Protein 8UR2 (pdb70)

Radius of gyration: 29.19 Å; Cα contacts (8 Å, |Δi|>4): 1420; chains: 6; bounding box: 79×71×63 Å

InterPro domains:
  IPR001398 Macrophage migration inhibitory factor [PF01187] (2-115)
  IPR001398 Macrophage migration inhibitory factor [PTHR11954] (1-114)
  IPR014347 Tautomerase/MIF superfamily [G3DSA:3.30.429.10] (1-115)
  IPR014347 Tautomerase/MIF superfamily [SSF55331] (1-115)

Sequence (625 aa):
GSMPALVIKTNAKFTEEEKSKATEELGNIVSKVLGKPISYVMVTLEDGVAVRFGGSDEKAAFMSLMSIGNRAVNKRASAALTKWFTDHGFQGDRIYIVFNPKSAEDWGFNGDTFASMPALVIKTNAKFTEEEKSKATEELGNIVSKVLGKPISYVMVTLEDGVAVRFGGSDEKAAFMSLMSILNRAVNKRASAALTKWFTDHGFQGDRIYIVFNSMPALVIKTNAKFTEEEKSKATEELGNIVSKVLGKPISYVMVTLEDGVAVRFGGSDEKAAFMSLMSIGNRAVNKRASAALTKWFTDHGFQGDRIYIVFNPMPALVIKTNAKFTEEEKSKATEELGNIVSKVLGKPISYVMVTLEDGVVAVRFGGSDEKAAFMSLMSIGNRAVNKRASAALTKWFTDHGFQGDRIYIVFNPKSAEDWGFNGDTFASMPALVIKTNAKFTEEEKSKATEELGNIVSKVLGKPISYVMVTLEDGVAVRFGGSDEKAAFMSLMSSIGGLNRAVNKRASAALTKWFTDHGFQGDRIYIVFNPMPALVIKTNAKFTEEEKSKATEELGNIVSKVLGKPISYVMVTLEDGVAVRFGGSDEKAAFMSLMSNRAVNKRASAALTKWFTDHGFQGDRIYIVFN

B-factor: mean 54.05, std 19.23, range [27.08, 143.96]

Secondary structure (DSSP, 8-state):
-EEEEEEEEESS---HHHHHHHHHHHHHHHHHHHT--GGG-EEEEE-S-EEEETTB-SS-EEEEEEEE--HHHHHHHHHHHHHHHHHTT--GGGEEEEEEEE-GGGEEETTEE--/---EEEEEESS---HHHHHHHHHHHHHHHHHHHT--TT--EEEEE-S-EEEETTB-SS-EEEEEE----HHHHHHHHHHHHHHHHHTT--GGGEEEEE-/---EEEEEESS---HHHHHHHHHHHHHHHHHHHT--GGG-EEEEE-S-EEEETTB-SS-EEEEEE----HHHHHHHHHHHHHHHHHTT--GGGEEEEEE-/--EEEEEESS---HHHHHHHHHHHHHHHHHHHT--GGG-EEEEE-S-EEEETTB-SS-EEEEEEEE--HHHHHHHHHHHHHHHHHTT--GGGEEEEEEEE-GGGEEETTEE--/---EEEEEESS---HHHHHHHHHHHHHHHHHHHT--TT--EEEEE-S-EEEETTB-SS-EEEEEE-SS--SHHHHHHHHHHHHHHHHHTT--GGGEEEEEE-/--EEEEEESS---HHHHHHHHHHHHHHHHHHHT--GGG-EEEEE-S-EEEETTB-SS-EEEEEE--HHHHHHHHHHHHHHHHHTT--GGGEEEEE-

Organism: Trichomonas vaginalis (strain ATCC PRA-98 / G3) (NCBI:txid412133)

Nearest PDB structures (foldseek):
  8ur2-assembly1_B  TM=1.010E+00  e=9.879E-22  Trichomonas vaginalis G3
  8ur2-assembly1_C  TM=9.874E-01  e=2.976E-20  Trichomonas vaginalis G3
  8ur2-assembly1_A  TM=9.832E-01  e=5.077E-20  Trichomonas vaginalis G3
  3fwu-assembly1_A  TM=9.073E-01  e=3.006E-10  Leishmania major
  8dq6-assembly1_C  TM=8.860E-01  e=7.923E-09  Arabidopsis thaliana

Foldseek 3Di:
DFLKEKEKEKLADDDPVRVVVVQVVLLVLVCVLVVHDSVRYHYHYHYNDQDADPNDRPIAMEMEMEHADDDVSVVSSLVSNLVVVVVVPDDSVRYHYHYHYDHQCPDDDPRHTPD/DAKEKEKEKLADDDPVRVVVLQQVLQQLCCVLVVHDRPRYHYHYHYNDQDDDPNDRPIAMEMEMEDCDDPVSVVSSLVSNLVVVVVVPDDSVRYHYHYD/DQKEKEKEKLADDDPVRVVVVQVVLLVLCCVLVVHPSVRYHYHYYYNDQDADPNDRPIAMEMEMEDDDDPVSVVSSLVSNLVVVVVVPDDSVRYHYHYDD/DKAKEKEKQDDDDPVRVVVLQVVLLVQCCVLVVHDSVPYHYHYHYNDQDADPNDRPIAMEMEMEDAADDVSVVSSLVSNLVVVVVVPDDSVRYHYHYDYDHQCPDDDPRHTRD/DQKEKEKEKLDDDDPVRVVVVQQVLQQLVCVLQVHDRPRYHYHYHYNDQDADPNHRPIAMEMEMEDDPRDDPVSVVSSLVSNLVVVVVVPDDSVRYHYHYHD/DKEKEKEKLADDDPVRVVVLQVQLLVLCCVLVVHDSVPYHYYYHYNDQDADPNDRPIAMEMEMEDDPVSVVSNLCSNLCVVVVVPDDSVRYHYHYD

Solvent-accessible surface area: 25306 Å² total; per-residue (Å²): 55,52,11,0,0,0,10,0,6,0,26,8,159,40,79,127,128,92,18,34,39,0,2,86,74,0,3,73,37,0,22,79,18,37,68,14,93,58,63,89,3,0,1,0,1,14,34,31,10,15,3,27,12,31,24,31,79,114,99,0,0,4,0,11,8,16,13,27,63,124,94,63,39,55,63,125,0,35,65,28,0,32,123,21,0,55,92,90,55,6,116,29,122,27,18,15,33,39,63,47,83,31,59,30,60,33,0,0,28,91,17,71,8,90,70,94,40,1,0,0,10,0,7,0,36,12,148,26,82,131,129,79,25,48,38,0,3,63,75,1,2,33,36,2,0,150,20,29,70,61,84,98,36,77,5,0,0,0,2,17,25,40,12,17,6,28,4,29,33,29,86,110,92,0,0,5,0,14,0,17,18,181,72,79,124,62,26,0,57,132,2,0,50,30,1,10,119,20,1,55,89,90,52,7,106,18,75,24,0,0,1,0,1,55,96,91,2,0,0,7,0,6,0,38,12,96,15,59,112,124,41,18,33,100,1,2,63,48,1,1,68,32,0,23,152,3,34,64,68,81,61,68,97,1,0,2,0,2,15,25,44,10,20,4,27,16,46,20,27,87,107,48,0,0,4,0,6,2,50,25,90,51,96,89,65,39,45,64,113,0,35,67,29,0,34,127,22,2,58,57,57,22,7,95,36,120,21,20,25,32,13,45,50,127,45,0,0,0,8,0,6,0,32,12,161,34,86,128,107,85,29,38,115,1,2,66,66,0,2,47,34,4,22,164,20,35,68,51,86,61,62,79,2,0,2,0,3,15,38,32,10,19,4,27,23,31,29,34,81,110,88,0,0,7,0,8,4,20,26,43,77,128,90,71,35,56,66,120,4,33,65,31,1,32,132,21,1,56,91,90,50,5,115,34,119,22,19,28,34,30,59,38,91,26,62,39,66,14,0,0,41,82,15,82,18,74,103,83,29,0,0,0,12,0,7,0,30,5,95,36,9,85,66,52,27,40,113,1,2,62,65,1,3,35,28,0,0,148,37,20,69,44,92,98,41,86,5,0,0,0,2,16,31,36,11,19,4,27,4,29,28,30,86,111,68,0,0,6,0,20,0,33,4,72,53,33,22,76,42,77,37,0,32,52,0,0,49,32,0,8,116,19,0,54,90,88,56,6,115,12,72,25,0,0,1,2,0,50,91,65,0,0,0,10,0,6,0,30,14,171,35,83,121,152,91,32,42,44,0,4,87,66,0,1,72,36,0,20,173,32,42,67,72,75,60,68,106,2,0,1,0,2,13,37,36,11,18,4,26,19,44,23,35,82,116,96,0,0,5,0,15,5,22,105,145,85,80,48,52,67,50,0,32,65,26,0,32,123,20,0,55,88,100,44,8,112,35,118,24,20,25,30,30,77,108

Structure (mmCIF, N/CA/C/O backbone):
data_8UR2
#
_entry.id   8UR2
#
_cell.length_a   118.390
_cell.length_b   118.390
_cell.length_c   106.656
_cell.angle_alpha   90.00
_cell.angle_beta   90.00
_cell.angle_gamma   90.00
#
_symmetry.space_group_name_H-M   'I 41'
#
loop_
_entity.id
_entity.type
_entity.pdbx_description
1 polymer 'MACROPHAGE MIGRATION INHIBITORY FACTOR'
2 non-polymer 'IODIDE ION'
3 non-polymer 'PYRUVIC ACID'
4 water water
#
loop_
_atom_site.group_PDB
_atom_site.id
_atom_site.type_symbol
_atom_site.label_atom_id
_atom_site.label_alt_id
_atom_site.label_comp_id
_atom_site.label_asym_id
_atom_site.label_entity_id
_atom_site.label_seq_id
_atom_site.pdbx_PDB_ins_code
_atom_site.Cartn_x
_atom_site.Cartn_y
_atom_site.Cartn_z
_atom_site.occupancy
_atom_site.B_iso_or_equiv
_atom_site.auth_seq_id
_atom_site.auth_comp_id
_atom_site.auth_asym_id
_atom_site.auth_atom_id
_atom_site.pdbx_PDB_model_num
ATOM 1 N N . GLY A 1 20 ? 43.389 11.523 44.592 1.00 87.34 12 GLY A N 1
ATOM 2 C CA . GLY A 1 20 ? 42.502 11.207 43.485 1.00 85.37 12 GLY A CA 1
ATOM 3 C C . GLY A 1 20 ? 42.847 11.939 42.197 1.00 92.25 12 GLY A C 1
ATOM 4 O O . GLY A 1 20 ? 42.090 12.794 41.741 1.00 86.10 12 GLY A O 1
ATOM 5 N N . SER A 1 21 ? 43.994 11.611 41.609 1.00 77.87 13 SER A N 1
ATOM 6 C CA . SER A 1 21 ? 44.407 12.188 40.340 1.00 75.74 13 SER A CA 1
ATOM 7 C C . SER A 1 21 ? 43.794 11.419 39.171 1.00 72.80 13 SER A C 1
ATOM 8 O O . SER A 1 21 ? 43.313 10.293 39.325 1.00 72.86 13 SER A O 1
ATOM 11 N N . MET A 1 22 ? 43.788 12.060 38.000 1.00 80.08 14 MET A N 1
ATOM 12 C CA . MET A 1 22 ? 43.336 11.445 36.752 1.00 67.88 14 MET A CA 1
ATOM 13 C C . MET A 1 22 ? 41.943 10.829 36.858 1.00 59.89 14 MET A C 1
ATOM 14 O O . MET A 1 22 ? 41.709 9.707 36.403 1.00 58.93 14 MET A O 1
ATOM 19 N N . PRO A 1 23 ? 40.976 11.540 37.412 1.00 55.51 15 PRO A N 1
ATOM 20 C CA . PRO A 1 23 ? 39.699 10.887 37.676 1.00 52.77 15 PRO A CA 1
ATOM 21 C C . PRO A 1 23 ? 38.891 10.669 36.401 1.00 48.12 15 PRO A C 1
ATOM 22 O O . PRO A 1 23 ? 38.898 11.497 35.488 1.00 46.91 15 PRO A O 1
ATOM 26 N N . ALA A 1 24 ? 38.166 9.548 36.378 1.00 45.43 16 ALA A N 1
ATOM 27 C CA . ALA A 1 24 ? 37.254 9.213 35.295 1.00 42.29 16 ALA A CA 1
ATOM 28 C C . ALA A 1 24 ? 35.927 8.824 35.920 1.00 41.50 16 ALA A C 1
ATOM 29 O O . ALA A 1 24 ? 35.891 7.968 36.804 1.00 45.62 16 ALA A O 1
ATOM 31 N N . LEU A 1 25 ? 34.849 9.462 35.461 1.00 37.66 17 LEU A N 1
ATOM 32 C CA . LEU A 1 25 ? 33.493 9.203 35.917 1.00 34.40 17 LEU A CA 1
ATOM 33 C C . LEU A 1 25 ? 32.716 8.597 34.754 1.00 37.41 17 LEU A C 1
ATOM 34 O O . LEU A 1 25 ? 32.571 9.233 33.701 1.00 35.68 17 LEU A O 1
ATOM 39 N N . VAL A 1 26 ? 32.267 7.364 34.921 1.00 31.94 18 VAL A N 1
ATOM 40 C CA . VAL A 1 26 ? 31.532 6.631 33.883 1.00 32.38 18 VAL A CA 1
ATOM 41 C C . VAL A 1 26 ? 30.095 6.497 34.351 1.00 35.50 18 VAL A C 1
ATOM 42 O O . VAL A 1 26 ? 29.848 5.920 35.423 1.00 36.17 18 VAL A O 1
ATOM 46 N N . ILE A 1 27 ? 29.144 6.997 33.541 1.00 30.94 19 ILE A N 1
ATOM 47 C CA . ILE A 1 27 ? 27.746 7.141 33.926 1.00 32.79 19 ILE A CA 1
ATOM 48 C C . ILE A 1 27 ? 26.850 6.396 32.940 1.00 33.03 19 ILE A C 1
ATOM 49 O O . ILE A 1 27 ? 27.022 6.492 31.707 1.00 30.00 19 ILE A O 1
ATOM 54 N N . LYS A 1 28 ? 25.884 5.668 33.487 1.00 31.72 20 LYS A N 1
ATOM 55 C CA . LYS A 1 28 ? 24.867 4.986 32.683 1.00 29.84 20 LYS A CA 1
ATOM 56 C C . LYS A 1 28 ? 23.513 5.336 33.286 1.00 31.70 20 LYS A C 1
ATOM 57 O O . LYS A 1 28 ? 23.379 5.371 34.510 1.00 32.36 20 LYS A O 1
ATOM 63 N N . THR A 1 29 ? 22.530 5.671 32.439 1.00 31.76 21 THR A N 1
ATOM 64 C CA . THR A 1 29 ? 21.186 5.978 32.929 1.00 30.95 21 THR A CA 1
ATOM 65 C C . THR A 1 29 ? 20.169 5.480 31.907 1.00 32.82 21 THR A C 1
ATOM 66 O O . THR A 1 29 ? 20.464 5.352 30.711 1.00 32.18 21 THR A O 1
ATOM 70 N N . ASN A 1 30 ? 18.973 5.146 32.384 1.00 31.64 22 ASN A N 1
ATOM 71 C CA . ASN A 1 30 ? 17.880 4.821 31.487 1.00 30.30 22 ASN A CA 1
ATOM 72 C C . ASN A 1 30 ? 17.093 6.070 31.077 1.00 31.35 22 ASN A C 1
ATOM 73 O O . ASN A 1 30 ? 16.186 5.985 30.253 1.00 34.74 22 ASN A O 1
ATOM 78 N N . ALA A 1 31 ? 17.410 7.230 31.633 1.00 34.85 23 ALA A N 1
ATOM 79 C CA . ALA A 1 31 ? 16.785 8.456 31.109 1.00 38.07 23 ALA A CA 1
ATOM 80 C C . ALA A 1 31 ? 17.286 8.658 29.684 1.00 39.17 23 ALA A C 1
ATOM 81 O O . ALA A 1 31 ? 18.368 8.176 29.310 1.00 36.13 23 ALA A O 1
ATOM 83 N N . LYS A 1 32 ? 16.518 9.384 28.879 1.00 38.15 24 LYS A N 1
ATOM 84 C CA . LYS A 1 32 ? 16.934 9.712 27.522 1.00 41.30 24 LYS A CA 1
ATOM 85 C C . LYS A 1 32 ? 17.177 11.217 27.480 1.00 45.75 24 LYS A C 1
ATOM 86 O O . LYS A 1 32 ? 16.276 12.020 27.802 1.00 42.54 24 LYS A O 1
ATOM 92 N N . PHE A 1 33 ? 18.383 11.590 27.100 1.00 36.80 25 PHE A N 1
ATOM 93 C CA . PHE A 1 33 ? 18.832 12.970 27.029 1.00 39.92 25 PHE A CA 1
ATOM 94 C C . PHE A 1 33 ? 18.983 13.360 25.561 1.00 42.73 25 PHE A C 1
ATOM 95 O O . PHE A 1 33 ? 19.259 12.507 24.710 1.00 41.97 25 PHE A O 1
ATOM 103 N N . THR A 1 34 ? 18.773 14.641 25.263 1.00 38.60 26 THR A N 1
ATOM 104 C CA . THR A 1 34 ? 19.185 15.157 23.970 1.00 41.78 26 THR A CA 1
ATOM 105 C C . THR A 1 34 ? 20.713 15.233 23.932 1.00 42.61 26 THR A C 1
ATOM 106 O O . THR A 1 34 ? 21.390 15.128 24.964 1.00 38.54 26 THR A O 1
ATOM 110 N N . GLU A 1 35 ? 21.254 15.428 22.734 1.00 48.45 27 GLU A N 1
ATOM 111 C CA . GLU A 1 35 ? 22.709 15.608 22.597 1.00 50.10 27 GLU A CA 1
ATOM 112 C C . GLU A 1 35 ? 23.181 16.825 23.365 1.00 47.49 27 GLU A C 1
ATOM 113 O O . GLU A 1 35 ? 24.237 16.798 24.012 1.00 44.39 27 GLU A O 1
ATOM 119 N N . GLU A 1 36 ? 22.402 17.907 23.332 1.00 48.14 28 GLU A N 1
ATOM 120 C CA . GLU A 1 36 ? 22.794 19.103 24.053 1.00 47.30 28 GLU A CA 1
ATOM 121 C C . GLU A 1 36 ? 22.708 18.911 25.563 1.00 42.97 28 GLU A C 1
ATOM 122 O O . GLU A 1 36 ? 23.558 19.409 26.307 1.00 43.95 28 GLU A O 1
ATOM 128 N N . GLU A 1 37 ? 21.708 18.174 26.034 1.00 41.69 29 GLU A N 1
ATOM 129 C CA . GLU A 1 37 ? 21.616 17.872 27.458 1.00 40.29 29 GLU A CA 1
ATOM 130 C C . GLU A 1 37 ? 22.823 17.047 27.917 1.00 39.02 29 GLU A C 1
ATOM 131 O O . GLU A 1 37 ? 23.339 17.246 29.021 1.00 37.63 29 GLU A O 1
ATOM 137 N N . LYS A 1 38 ? 23.268 16.099 27.098 1.00 37.62 30 LYS A N 1
ATOM 138 C CA . LYS A 1 38 ? 24.458 15.320 27.474 1.00 38.21 30 LYS A CA 1
ATOM 139 C C . LYS A 1 38 ? 25.713 16.187 27.485 1.00 37.35 30 LYS A C 1
ATOM 140 O O . LYS A 1 38 ? 26.562 16.043 28.367 1.00 38.81 30 LYS A O 1
ATOM 146 N N . SER A 1 39 ? 25.866 17.073 26.499 1.00 35.67 31 SER A N 1
ATOM 147 C CA . SER A 1 39 ? 27.041 17.935 26.467 1.00 39.68 31 SER A CA 1
ATOM 148 C C . SER A 1 39 ? 27.112 18.774 27.739 1.00 42.09 31 SER A C 1
ATOM 149 O O . SER A 1 39 ? 28.199 18.961 28.315 1.00 40.57 31 SER A O 1
ATOM 152 N N . LYS A 1 40 ? 25.962 19.324 28.175 1.00 41.73 32 LYS A N 1
ATOM 153 C CA . LYS A 1 40 ? 25.951 20.138 29.392 1.00 42.16 32 LYS A CA 1
ATOM 154 C C . LYS A 1 40 ? 26.216 19.268 30.613 1.00 39.34 32 LYS A C 1
ATOM 155 O O . LYS A 1 40 ? 26.953 19.658 31.519 1.00 41.02 32 LYS A O 1
ATOM 157 N N . ALA A 1 41 ? 25.672 18.044 30.611 1.00 40.75 33 ALA A N 1
ATOM 158 C CA . ALA A 1 41 ? 25.816 17.159 31.756 1.00 37.56 33 ALA A CA 1
ATOM 159 C C . ALA A 1 41 ? 27.276 16.769 31.961 1.00 35.94 33 ALA A C 1
ATOM 160 O O . ALA A 1 41 ? 27.755 16.759 33.105 1.00 37.85 33 ALA A O 1
ATOM 162 N N . THR A 1 42 ? 27.990 16.444 30.887 1.00 35.52 34 THR A N 1
ATOM 163 C CA . THR A 1 42 ? 29.382 16.043 31.056 1.00 34.65 34 THR A CA 1
ATOM 164 C C . THR A 1 42 ? 30.226 17.213 31.537 1.00 38.58 34 THR A C 1
ATOM 165 O O . THR A 1 42 ? 31.190 17.013 32.277 1.00 37.17 34 THR A O 1
ATOM 169 N N . GLU A 1 43 ? 29.901 18.430 31.089 1.00 38.85 35 GLU A N 1
ATOM 170 C CA . GLU A 1 43 ? 30.621 19.588 31.602 1.00 40.07 35 GLU A CA 1
ATOM 171 C C . GLU A 1 43 ? 30.345 19.751 33.088 1.00 40.04 35 GLU A C 1
ATOM 172 O O . GLU A 1 43 ? 31.273 19.888 33.888 1.00 41.24 35 GLU A O 1
ATOM 178 N N . GLU A 1 44 ? 29.060 19.726 33.481 1.00 40.51 36 GLU A N 1
ATOM 179 C CA . GLU A 1 44 ? 28.704 20.055 34.861 1.00 41.62 36 GLU A CA 1
ATOM 180 C C . GLU A 1 44 ? 29.151 18.959 35.806 1.00 42.33 36 GLU A C 1
ATOM 181 O O . GLU A 1 44 ? 29.616 19.233 36.920 1.00 39.13 36 GLU A O 1
ATOM 187 N N . LEU A 1 45 ? 29.007 17.700 35.391 1.00 39.02 37 LEU A N 1
ATOM 188 C CA . LEU A 1 45 ? 29.448 16.613 36.259 1.00 41.48 37 LEU A CA 1
ATOM 189 C C . LEU A 1 45 ? 30.973 16.593 36.363 1.00 39.62 37 LEU A C 1
ATOM 190 O O . LEU A 1 45 ? 31.526 16.330 37.430 1.00 41.16 37 LEU A O 1
ATOM 195 N N . GLY A 1 46 ? 31.661 16.853 35.261 1.00 39.35 38 GLY A N 1
ATOM 196 C CA . GLY A 1 46 ? 33.111 16.962 35.309 1.00 43.14 38 GLY A CA 1
ATOM 197 C C . GLY A 1 46 ? 33.582 18.084 36.221 1.00 43.75 38 GLY A C 1
ATOM 198 O O . GLY A 1 46 ? 34.520 17.913 36.990 1.00 46.25 38 GLY A O 1
ATOM 199 N N . ASN A 1 47 ? 32.908 19.230 36.174 1.00 45.99 39 ASN A N 1
ATOM 200 C CA . ASN A 1 47 ? 33.271 20.336 37.060 1.00 44.92 39 ASN A CA 1
ATOM 201 C C . ASN A 1 47 ? 33.045 19.955 38.511 1.00 47.00 39 ASN A C 1
ATOM 202 O O . ASN A 1 47 ? 33.833 20.327 39.386 1.00 49.44 39 ASN A O 1
ATOM 207 N N . ILE A 1 48 ? 31.978 19.197 38.789 1.00 46.05 40 ILE A N 1
ATOM 208 C CA . ILE A 1 48 ? 31.738 18.726 40.147 1.00 45.35 40 ILE A CA 1
ATOM 209 C C . ILE A 1 48 ? 32.884 17.834 40.601 1.00 49.75 40 ILE A C 1
ATOM 210 O O . ILE A 1 48 ? 33.409 17.975 41.716 1.00 51.93 40 ILE A O 1
ATOM 215 N N . VAL A 1 49 ? 33.291 16.901 39.744 1.00 44.89 41 VAL A N 1
ATOM 216 C CA . VAL A 1 49 ? 34.397 16.016 40.098 1.00 48.35 41 VAL A CA 1
ATOM 217 C C . VAL A 1 49 ? 35.651 16.839 40.392 1.00 50.56 41 VAL A C 1
ATOM 218 O O . VAL A 1 49 ? 36.351 16.607 41.384 1.00 52.12 41 VAL A O 1
ATOM 222 N N . SER A 1 50 ? 35.951 17.806 39.522 1.00 49.41 42 SER A N 1
ATOM 223 C CA . SER A 1 50 ? 37.126 18.656 39.700 1.00 53.61 42 SER A CA 1
ATOM 224 C C . SER A 1 50 ? 37.093 19.347 41.055 1.00 55.76 42 SER A C 1
ATOM 225 O O . SER A 1 50 ? 38.113 19.421 41.757 1.00 57.51 42 SER A O 1
ATOM 228 N N . LYS A 1 51 ? 35.929 19.874 41.424 1.00 51.22 43 LYS A N 1
ATOM 229 C CA . LYS A 1 51 ? 35.788 20.641 42.659 1.00 55.54 43 LYS A CA 1
ATOM 230 C C . LYS A 1 51 ? 35.933 19.755 43.889 1.00 58.77 43 LYS A C 1
ATOM 231 O O . LYS A 1 51 ? 36.667 20.101 44.822 1.00 62.96 43 LYS A O 1
ATOM 233 N N . VAL A 1 52 ? 35.239 18.619 43.919 1.00 55.73 44 VAL A N 1
ATOM 234 C CA . VAL A 1 52 ? 35.222 17.817 45.139 1.00 60.44 44 VAL A CA 1
ATOM 235 C C . VAL A 1 52 ? 36.523 17.062 45.331 1.00 63.79 44 VAL A C 1
ATOM 236 O O . VAL A 1 52 ? 36.953 16.861 46.468 1.00 65.18 44 VAL A O 1
ATOM 240 N N . LEU A 1 53 ? 37.173 16.624 44.245 1.00 61.93 45 LEU A N 1
ATOM 241 C CA . LEU A 1 53 ? 38.448 15.935 44.370 1.00 60.52 45 LEU A CA 1
ATOM 242 C C . LEU A 1 53 ? 39.628 16.904 44.433 1.00 66.78 45 LEU A C 1
ATOM 243 O O . LEU A 1 53 ? 40.756 16.478 44.722 1.00 67.72 45 LEU A O 1
ATOM 248 N N . GLY A 1 54 ? 39.395 18.194 44.211 1.00 66.02 46 GLY A N 1
ATOM 249 C CA . GLY A 1 54 ? 40.471 19.172 44.218 1.00 69.92 46 GLY A CA 1
ATOM 250 C C . GLY A 1 54 ? 41.492 18.981 43.120 1.00 69.70 46 GLY A C 1
ATOM 251 O O . GLY A 1 54 ? 42.643 19.373 43.289 1.00 73.39 46 GLY A O 1
ATOM 252 N N . LYS A 1 55 ? 41.075 18.442 41.959 1.00 67.02 47 LYS A N 1
ATOM 253 C CA . LYS A 1 55 ? 41.942 18.192 40.818 1.00 72.32 47 LYS A CA 1
ATOM 254 C C . LYS A 1 55 ? 41.581 19.108 39.653 1.00 71.25 47 LYS A C 1
ATOM 255 O O . LYS A 1 55 ? 40.401 19.409 39.439 1.00 69.83 47 LYS A O 1
ATOM 257 N N . PRO A 1 56 ? 42.562 19.536 38.853 1.00 69.94 48 PRO A N 1
ATOM 258 C CA . PRO A 1 56 ? 42.246 20.409 37.708 1.00 67.60 48 PRO A CA 1
ATOM 259 C C . PRO A 1 56 ? 41.384 19.695 36.678 1.00 64.30 48 PRO A C 1
ATOM 260 O O . PRO A 1 56 ? 41.495 18.485 36.484 1.00 62.12 48 PRO A O 1
ATOM 264 N N . ILE A 1 57 ? 40.527 20.467 36.005 1.00 60.73 49 ILE A N 1
ATOM 265 C CA . ILE A 1 57 ? 39.631 19.898 35.002 1.00 61.09 49 ILE A CA 1
ATOM 266 C C . ILE A 1 57 ? 40.394 19.271 33.837 1.00 57.34 49 ILE A C 1
ATOM 267 O O . ILE A 1 57 ? 39.868 18.398 33.160 1.00 52.69 49 ILE A O 1
ATOM 272 N N . SER A 1 58 ? 41.648 19.662 33.608 1.00 58.67 50 SER A N 1
ATOM 273 C CA . SER A 1 58 ? 42.348 19.151 32.419 1.00 58.93 50 SER A CA 1
ATOM 274 C C . SER A 1 58 ? 42.560 17.629 32.477 1.00 59.68 50 SER A C 1
ATOM 275 O O . SER A 1 58 ? 42.698 17.023 31.417 1.00 57.32 50 SER A O 1
ATOM 278 N N . TYR A 1 59 ? 42.514 16.993 33.649 1.00 57.57 51 TYR A N 1
ATOM 279 C CA . TYR A 1 59 ? 42.670 15.548 33.773 1.00 61.30 51 TYR A CA 1
ATOM 280 C C . TYR A 1 59 ? 41.385 14.783 33.990 1.00 54.79 51 TYR A C 1
ATOM 281 O O . TYR A 1 59 ? 41.459 13.554 34.169 1.00 53.84 51 TYR A O 1
ATOM 290 N N . VAL A 1 60 ? 40.241 15.473 34.030 1.00 50.23 52 VAL A N 1
ATOM 291 C CA . VAL A 1 60 ? 38.972 14.844 34.343 1.00 47.25 52 VAL A CA 1
ATOM 292 C C . VAL A 1 60 ? 38.332 14.302 33.077 1.00 44.70 52 VAL A C 1
ATOM 293 O O . VAL A 1 60 ? 38.185 15.031 32.096 1.00 47.10 52 VAL A O 1
ATOM 297 N N . MET A 1 61 ? 37.945 13.038 33.125 1.00 42.84 53 MET A N 1
ATOM 298 C CA . MET A 1 61 ? 37.276 12.297 32.066 1.00 42.83 53 MET A CA 1
ATOM 299 C C . MET A 1 61 ? 35.861 11.980 32.517 1.00 39.87 53 MET A C 1
ATOM 300 O O . MET A 1 61 ? 35.672 11.477 33.632 1.00 38.86 53 MET A O 1
ATOM 305 N N . VAL A 1 62 ? 34.870 12.234 31.648 1.00 37.76 54 VAL A N 1
ATOM 306 C CA . VAL A 1 62 ? 33.463 11.911 31.930 1.00 35.69 54 VAL A CA 1
ATOM 307 C C . VAL A 1 62 ? 32.879 11.183 30.725 1.00 34.97 54 VAL A C 1
ATOM 308 O O . VAL A 1 62 ? 33.041 11.629 29.590 1.00 34.64 54 VAL A O 1
ATOM 312 N N . THR A 1 63 ? 32.221 10.051 30.957 1.00 31.58 55 THR A N 1
ATOM 313 C CA . THR A 1 63 ? 31.482 9.376 29.882 1.00 31.22 55 THR A CA 1
ATOM 314 C C . THR A 1 63 ? 30.052 9.215 30.345 1.00 33.38 55 THR A C 1
ATOM 315 O O . THR A 1 63 ? 29.812 8.893 31.516 1.00 33.54 55 THR A O 1
ATOM 319 N N . LEU A 1 64 ? 29.101 9.446 29.438 1.00 30.30 56 LEU A N 1
ATOM 320 C CA . LEU A 1 64 ? 27.687 9.419 29.794 1.00 29.36 56 LEU A CA 1
ATOM 321 C C . LEU A 1 64 ? 26.932 8.650 28.727 1.00 32.07 56 LEU A C 1
ATOM 322 O O . LEU A 1 64 ? 26.879 9.076 27.570 1.00 33.75 56 LEU A O 1
ATOM 327 N N . GLU A 1 65 ? 26.333 7.534 29.129 1.00 29.65 57 GLU A N 1
ATOM 328 C CA . GLU A 1 65 ? 25.534 6.704 28.242 1.00 32.62 57 GLU A CA 1
ATOM 329 C C . GLU A 1 65 ? 24.102 6.749 28.737 1.00 33.00 57 GLU A C 1
ATOM 330 O O . GLU A 1 65 ? 23.834 6.375 29.883 1.00 31.22 57 GLU A O 1
ATOM 336 N N . ASP A 1 66 ? 23.195 7.209 27.882 1.00 32.97 58 ASP A N 1
ATOM 337 C CA . ASP A 1 66 ? 21.778 7.323 28.222 1.00 33.40 58 ASP A CA 1
ATOM 338 C C . ASP A 1 66 ? 21.003 6.273 27.447 1.00 33.52 58 ASP A C 1
ATOM 339 O O . ASP A 1 66 ? 21.538 5.596 26.586 1.00 33.57 58 ASP A O 1
ATOM 344 N N . GLY A 1 67 ? 19.718 6.162 27.731 1.00 33.77 59 GLY A N 1
ATOM 345 C CA . GLY A 1 67 ? 18.912 5.160 27.057 1.00 35.68 59 GLY A CA 1
ATOM 346 C C . GLY A 1 67 ? 19.289 3.735 27.386 1.00 37.72 59 GLY A C 1
ATOM 347 O O . GLY A 1 67 ? 18.901 2.814 26.652 1.00 34.20 59 GLY A O 1
ATOM 348 N N . VAL A 1 68 ? 20.030 3.520 28.468 1.00 32.91 60 VAL A N 1
ATOM 349 C CA . VAL A 1 68 ? 20.463 2.176 28.849 1.00 31.84 60 VAL A CA 1
ATOM 350 C C . VAL A 1 68 ? 19.298 1.502 29.547 1.00 33.42 60 VAL A C 1
ATOM 351 O O . VAL A 1 68 ? 18.504 2.162 30.200 1.00 32.92 60 VAL A O 1
ATOM 355 N N . ALA A 1 69 ? 19.150 0.197 29.399 1.00 31.33 61 ALA A N 1
ATOM 356 C CA . ALA A 1 69 ? 18.097 -0.481 30.186 1.00 30.16 61 ALA A CA 1
ATOM 357 C C . ALA A 1 69 ? 18.632 -0.675 31.599 1.00 32.15 61 ALA A C 1
ATOM 358 O O . ALA A 1 69 ? 19.711 -1.250 31.785 1.00 32.55 61 ALA A O 1
ATOM 360 N N . VAL A 1 70 ? 17.937 -0.138 32.582 1.00 32.52 62 VAL A N 1
ATOM 361 C CA . VAL A 1 70 ? 18.384 -0.195 33.963 1.00 32.06 62 VAL A CA 1
ATOM 362 C C . VAL A 1 70 ? 17.245 -0.742 34.816 1.00 36.13 62 VAL A C 1
ATOM 363 O O . VAL A 1 70 ? 16.075 -0.372 34.647 1.00 34.38 62 VAL A O 1
ATOM 367 N N . ARG A 1 71 ? 17.592 -1.630 35.744 1.00 30.90 63 ARG A N 1
ATOM 368 C CA . ARG A 1 71 ? 16.660 -2.019 36.788 1.00 33.22 63 ARG A CA 1
ATOM 369 C C . ARG A 1 71 ? 17.416 -1.949 38.101 1.00 33.57 63 ARG A C 1
ATOM 370 O O . ARG A 1 71 ? 18.500 -2.519 38.219 1.00 33.09 63 ARG A O 1
ATOM 378 N N . PHE A 1 72 ? 16.836 -1.278 39.076 1.00 34.72 64 PHE A N 1
ATOM 379 C CA . PHE A 1 72 ? 17.480 -1.025 40.361 1.00 35.82 64 PHE A CA 1
ATOM 380 C C . PHE A 1 72 ? 16.424 -1.239 41.429 1.00 35.13 64 PHE A C 1
ATOM 381 O O . PHE A 1 72 ? 15.349 -0.627 41.403 1.00 35.36 64 PHE A O 1
ATOM 389 N N . GLY A 1 73 ? 16.723 -2.126 42.373 1.00 35.14 65 GLY A N 1
ATOM 390 C CA . GLY A 1 73 ? 15.728 -2.480 43.360 1.00 38.77 65 GLY A CA 1
ATOM 391 C C . GLY A 1 73 ? 14.494 -3.108 42.756 1.00 40.01 65 GLY A C 1
ATOM 392 O O . GLY A 1 73 ? 13.422 -3.034 43.357 1.00 37.85 65 GLY A O 1
ATOM 393 N N . GLY A 1 74 ? 14.633 -3.749 41.583 1.00 36.91 66 GLY A N 1
ATOM 394 C CA . GLY A 1 74 ? 13.504 -4.347 40.893 1.00 41.90 66 GLY A CA 1
ATOM 395 C C . GLY A 1 74 ? 12.681 -3.402 40.041 1.00 42.67 66 GLY A C 1
ATOM 396 O O . GLY A 1 74 ? 11.777 -3.862 39.329 1.00 37.44 66 GLY A O 1
ATOM 397 N N . SER A 1 75 ? 12.961 -2.096 40.081 1.00 39.20 67 SER A N 1
ATOM 398 C CA . SER A 1 75 ? 12.169 -1.109 39.373 1.00 35.55 67 SER A CA 1
ATOM 399 C C . SER A 1 75 ? 12.972 -0.572 38.199 1.00 37.70 67 SER A C 1
ATOM 400 O O . SER A 1 75 ? 14.180 -0.351 38.318 1.00 36.16 67 SER A O 1
ATOM 403 N N . ASP A 1 76 ? 12.304 -0.343 37.074 1.00 37.84 68 ASP A N 1
ATOM 404 C CA . ASP A 1 76 ? 12.959 0.324 35.949 1.00 37.06 68 ASP A CA 1
ATOM 405 C C . ASP A 1 76 ? 12.581 1.806 35.839 1.00 36.73 68 ASP A C 1
ATOM 406 O O . ASP A 1 76 ? 12.697 2.396 34.756 1.00 39.33 68 ASP A O 1
ATOM 411 N N . GLU A 1 77 ? 12.136 2.412 36.934 1.00 38.78 69 GLU A N 1
ATOM 412 C CA . GLU A 1 77 ? 12.007 3.863 36.994 1.00 40.40 69 GLU A CA 1
ATOM 413 C C . GLU A 1 77 ? 13.372 4.501 36.794 1.00 37.44 69 GLU A C 1
ATOM 414 O O . GLU A 1 77 ? 14.425 3.843 36.905 1.00 33.93 69 GLU A O 1
ATOM 420 N N . LYS A 1 78 ? 13.354 5.800 36.491 1.00 34.28 70 LYS A N 1
ATOM 421 C CA . LYS A 1 78 ? 14.601 6.549 36.313 1.00 39.63 70 LYS A CA 1
ATOM 422 C C . LYS A 1 78 ? 15.649 6.211 37.374 1.00 33.00 70 LYS A C 1
ATOM 423 O O . LYS A 1 78 ? 15.391 6.326 38.582 1.00 34.76 70 LYS A O 1
ATOM 429 N N . ALA A 1 79 ? 16.869 5.907 36.920 1.00 34.22 71 ALA A N 1
ATOM 430 C CA . ALA A 1 79 ? 17.960 5.561 37.795 1.00 34.88 71 ALA A CA 1
ATOM 431 C C . ALA A 1 79 ? 19.267 5.869 37.090 1.00 30.76 71 ALA A C 1
ATOM 432 O O . ALA A 1 79 ? 19.295 6.012 35.875 1.00 32.99 71 ALA A O 1
ATOM 434 N N . ALA A 1 80 ? 20.338 5.917 37.857 1.00 33.09 72 ALA A N 1
ATOM 435 C CA . ALA A 1 80 ? 21.652 6.125 37.259 1.00 33.08 72 ALA A CA 1
ATOM 436 C C . ALA A 1 80 ? 22.681 5.278 37.990 1.00 33.01 72 ALA A C 1
ATOM 437 O O . ALA A 1 80 ? 22.644 5.149 39.223 1.00 33.29 72 ALA A O 1
ATOM 439 N N . PHE A 1 81 ? 23.599 4.733 37.213 1.00 33.44 73 PHE A N 1
ATOM 440 C CA . PHE A 1 81 ? 24.756 3.982 37.697 1.00 35.71 73 PHE A CA 1
ATOM 441 C C . PHE A 1 81 ? 25.996 4.779 37.318 1.00 38.53 73 PHE A C 1
ATOM 442 O O . PHE A 1 81 ? 26.111 5.206 36.158 1.00 35.47 73 PHE A O 1
ATOM 450 N N . MET A 1 82 ? 26.897 4.982 38.289 1.00 38.11 74 MET A N 1
ATOM 451 C CA . MET A 1 82 ? 28.146 5.707 38.116 1.00 37.77 74 MET A CA 1
ATOM 452 C C . MET A 1 82 ? 29.320 4.999 38.772 1.00 34.86 74 MET A C 1
ATOM 453 O O . MET A 1 82 ? 29.234 4.594 39.928 1.00 36.91 74 MET A O 1
ATOM 458 N N . SER A 1 83 ? 30.443 4.948 38.084 1.00 37.38 75 SER A N 1
ATOM 459 C CA . SER A 1 83 ? 31.699 4.527 38.693 1.00 37.97 75 SER A CA 1
ATOM 460 C C . SER A 1 83 ? 32.698 5.682 38.624 1.00 42.97 75 SER A C 1
ATOM 461 O O . SER A 1 83 ? 32.954 6.233 37.535 1.00 38.24 75 SER A O 1
ATOM 464 N N . LEU A 1 84 ? 33.264 6.054 39.777 1.00 39.21 76 LEU A N 1
ATOM 465 C CA . LEU A 1 84 ? 34.276 7.095 39.839 1.00 44.23 76 LEU A CA 1
ATOM 466 C C . LEU A 1 84 ? 35.622 6.442 40.091 1.00 48.65 76 LEU A C 1
ATOM 467 O O . LEU A 1 84 ? 35.853 5.895 41.177 1.00 46.21 76 LEU A O 1
ATOM 472 N N . MET A 1 85 ? 36.511 6.517 39.098 1.00 49.14 77 MET A N 1
ATOM 473 C CA . MET A 1 85 ? 37.851 5.930 39.160 1.00 50.51 77 MET A CA 1
ATOM 474 C C . MET A 1 85 ? 38.880 7.043 39.290 1.00 52.84 77 MET A C 1
ATOM 475 O O . MET A 1 85 ? 38.678 8.154 38.804 1.00 49.27 77 MET A O 1
ATOM 480 N N . SER A 1 86 ? 39.992 6.747 39.946 1.00 61.44 78 SER A N 1
ATOM 481 C CA . SER A 1 86 ? 41.042 7.746 40.125 1.00 64.67 78 SER A CA 1
ATOM 482 C C . SER A 1 86 ? 42.311 7.053 40.574 1.00 70.07 78 SER A C 1
ATOM 483 O O . SER A 1 86 ? 42.273 5.915 41.039 1.00 74.14 78 SER A O 1
ATOM 486 N N . ILE A 1 87 ? 43.436 7.750 40.417 1.00 71.79 79 ILE A N 1
ATOM 487 C CA . ILE A 1 87 ? 44.701 7.296 40.980 1.00 77.56 79 ILE A CA 1
ATOM 488 C C . ILE A 1 87 ? 44.660 7.560 42.478 1.00 83.12 79 ILE A C 1
ATOM 489 O O . ILE A 1 87 ? 44.566 8.719 42.908 1.00 84.58 79 ILE A O 1
ATOM 494 N N . GLY A 1 88 ? 44.710 6.491 43.274 1.00 82.47 80 GLY A N 1
ATOM 495 C CA . GLY A 1 88 ? 44.634 6.612 44.724 1.00 77.51 80 GLY A CA 1
ATOM 496 C C . GLY A 1 88 ? 43.272 7.096 45.214 1.00 79.70 80 GLY A C 1
ATOM 497 O O . GLY A 1 88 ? 42.439 7.577 44.434 1.00 80.47 80 GLY A O 1
ATOM 498 N N . ASN A 1 91 ? 39.174 7.682 50.237 1.00 108.30 83 ASN A N 1
ATOM 499 C CA . ASN A 1 91 ? 39.155 8.510 51.440 1.00 115.45 83 ASN A CA 1
ATOM 500 C C . ASN A 1 91 ? 37.722 8.674 51.942 1.00 111.14 83 ASN A C 1
ATOM 501 O O . ASN A 1 91 ? 36.862 9.179 51.220 1.00 110.86 83 ASN A O 1
ATOM 506 N N . ARG A 1 92 ? 37.474 8.240 53.182 1.00 104.13 84 ARG A N 1
ATOM 507 C CA . ARG A 1 92 ? 36.117 8.262 53.725 1.00 95.84 84 ARG A CA 1
ATOM 508 C C . ARG A 1 92 ? 35.462 9.622 53.525 1.00 90.66 84 ARG A C 1
ATOM 509 O O . ARG A 1 92 ? 34.337 9.717 53.020 1.00 89.77 84 ARG A O 1
ATOM 511 N N . ALA A 1 93 ? 36.170 10.693 53.886 1.00 87.96 85 ALA A N 1
ATOM 512 C CA . ALA 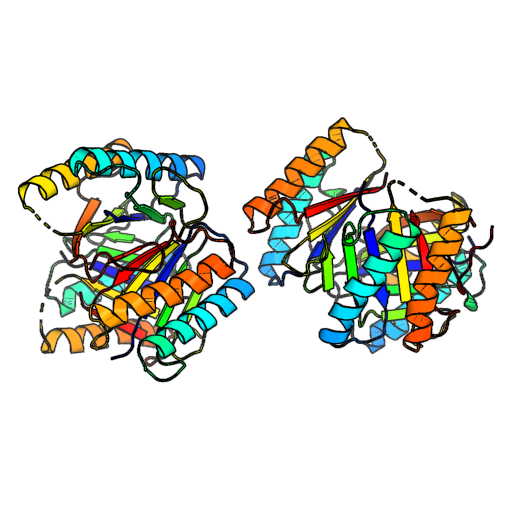A 1 93 ? 35.584 12.028 53.821 1.00 83.33 85 ALA A CA 1
ATOM 513 C C . ALA A 1 93 ? 35.319 12.452 52.382 1.00 81.11 85 ALA A C 1
ATOM 514 O O . ALA A 1 93 ? 34.215 12.898 52.044 1.00 79.65 85 ALA A O 1
ATOM 516 N N . VAL A 1 94 ? 36.329 12.334 51.516 1.00 81.93 86 VAL A N 1
ATOM 517 C CA . VAL A 1 94 ? 36.169 12.789 50.138 1.00 76.28 86 VAL A CA 1
ATOM 518 C C . VAL A 1 94 ? 35.085 11.990 49.435 1.00 73.76 86 VAL A C 1
ATOM 519 O O . VAL A 1 94 ? 34.318 12.536 48.625 1.00 68.20 86 VAL A O 1
ATOM 523 N N . ASN A 1 95 ? 34.994 10.687 49.722 1.00 77.47 87 ASN A N 1
ATOM 524 C CA . ASN A 1 95 ? 33.957 9.877 49.081 1.00 77.42 87 ASN A CA 1
ATOM 525 C C . ASN A 1 95 ? 32.559 10.387 49.426 1.00 69.91 87 ASN A C 1
ATOM 526 O O . ASN A 1 95 ? 31.677 10.438 48.556 1.00 64.79 87 ASN A O 1
ATOM 531 N N . LYS A 1 96 ? 32.345 10.784 50.685 1.00 75.51 88 LYS A N 1
ATOM 532 C CA . LYS A 1 96 ? 31.041 11.293 51.102 1.00 70.65 88 LYS A CA 1
ATOM 533 C C . LYS A 1 96 ? 30.692 12.590 50.375 1.00 65.74 88 LYS A C 1
ATOM 534 O O . LYS A 1 96 ? 29.573 12.750 49.871 1.00 63.97 88 LYS A O 1
ATOM 536 N N . ARG A 1 97 ? 31.644 13.521 50.291 1.00 65.72 89 ARG A N 1
ATOM 537 C CA . ARG A 1 97 ? 31.373 14.777 49.599 1.00 66.31 89 ARG A CA 1
ATOM 538 C C . ARG A 1 97 ? 31.143 14.552 48.109 1.00 59.46 89 ARG A C 1
ATOM 539 O O . ARG A 1 97 ? 30.287 15.206 47.503 1.00 57.53 89 ARG A O 1
ATOM 547 N N . ALA A 1 98 ? 31.906 13.634 47.498 1.00 58.84 90 ALA A N 1
ATOM 548 C CA . ALA A 1 98 ? 31.732 13.317 46.088 1.00 56.74 90 ALA A CA 1
ATOM 549 C C . ALA A 1 98 ? 30.369 12.667 45.824 1.00 55.12 90 ALA A C 1
ATOM 550 O O . ALA A 1 98 ? 29.676 13.018 44.863 1.00 49.66 90 ALA A O 1
ATOM 552 N N . SER A 1 99 ? 29.977 11.707 46.669 1.00 56.94 91 SER A N 1
ATOM 553 C CA . SER A 1 99 ? 28.666 11.074 46.534 1.00 56.65 91 SER A CA 1
ATOM 554 C C . SER A 1 99 ? 27.549 12.109 46.585 1.00 48.98 91 SER A C 1
ATOM 555 O O . SER A 1 99 ? 26.653 12.117 45.739 1.00 48.69 91 SER A O 1
ATOM 558 N N . ALA A 1 100 ? 27.622 13.010 47.547 1.00 50.67 92 ALA A N 1
ATOM 559 C CA . ALA A 1 100 ? 26.566 13.988 47.751 1.00 51.63 92 ALA A CA 1
ATOM 560 C C . ALA A 1 100 ? 26.463 14.931 46.567 1.00 47.94 92 ALA A C 1
ATOM 561 O O . ALA A 1 100 ? 25.365 15.243 46.099 1.00 48.40 92 ALA A O 1
ATOM 563 N N . ALA A 1 101 ? 27.598 15.439 46.104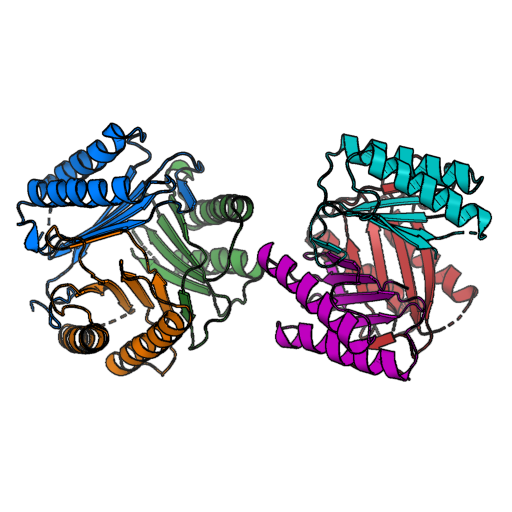 1.00 48.21 93 ALA A N 1
ATOM 564 C CA . ALA A 1 101 ? 27.593 16.414 45.023 1.00 48.97 93 ALA A CA 1
ATOM 565 C C . ALA A 1 101 ? 27.147 15.791 43.710 1.00 45.46 93 ALA A C 1
ATOM 566 O O . ALA A 1 101 ? 26.356 16.398 42.960 1.00 43.40 93 ALA A O 1
ATOM 568 N N . LEU A 1 102 ? 27.644 14.589 43.399 1.00 43.64 94 LEU A N 1
ATOM 569 C CA . LEU A 1 102 ? 27.207 13.935 42.182 1.00 42.16 94 LEU A CA 1
ATOM 570 C C . LEU A 1 102 ? 25.724 13.568 42.258 1.00 40.60 94 LEU A C 1
ATOM 571 O O . LEU A 1 102 ? 24.996 13.757 41.286 1.00 40.67 94 LEU A O 1
ATOM 576 N N . THR A 1 103 ? 25.274 13.062 43.406 1.00 42.54 95 THR A N 1
ATOM 577 C CA . THR A 1 103 ? 23.867 12.727 43.582 1.00 41.46 95 THR A CA 1
ATOM 578 C C . THR A 1 103 ? 23.010 13.967 43.437 1.00 42.92 95 THR A C 1
ATOM 579 O O . THR A 1 103 ? 21.915 13.900 42.867 1.00 40.03 95 THR A O 1
ATOM 583 N N . LYS A 1 104 ? 23.499 15.119 43.930 1.00 42.63 96 LYS A N 1
ATOM 584 C CA . LYS A 1 104 ? 22.706 16.345 43.820 1.00 39.71 96 LYS A CA 1
ATOM 585 C C . LYS A 1 104 ? 22.510 16.770 42.365 1.00 39.86 96 LYS A C 1
ATOM 586 O O . LYS A 1 104 ? 21.471 17.305 42.004 1.00 39.64 96 LYS A O 1
ATOM 592 N N . TRP A 1 105 ? 23.485 16.540 41.498 1.00 39.51 97 TRP A N 1
ATOM 593 C CA . TRP A 1 105 ? 23.252 16.879 40.095 1.00 39.26 97 TRP A CA 1
ATOM 594 C C . TRP A 1 105 ? 22.023 16.120 39.565 1.00 37.77 97 TRP A C 1
ATOM 595 O O . TRP A 1 105 ? 21.187 16.683 38.858 1.00 39.67 97 TRP A O 1
ATOM 606 N N . PHE A 1 106 ? 21.914 14.839 39.891 1.00 37.07 98 PHE A N 1
ATOM 607 C CA . PHE A 1 106 ? 20.790 14.042 39.416 1.00 36.97 98 PHE A CA 1
ATOM 608 C C . PHE A 1 106 ? 19.488 14.418 40.110 1.00 38.50 98 PHE A C 1
ATOM 609 O O . PHE A 1 106 ? 18.451 14.480 39.460 1.00 39.06 98 PHE A O 1
ATOM 617 N N . THR A 1 107 ? 19.508 14.660 41.422 1.00 39.27 99 THR A N 1
ATOM 618 C CA . THR A 1 107 ? 18.254 15.054 42.065 1.00 38.57 99 THR A CA 1
ATOM 619 C C . THR A 1 107 ? 17.808 16.420 41.591 1.00 39.77 99 THR A C 1
ATOM 620 O O . THR A 1 107 ? 16.610 16.692 41.509 1.00 41.76 99 THR A O 1
ATOM 624 N N . ASP A 1 108 ? 18.757 17.293 41.239 1.00 40.68 100 ASP A N 1
ATOM 625 C CA . ASP A 1 108 ? 18.367 18.584 40.679 1.00 41.78 100 ASP A CA 1
ATOM 626 C C . ASP A 1 108 ? 17.687 18.414 39.325 1.00 43.19 100 ASP A C 1
ATOM 627 O O . ASP A 1 108 ? 16.940 19.306 38.907 1.00 45.97 100 ASP A O 1
ATOM 632 N N . HIS A 1 109 ? 17.916 17.280 38.650 1.00 40.55 101 HIS A N 1
ATOM 633 C CA . HIS A 1 109 ? 17.295 16.974 37.359 1.00 46.14 101 HIS A CA 1
ATOM 634 C C . HIS A 1 109 ? 16.198 15.913 37.473 1.00 47.69 101 HIS A C 1
ATOM 635 O O . HIS A 1 109 ? 15.855 15.263 36.488 1.00 52.63 101 HIS A O 1
ATOM 642 N N . GLY A 1 110 ? 15.608 15.763 38.643 1.00 43.89 102 GLY A N 1
ATOM 643 C CA . GLY A 1 110 ? 14.375 15.017 38.785 1.00 49.57 102 GLY A CA 1
ATOM 644 C C . GLY A 1 110 ? 14.525 13.569 39.168 1.00 49.25 102 GLY A C 1
ATOM 645 O O . GLY A 1 110 ? 13.504 12.900 39.350 1.00 46.25 102 GLY A O 1
ATOM 646 N N . PHE A 1 111 ? 15.750 13.080 39.375 1.00 37.85 103 PHE A N 1
ATOM 647 C CA . PHE A 1 111 ? 15.925 11.700 39.806 1.00 38.38 103 PHE A CA 1
ATOM 648 C C . PHE A 1 111 ? 15.697 11.614 41.314 1.00 40.90 103 PHE A C 1
ATOM 649 O O . PHE A 1 111 ? 15.977 12.574 42.068 1.00 41.01 103 PHE A O 1
ATOM 657 N N . GLN A 1 112 ? 15.174 10.478 41.758 1.00 37.86 104 GLN A N 1
ATOM 658 C CA . GLN A 1 112 ? 15.159 10.193 43.190 1.00 39.69 104 GLN A CA 1
ATOM 659 C C . GLN A 1 112 ? 16.573 9.841 43.642 1.00 41.79 104 GLN A C 1
ATOM 660 O O . GLN A 1 112 ? 17.236 9.038 43.002 1.00 38.11 104 GLN A O 1
ATOM 666 N N . GLY A 1 113 ? 17.007 10.418 44.757 1.00 43.24 105 GLY A N 1
ATOM 667 C CA . GLY A 1 113 ? 18.370 10.219 45.217 1.00 40.81 105 GLY A CA 1
ATOM 668 C C . GLY A 1 113 ? 18.707 8.779 45.518 1.00 42.26 105 GLY A C 1
ATOM 669 O O . GLY A 1 113 ? 19.822 8.348 45.251 1.00 41.05 105 GLY A O 1
ATOM 670 N N . ASP A 1 114 ? 17.734 8.000 46.023 1.00 39.79 106 ASP A N 1
ATOM 671 C CA . ASP A 1 114 ? 18.020 6.610 46.317 1.00 44.91 106 ASP A CA 1
ATOM 672 C C . ASP A 1 114 ? 18.008 5.729 45.061 1.00 41.00 106 ASP A C 1
ATOM 673 O O . ASP A 1 114 ? 18.179 4.501 45.166 1.00 44.03 106 ASP A O 1
ATOM 678 N N . ARG A 1 115 ? 17.893 6.318 43.880 1.00 39.18 107 ARG A N 1
ATOM 679 C CA . ARG A 1 115 ? 18.054 5.548 42.636 1.00 39.26 107 ARG A CA 1
ATOM 680 C C . ARG A 1 115 ? 19.319 5.974 41.905 1.00 40.22 107 ARG A C 1
ATOM 681 O O . ARG A 1 115 ? 19.463 5.723 40.703 1.00 36.34 107 ARG A O 1
ATOM 689 N N . ILE A 1 116 ? 20.263 6.568 42.642 1.00 38.81 108 ILE A N 1
ATOM 690 C CA . ILE A 1 116 ? 21.563 6.976 42.133 1.00 37.00 108 ILE A CA 1
ATOM 691 C C . ILE A 1 116 ? 22.575 6.068 42.829 1.00 38.55 108 ILE A C 1
ATOM 692 O O . ILE A 1 116 ? 22.755 6.150 44.054 1.00 43.47 108 ILE A O 1
ATOM 697 N N . TYR A 1 117 ? 23.213 5.195 42.062 1.00 39.10 109 TYR A N 1
ATOM 698 C CA . TYR A 1 117 ? 24.150 4.175 42.555 1.00 39.73 109 TYR A CA 1
ATOM 699 C C . TYR A 1 117 ? 25.537 4.661 42.155 1.00 42.67 109 TYR A C 1
ATOM 700 O O . TYR A 1 117 ? 25.816 4.802 40.978 1.00 39.10 109 TYR A O 1
ATOM 709 N N . ILE A 1 118 ? 26.408 4.895 43.133 1.00 47.24 110 ILE A N 1
ATOM 710 C CA . ILE A 1 118 ? 27.758 5.395 42.881 1.00 47.08 110 ILE A CA 1
ATOM 711 C C . ILE A 1 118 ? 28.756 4.420 43.494 1.00 49.70 110 ILE A C 1
ATOM 712 O O . ILE A 1 118 ? 28.683 4.124 44.692 1.00 44.38 110 ILE A O 1
ATOM 717 N N . VAL A 1 119 ? 29.666 3.911 42.673 1.00 47.56 111 VAL A N 1
ATOM 718 C CA . VAL A 1 119 ? 30.764 3.052 43.122 1.00 47.96 111 VAL A CA 1
ATOM 719 C C . VAL A 1 119 ? 32.096 3.741 42.891 1.00 47.88 111 VAL A C 1
ATOM 720 O O . VAL A 1 119 ? 32.249 4.496 41.930 1.00 48.84 111 VAL A O 1
ATOM 724 N N . PHE A 1 120 ? 33.038 3.544 43.820 1.00 49.78 112 PHE A N 1
ATOM 725 C CA . PHE A 1 120 ? 34.364 4.140 43.736 1.00 52.23 112 PHE A CA 1
ATOM 726 C C . PHE A 1 120 ? 35.404 3.053 43.479 1.00 57.97 112 PHE A C 1
ATOM 727 O O . PHE A 1 120 ? 35.446 2.043 44.198 1.00 56.89 112 PHE A O 1
ATOM 735 N N . ASN A 1 121 ? 36.259 3.284 42.480 1.00 58.26 113 ASN A N 1
ATOM 736 C CA . ASN A 1 121 ? 37.302 2.343 42.069 1.00 61.30 113 ASN A CA 1
ATOM 737 C C . ASN A 1 121 ? 38.641 3.064 42.006 1.00 63.83 113 ASN A C 1
ATOM 738 O O . ASN A 1 121 ? 39.043 3.559 40.949 1.00 65.05 113 ASN A O 1
ATOM 743 N N . PRO A 1 122 ? 39.371 3.133 43.117 1.00 66.75 114 PRO A N 1
ATOM 744 C CA . PRO A 1 122 ? 40.715 3.732 43.079 1.00 69.81 114 PRO A CA 1
ATOM 745 C C . PRO A 1 122 ? 41.751 2.771 42.523 1.00 67.75 114 PRO A C 1
ATOM 746 O O . PRO A 1 122 ? 41.629 1.555 42.660 1.00 71.68 114 PRO A O 1
ATOM 750 N N . LYS A 1 123 ? 42.796 3.338 41.913 1.00 67.20 115 LYS A N 1
ATOM 751 C CA . LYS A 1 123 ? 43.802 2.550 41.212 1.00 66.68 115 LYS A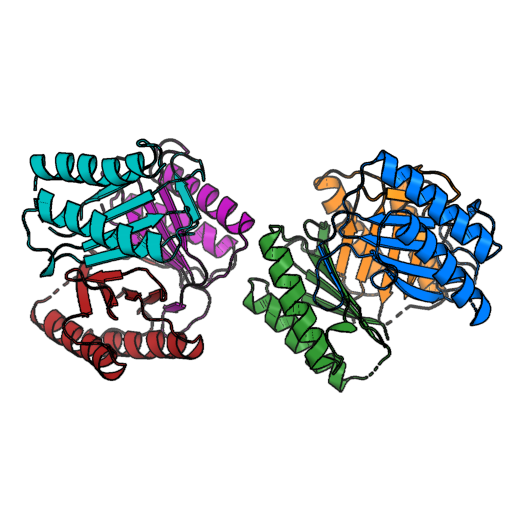 CA 1
ATOM 752 C C . LYS A 1 123 ? 45.209 3.048 41.548 1.00 74.78 115 LYS A C 1
ATOM 753 O O . LYS A 1 123 ? 45.421 4.206 41.911 1.00 69.54 115 LYS A O 1
ATOM 759 N N . SER A 1 124 ? 46.185 2.158 41.418 1.00 74.18 116 SER A N 1
ATOM 760 C CA . SER A 1 124 ? 47.566 2.579 41.590 1.00 77.56 116 SER A CA 1
ATOM 761 C C . SER A 1 124 ? 48.088 3.216 40.300 1.00 76.55 116 SER A C 1
ATOM 762 O O . SER A 1 124 ? 47.583 2.968 39.195 1.00 73.80 116 SER A O 1
ATOM 765 N N . ALA A 1 125 ? 49.120 4.050 40.451 1.00 79.24 117 ALA A N 1
ATOM 766 C CA . ALA A 1 125 ? 49.653 4.770 39.301 1.00 78.87 117 ALA A CA 1
ATOM 767 C C . ALA A 1 125 ? 50.045 3.813 38.180 1.00 77.44 117 ALA A C 1
ATOM 768 O O . ALA A 1 125 ? 49.872 4.130 36.998 1.00 75.49 117 ALA A O 1
ATOM 770 N N . GLU A 1 126 ? 50.563 2.636 38.530 1.00 79.27 118 GLU A N 1
ATOM 771 C CA . GLU A 1 126 ? 50.996 1.687 37.509 1.00 79.21 118 GLU A CA 1
ATOM 772 C C . GLU A 1 126 ? 49.830 1.011 36.798 1.00 76.17 118 GLU A C 1
ATOM 773 O O . GLU A 1 126 ? 50.067 0.290 35.821 1.00 76.35 118 GLU A O 1
ATOM 779 N N . ASP A 1 127 ? 48.590 1.240 37.251 1.00 73.88 119 ASP A N 1
ATOM 780 C CA . ASP A 1 127 ? 47.387 0.695 36.627 1.00 71.27 119 ASP A CA 1
ATOM 781 C C . ASP A 1 127 ? 46.586 1.771 35.885 1.00 68.93 119 ASP A C 1
ATOM 782 O O . ASP A 1 127 ? 45.390 1.594 35.623 1.00 67.01 119 ASP A O 1
ATOM 787 N N . TRP A 1 128 ? 47.229 2.884 35.537 1.00 69.53 120 TRP A N 1
ATOM 788 C CA . TRP A 1 128 ? 46.569 3.945 34.796 1.00 68.18 120 TRP A CA 1
ATOM 789 C C . TRP A 1 128 ? 47.422 4.319 33.600 1.00 68.87 120 TRP A C 1
ATOM 790 O O . TRP A 1 128 ? 48.561 4.772 33.763 1.00 70.51 120 TRP A O 1
ATOM 801 N N . GLY A 1 129 ? 46.862 4.145 32.399 1.00 67.98 121 GLY A N 1
ATOM 802 C CA . GLY A 1 129 ? 47.538 4.513 31.167 1.00 68.76 121 GLY A CA 1
ATOM 803 C C . GLY A 1 129 ? 47.058 5.858 30.662 1.00 68.58 121 GLY A C 1
ATOM 804 O O . GLY A 1 129 ? 45.851 6.142 30.630 1.00 67.81 121 GLY A O 1
ATOM 805 N N . PHE A 1 130 ? 48.019 6.698 30.281 1.00 69.71 122 PHE A N 1
ATOM 806 C CA . PHE A 1 130 ? 47.703 7.999 29.720 1.00 70.25 122 PHE A CA 1
ATOM 807 C C . PHE A 1 130 ? 48.862 8.436 28.837 1.00 71.45 122 PHE A C 1
ATOM 808 O O . PHE A 1 130 ? 50.022 8.190 29.170 1.00 72.12 122 PHE A O 1
ATOM 816 N N . ASN A 1 131 ? 48.532 9.064 27.708 1.00 72.08 123 ASN A N 1
ATOM 817 C CA . ASN A 1 131 ? 49.536 9.558 26.759 1.00 73.31 123 ASN A CA 1
ATOM 818 C C . ASN A 1 131 ? 50.496 8.452 26.324 1.00 73.44 123 ASN A C 1
ATOM 819 O O . ASN A 1 131 ? 51.636 8.721 25.929 1.00 74.44 123 ASN A O 1
ATOM 824 N N . GLY A 1 132 ? 50.037 7.197 26.385 1.00 72.84 124 GLY A N 1
ATOM 825 C CA . GLY A 1 132 ? 50.821 6.065 25.927 1.00 73.77 124 GLY A CA 1
ATOM 826 C C . GLY A 1 132 ? 51.743 5.454 26.954 1.00 74.17 124 GLY A C 1
ATOM 827 O O . GLY A 1 132 ? 52.542 4.580 26.602 1.00 75.66 124 GLY A O 1
ATOM 828 N N . ASP A 1 133 ? 51.639 5.865 28.212 1.00 73.51 125 ASP A N 1
ATOM 829 C CA . ASP A 1 133 ? 52.541 5.448 29.274 1.00 74.66 125 ASP A CA 1
ATOM 830 C C . ASP A 1 133 ? 51.719 5.264 30.542 1.00 73.75 125 ASP A C 1
ATOM 831 O O . ASP A 1 133 ? 50.493 5.386 30.522 1.00 72.10 125 ASP A O 1
ATOM 836 N N . THR A 1 134 ? 52.400 4.961 31.647 1.00 75.26 126 THR A N 1
ATOM 837 C CA . THR A 1 134 ? 51.799 4.949 32.977 1.00 76.72 126 THR A CA 1
ATOM 838 C C . THR A 1 134 ? 52.676 5.764 33.919 1.00 82.75 126 THR A C 1
ATOM 839 O O . THR A 1 134 ? 53.869 5.952 33.675 1.00 81.82 126 THR A O 1
ATOM 843 N N . PHE A 1 135 ? 52.077 6.230 35.010 1.00 101.69 127 PHE A N 1
ATOM 844 C CA . PHE A 1 135 ? 52.760 7.088 35.977 1.00 105.94 127 PHE A CA 1
ATOM 845 C C . PHE A 1 135 ? 53.490 6.295 37.048 1.00 106.84 127 PHE A C 1
ATOM 846 O O . PHE A 1 135 ? 53.466 6.673 38.225 1.00 116.49 127 PHE A O 1
ATOM 854 N N . ALA A 1 136 ? 54.150 5.202 36.680 1.00 90.32 128 ALA A N 1
ATOM 855 C CA . ALA A 1 136 ? 54.871 4.387 37.648 1.00 88.68 128 ALA A CA 1
ATOM 856 C C . ALA A 1 136 ? 56.310 4.137 37.199 1.00 92.82 128 ALA A C 1
ATOM 857 O O . ALA A 1 136 ? 56.691 4.439 36.065 1.00 89.64 128 ALA A O 1
ATOM 860 N N . SER B 1 21 ? 40.949 -17.088 32.297 1.00 76.78 13 SER B N 1
ATOM 861 C CA . SER B 1 21 ? 42.279 -16.598 31.955 1.00 69.10 13 SER B CA 1
ATOM 862 C C . SER B 1 21 ? 42.240 -15.735 30.697 1.00 63.13 13 SER B C 1
ATOM 863 O O . SER B 1 21 ? 43.269 -15.503 30.055 1.00 65.41 13 SER B O 1
ATOM 866 N N . MET B 1 22 ? 41.059 -15.257 30.343 1.00 55.05 14 MET B N 1
ATOM 867 C CA . MET B 1 22 ? 40.905 -14.502 29.131 1.00 50.22 14 MET B CA 1
ATOM 868 C C . MET B 1 22 ? 40.673 -13.031 29.421 1.00 41.73 14 MET B C 1
ATOM 869 O O . MET B 1 22 ? 39.776 -12.703 30.192 1.00 40.73 14 MET B O 1
ATOM 874 N N . PRO B 1 23 ? 41.451 -12.151 28.820 1.00 39.28 15 PRO B N 1
ATOM 875 C CA . PRO B 1 23 ? 41.309 -10.708 29.085 1.00 39.88 15 PRO B CA 1
ATOM 876 C C . PRO B 1 23 ? 40.081 -10.122 28.416 1.00 37.72 15 PRO B C 1
ATOM 877 O O . PRO B 1 23 ? 39.519 -10.672 27.462 1.00 35.27 15 PRO B O 1
ATOM 881 N N . ALA B 1 24 ? 39.650 -8.968 28.939 1.00 33.27 16 ALA B N 1
ATOM 882 C CA . ALA B 1 24 ? 38.546 -8.224 28.356 1.00 34.25 16 ALA B CA 1
ATOM 883 C C . ALA B 1 24 ? 38.972 -6.767 28.218 1.00 31.35 16 ALA B C 1
ATOM 884 O O . ALA B 1 24 ? 39.535 -6.194 29.166 1.00 33.72 16 ALA B O 1
ATOM 886 N N . LEU B 1 25 ? 38.722 -6.199 27.048 1.00 31.08 17 LEU B N 1
ATOM 887 C CA . LEU B 1 25 ? 38.992 -4.787 26.730 1.00 28.85 17 LEU B CA 1
ATOM 888 C C . LEU B 1 25 ? 37.650 -4.123 26.435 1.00 28.99 17 LEU B C 1
ATOM 889 O O . LEU B 1 25 ? 36.984 -4.488 25.468 1.00 30.10 17 LEU B O 1
ATOM 894 N N . VAL B 1 26 ? 37.263 -3.138 27.241 1.00 27.79 18 VAL B N 1
ATOM 895 C CA . VAL B 1 26 ? 36.007 -2.400 27.067 1.00 27.08 18 VAL B CA 1
ATOM 896 C C . VAL B 1 26 ? 36.377 -0.999 26.578 1.00 29.06 18 VAL B C 1
ATOM 897 O O . VAL B 1 26 ? 37.169 -0.312 27.223 1.00 31.44 18 VAL B O 1
ATOM 901 N N . ILE B 1 27 ? 35.827 -0.589 25.448 1.00 30.15 19 ILE B N 1
ATOM 902 C CA . ILE B 1 27 ? 36.229 0.656 24.776 1.00 29.72 19 ILE B CA 1
ATOM 903 C C . ILE B 1 27 ? 34.980 1.532 24.665 1.00 30.82 19 ILE B C 1
ATOM 904 O O . ILE B 1 27 ? 33.908 1.031 24.278 1.00 30.58 19 ILE B O 1
ATOM 909 N N . LYS B 1 28 ? 35.115 2.813 25.029 1.00 29.04 20 LYS B N 1
ATOM 910 C CA . LYS B 1 28 ? 34.083 3.835 24.829 1.00 29.17 20 LYS B CA 1
ATOM 911 C C . LYS B 1 28 ? 34.721 5.049 24.150 1.00 31.67 20 LYS B C 1
ATOM 912 O O . LYS B 1 28 ? 35.798 5.483 24.553 1.00 31.70 20 LYS B O 1
ATOM 918 N N . THR B 1 29 ? 34.052 5.593 23.148 1.00 32.03 21 THR B N 1
ATOM 919 C CA . THR B 1 29 ? 34.546 6.792 22.480 1.00 29.72 21 THR B CA 1
ATOM 920 C C . THR B 1 29 ? 33.372 7.644 22.020 1.00 32.81 21 THR B C 1
ATOM 921 O O . THR B 1 29 ? 32.264 7.146 21.774 1.00 30.66 21 THR B O 1
ATOM 925 N N . ASN B 1 30 ? 33.615 8.938 21.918 1.00 32.59 22 ASN B N 1
ATOM 926 C CA . ASN B 1 30 ? 32.626 9.822 21.303 1.00 34.14 22 ASN B CA 1
ATOM 927 C C . ASN B 1 30 ? 32.794 9.893 19.790 1.00 34.29 22 ASN B C 1
ATOM 928 O O . ASN B 1 30 ? 31.977 10.510 19.093 1.00 35.71 22 ASN B O 1
ATOM 933 N N . ALA B 1 31 ? 33.822 9.277 19.251 1.00 33.19 23 ALA B N 1
ATOM 934 C CA . ALA B 1 31 ? 33.904 9.148 17.794 1.00 36.34 23 ALA B CA 1
ATOM 935 C C . ALA B 1 31 ? 32.762 8.268 17.317 1.00 36.67 23 ALA B C 1
ATOM 936 O O . ALA B 1 31 ? 32.215 7.474 18.078 1.00 36.64 23 ALA B O 1
ATOM 938 N N . LYS B 1 32 ? 32.353 8.461 16.082 1.00 36.75 24 LYS B N 1
ATOM 939 C CA . LYS B 1 32 ? 31.321 7.645 15.458 1.00 41.21 24 LYS B CA 1
ATOM 940 C C . LYS B 1 32 ? 31.998 6.808 14.375 1.00 43.18 24 LYS B C 1
ATOM 941 O O . LYS B 1 32 ? 32.613 7.371 13.481 1.00 38.40 24 LYS B O 1
ATOM 947 N N . PHE B 1 33 ? 31.880 5.478 14.464 1.00 39.77 25 PHE B N 1
ATOM 948 C CA . PHE B 1 33 ? 32.514 4.548 13.538 1.00 38.75 25 PHE B CA 1
ATOM 949 C C . PHE B 1 33 ? 31.473 3.906 12.635 1.00 35.60 25 PHE B C 1
ATOM 950 O O . PHE B 1 33 ? 30.350 3.660 13.048 1.00 40.24 25 PHE B O 1
ATOM 958 N N . THR B 1 34 ? 31.859 3.620 11.391 1.00 38.03 26 THR B N 1
ATOM 959 C CA . THR B 1 34 ? 31.072 2.756 10.524 1.00 38.45 26 THR B CA 1
ATOM 960 C C . THR B 1 34 ? 31.154 1.307 11.027 1.00 37.87 26 THR B C 1
ATOM 961 O O . THR B 1 34 ? 31.985 0.965 11.895 1.00 35.92 26 THR B O 1
ATOM 965 N N . GLU B 1 35 ? 30.305 0.441 10.461 1.00 35.34 27 GLU B N 1
ATOM 966 C CA . GLU B 1 35 ? 30.344 -0.969 10.860 1.00 39.77 27 GLU B CA 1
ATOM 967 C C . GLU B 1 35 ? 31.698 -1.582 10.525 1.00 40.24 27 GLU B C 1
ATOM 968 O O . GLU B 1 35 ? 32.263 -2.343 11.318 1.00 36.75 27 GLU B O 1
ATOM 974 N N . GLU B 1 36 ? 32.255 -1.236 9.363 1.00 37.86 28 GLU B N 1
ATOM 975 C CA . GLU B 1 36 ? 33.550 -1.812 8.990 1.00 38.73 28 GLU B CA 1
ATOM 976 C C . GLU B 1 36 ? 34.647 -1.285 9.895 1.00 38.56 28 GLU B C 1
ATOM 977 O O . GLU B 1 36 ? 35.543 -2.028 10.294 1.00 36.63 28 GLU B O 1
ATOM 983 N N . GLU B 1 37 ? 34.578 0.004 10.262 1.00 35.69 29 GLU B N 1
ATOM 984 C CA . GLU B 1 37 ? 35.547 0.551 11.206 1.00 36.28 29 GLU B CA 1
ATOM 985 C C . GLU B 1 37 ? 35.465 -0.148 12.558 1.00 34.29 29 GLU B C 1
ATOM 986 O O . GLU B 1 37 ? 36.497 -0.452 13.165 1.00 35.55 29 GLU B O 1
ATOM 992 N N . LYS B 1 38 ? 34.256 -0.443 13.031 1.00 32.81 30 LYS B N 1
ATOM 993 C CA . LYS B 1 38 ? 34.099 -1.167 14.290 1.00 34.99 30 LYS B CA 1
ATOM 994 C C . LYS B 1 38 ? 34.668 -2.584 14.196 1.00 36.62 30 LYS B C 1
ATOM 995 O O . LYS B 1 38 ? 35.328 -3.076 15.119 1.00 33.54 30 LYS B O 1
ATOM 1001 N N . SER B 1 39 ? 34.351 -3.280 13.096 1.00 34.74 31 SER B N 1
ATOM 1002 C CA . SER B 1 39 ? 34.837 -4.633 12.903 1.00 37.86 31 SER B CA 1
ATOM 1003 C C . SER B 1 39 ? 36.353 -4.660 12.914 1.00 36.94 31 SER B C 1
ATOM 1004 O O . SER B 1 39 ? 36.969 -5.492 13.595 1.00 36.30 31 SER B O 1
ATOM 1007 N N . LYS B 1 40 ? 36.983 -3.727 12.186 1.00 36.89 32 LYS B N 1
ATOM 1008 C CA . LYS B 1 40 ? 38.441 -3.702 12.144 1.00 37.23 32 LYS B CA 1
ATOM 1009 C C . LYS B 1 40 ? 39.023 -3.326 13.490 1.00 36.89 32 LYS B C 1
ATOM 1010 O O . LYS B 1 40 ? 40.047 -3.879 13.892 1.00 35.39 32 LYS B O 1
ATOM 1012 N N . ALA B 1 41 ? 38.370 -2.411 14.220 1.00 34.24 33 ALA B N 1
ATOM 1013 C CA . ALA B 1 41 ? 38.911 -1.977 15.503 1.00 33.49 33 ALA B CA 1
ATOM 1014 C C . ALA B 1 41 ? 38.904 -3.111 16.532 1.00 32.22 33 ALA B C 1
ATOM 1015 O O . ALA B 1 41 ? 39.881 -3.312 17.259 1.00 34.99 33 ALA B O 1
ATOM 1017 N N . THR B 1 42 ? 37.795 -3.845 16.640 1.00 30.54 34 THR B N 1
ATOM 1018 C CA . THR B 1 42 ? 37.765 -4.908 17.637 1.00 30.17 34 THR B CA 1
ATOM 1019 C C . THR B 1 42 ? 38.758 -6.018 17.292 1.00 33.73 34 THR B C 1
ATOM 1020 O O . THR B 1 42 ? 39.369 -6.608 18.196 1.00 32.81 34 THR B O 1
ATOM 1024 N N . GLU B 1 43 ? 38.951 -6.297 15.993 1.00 33.89 35 GLU B N 1
ATOM 1025 C CA . GLU B 1 43 ? 39.968 -7.284 15.587 1.00 36.02 35 GLU B CA 1
ATOM 1026 C C . GLU B 1 43 ? 41.372 -6.805 15.922 1.00 35.44 35 GLU B C 1
ATOM 1027 O O . GLU B 1 43 ? 42.171 -7.530 16.537 1.00 35.60 35 GLU B O 1
ATOM 1033 N N . GLU B 1 44 ? 41.697 -5.578 15.513 1.00 34.98 36 GLU B N 1
ATOM 1034 C CA . GLU B 1 44 ? 43.069 -5.095 15.671 1.00 38.89 36 GLU B CA 1
ATOM 1035 C C . GLU B 1 44 ? 43.421 -4.812 17.129 1.00 35.40 36 GLU B C 1
ATOM 1036 O O . GLU B 1 44 ? 44.531 -5.147 17.579 1.00 34.19 36 GLU B O 1
ATOM 1042 N N . LEU B 1 45 ? 42.507 -4.216 17.880 1.00 35.33 37 LEU B N 1
ATOM 1043 C CA . LEU B 1 45 ? 42.779 -3.943 19.289 1.00 34.76 37 LEU B CA 1
ATOM 1044 C C . LEU B 1 45 ? 42.808 -5.243 20.087 1.00 35.27 37 LEU B C 1
ATOM 1045 O O . LEU B 1 45 ? 43.573 -5.370 21.047 1.00 33.80 37 LEU B O 1
ATOM 1050 N N . GLY B 1 46 ? 41.925 -6.193 19.747 1.00 33.51 38 GLY B N 1
ATOM 1051 C CA . GLY B 1 46 ? 41.974 -7.498 20.388 1.00 35.49 38 GLY B CA 1
ATOM 1052 C C . GLY B 1 46 ? 43.307 -8.197 20.127 1.00 35.67 38 GLY B C 1
ATOM 1053 O O . GLY B 1 46 ? 43.887 -8.810 21.017 1.00 37.11 38 GLY B O 1
ATOM 1054 N N . ASN B 1 47 ? 43.813 -8.099 18.905 1.00 37.19 39 ASN B N 1
ATOM 1055 C CA . ASN B 1 47 ? 45.090 -8.741 18.599 1.00 37.53 39 ASN B CA 1
ATOM 1056 C C . ASN B 1 47 ? 46.228 -8.038 19.332 1.00 40.05 39 ASN B C 1
ATOM 1057 O O . ASN B 1 47 ? 47.141 -8.696 19.827 1.00 40.33 39 ASN B O 1
ATOM 1062 N N . ILE B 1 48 ? 46.145 -6.714 19.486 1.00 37.42 40 ILE B N 1
ATOM 1063 C CA . ILE B 1 48 ? 47.149 -6.003 20.281 1.00 39.27 40 ILE B CA 1
ATOM 1064 C C . ILE B 1 48 ? 47.177 -6.541 21.713 1.00 40.84 40 ILE B C 1
ATOM 1065 O O . ILE B 1 48 ? 48.256 -6.772 22.289 1.00 39.86 40 ILE B O 1
ATOM 1070 N N . VAL B 1 49 ? 45.997 -6.696 22.322 1.00 37.07 41 VAL B N 1
ATOM 1071 C CA . VAL B 1 49 ? 45.915 -7.207 23.695 1.00 35.71 41 VAL B CA 1
ATOM 1072 C C . VAL B 1 49 ? 46.496 -8.613 23.791 1.00 37.64 41 VAL B C 1
ATOM 1073 O O . VAL B 1 49 ? 47.242 -8.926 24.722 1.00 39.84 41 VAL B O 1
ATOM 1077 N N . SER B 1 50 ? 46.112 -9.496 22.869 1.00 36.52 42 SER B N 1
ATOM 1078 C CA . SER B 1 50 ? 46.630 -10.863 22.879 1.00 39.09 42 SER B CA 1
ATOM 1079 C C . SER B 1 50 ? 48.144 -10.858 22.808 1.00 42.44 42 SER B C 1
ATOM 1080 O O . SER B 1 50 ? 48.822 -11.603 23.528 1.00 45.20 42 SER B O 1
ATOM 1083 N N . LYS B 1 51 ? 48.698 -10.048 21.913 1.00 40.23 43 LYS B N 1
ATOM 1084 C CA . LYS B 1 51 ? 50.138 -10.065 21.727 1.00 43.90 43 LYS B CA 1
ATOM 1085 C C . LYS B 1 51 ? 50.845 -9.516 22.961 1.00 41.59 43 LYS B C 1
ATOM 1086 O O . LYS B 1 51 ? 51.824 -10.097 23.433 1.00 39.95 43 LYS B O 1
ATOM 1092 N N . VAL B 1 52 ? 50.371 -8.390 23.499 1.00 38.20 44 VAL B N 1
ATOM 1093 C CA . VAL B 1 52 ? 51.091 -7.756 24.587 1.00 40.04 44 VAL B CA 1
ATOM 1094 C C . VAL B 1 52 ? 50.969 -8.571 25.874 1.00 44.91 44 VAL B C 1
ATOM 1095 O O . VAL B 1 52 ? 51.901 -8.588 26.692 1.00 44.51 44 VAL B O 1
ATOM 1099 N N . LEU B 1 53 ? 49.835 -9.232 26.091 1.00 40.70 45 LEU B N 1
ATOM 1100 C CA . LEU B 1 53 ? 49.631 -10.054 27.273 1.00 43.50 45 LEU B CA 1
ATOM 1101 C C . LEU B 1 53 ? 50.142 -11.491 27.126 1.00 43.71 45 LEU B C 1
ATOM 1102 O O . LEU B 1 53 ? 50.015 -12.267 28.076 1.00 45.72 45 LEU B O 1
ATOM 1107 N N . GLY B 1 54 ? 50.666 -11.886 25.966 1.00 43.87 46 GLY B N 1
ATOM 1108 C CA . GLY B 1 54 ? 51.150 -13.261 25.810 1.00 46.15 46 GLY B CA 1
ATOM 1109 C C . GLY B 1 54 ? 50.043 -14.281 25.812 1.00 45.91 46 GLY B C 1
ATOM 1110 O O . GLY B 1 54 ? 50.210 -15.379 26.333 1.00 47.36 46 GLY B O 1
ATOM 1111 N N . LYS B 1 55 ? 48.890 -13.921 25.242 1.00 43.06 47 LYS B N 1
ATOM 1112 C CA . LYS B 1 55 ? 47.723 -14.771 25.116 1.00 42.39 47 LYS B CA 1
ATOM 1113 C C . LYS B 1 55 ? 47.536 -15.171 23.654 1.00 42.77 47 LYS B C 1
ATOM 1114 O O . LYS B 1 55 ? 48.061 -14.509 22.750 1.00 41.18 47 LYS B O 1
ATOM 1120 N N . PRO B 1 56 ? 46.820 -16.268 23.389 1.00 41.94 48 PRO B N 1
ATOM 1121 C CA . PRO B 1 56 ? 46.605 -16.685 21.996 1.00 42.03 48 PRO B CA 1
ATOM 1122 C C . PRO B 1 56 ? 45.860 -15.634 21.205 1.00 41.24 48 PRO B C 1
ATOM 1123 O O . PRO B 1 56 ? 45.036 -14.900 21.736 1.00 38.03 48 PRO B O 1
ATOM 1127 N N . ILE B 1 57 ? 46.156 -15.570 19.903 1.00 40.39 49 ILE B N 1
ATOM 1128 C CA . ILE B 1 57 ? 45.400 -14.661 19.048 1.00 40.78 49 ILE B CA 1
ATOM 1129 C C . ILE B 1 57 ? 43.932 -15.059 19.157 1.00 40.36 49 ILE B C 1
ATOM 1130 O O . ILE B 1 57 ? 43.588 -16.257 19.145 1.00 41.58 49 ILE B O 1
ATOM 1135 N N . SER B 1 58 ? 43.066 -14.068 19.262 1.00 41.79 50 SER B N 1
ATOM 1136 C CA . SER B 1 58 ? 41.629 -14.204 19.346 1.00 40.92 50 SER B CA 1
ATOM 1137 C C . SER B 1 58 ? 41.143 -14.574 20.758 1.00 42.94 50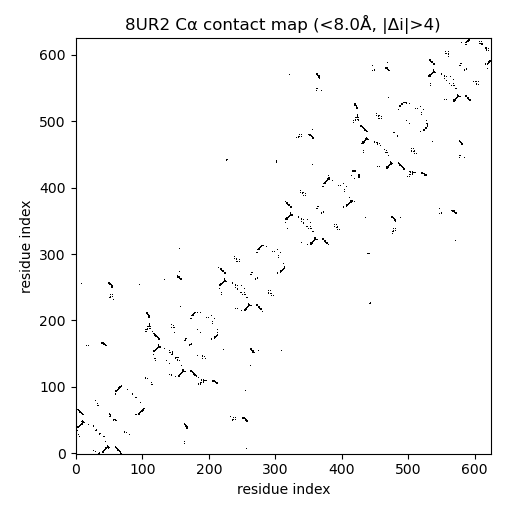 SER B C 1
ATOM 1138 O O . SER B 1 58 ? 39.938 -14.645 20.969 1.00 43.22 50 SER B O 1
ATOM 1141 N N . TYR B 1 59 ? 42.027 -14.769 21.728 1.00 39.23 51 TYR B N 1
ATOM 1142 C CA . TYR B 1 59 ? 41.639 -15.209 23.063 1.00 40.05 51 TYR B CA 1
ATOM 1143 C C . TYR B 1 59 ? 41.408 -13.973 23.930 1.00 38.62 51 TYR B C 1
ATOM 1144 O O . TYR B 1 59 ? 42.149 -13.629 24.839 1.00 36.36 51 TYR B O 1
ATOM 1153 N N . VAL B 1 60 ? 40.328 -13.277 23.607 1.00 38.65 52 VAL B N 1
ATOM 1154 C CA . VAL B 1 60 ? 40.109 -11.969 24.200 1.00 35.30 52 VAL B CA 1
ATOM 1155 C C . VAL B 1 60 ? 38.661 -11.590 23.957 1.00 33.10 52 VAL B C 1
ATOM 1156 O O . VAL B 1 60 ? 38.081 -11.992 22.944 1.00 32.25 52 VAL B O 1
ATOM 1160 N N . MET B 1 61 ? 38.071 -10.881 24.912 1.00 30.83 53 MET B N 1
ATOM 1161 C CA . MET B 1 61 ? 36.745 -10.294 24.747 1.00 29.80 53 MET B CA 1
ATOM 1162 C C . MET B 1 61 ? 36.958 -8.797 24.577 1.00 33.48 53 MET B C 1
ATOM 1163 O O . MET B 1 61 ? 37.538 -8.152 25.461 1.00 32.93 53 MET B O 1
ATOM 1168 N N . VAL B 1 62 ? 36.392 -8.237 23.507 1.00 29.13 54 VAL B N 1
ATOM 1169 C CA . VAL B 1 62 ? 36.481 -6.821 23.215 1.00 29.48 54 VAL B CA 1
ATOM 1170 C C . VAL B 1 62 ? 35.076 -6.285 23.005 1.00 31.09 54 VAL B C 1
ATOM 1171 O O . VAL B 1 62 ? 34.287 -6.870 22.250 1.00 30.09 54 VAL B O 1
ATOM 1175 N N . THR B 1 63 ? 34.764 -5.174 23.675 1.00 28.10 55 THR B N 1
ATOM 1176 C CA . THR B 1 63 ? 33.527 -4.439 23.421 1.00 29.66 55 THR B CA 1
ATOM 1177 C C . THR B 1 63 ? 33.843 -2.989 23.064 1.00 29.65 55 THR B C 1
ATOM 1178 O O . THR B 1 63 ? 34.770 -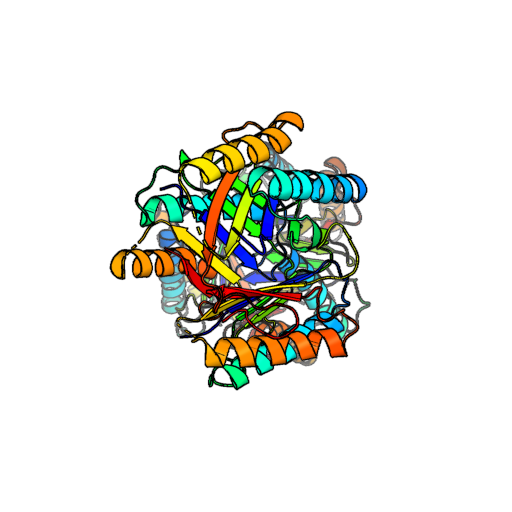2.391 23.626 1.00 32.29 55 THR B O 1
ATOM 1182 N N . LEU B 1 64 ? 33.095 -2.447 22.099 1.00 29.74 56 LEU B N 1
ATOM 1183 C CA . LEU B 1 64 ? 33.349 -1.113 21.575 1.00 31.16 56 LEU B CA 1
ATOM 1184 C C . LEU B 1 64 ? 32.023 -0.380 21.462 1.00 30.08 56 LEU B C 1
ATOM 1185 O O . LEU B 1 64 ? 31.111 -0.838 20.765 1.00 32.83 56 LEU B O 1
ATOM 1190 N N . GLU B 1 65 ? 31.910 0.716 22.192 1.00 30.02 57 GLU B N 1
ATOM 1191 C CA . GLU B 1 65 ? 30.712 1.569 22.155 1.00 30.54 57 GLU B CA 1
ATOM 1192 C C . GLU B 1 65 ? 31.162 2.919 21.629 1.00 30.48 57 GLU B C 1
ATOM 1193 O O . GLU B 1 65 ? 32.012 3.580 22.250 1.00 30.45 57 GLU B O 1
ATOM 1199 N N . ASP B 1 66 ? 30.598 3.326 20.509 1.00 30.29 58 ASP B N 1
ATOM 1200 C CA . ASP B 1 66 ? 30.930 4.609 19.893 1.00 32.41 58 ASP B CA 1
ATOM 1201 C C . ASP B 1 66 ? 29.749 5.563 20.066 1.00 35.23 58 ASP B C 1
ATOM 1202 O O . ASP B 1 66 ? 28.688 5.197 20.558 1.00 33.74 58 ASP B O 1
ATOM 1207 N N . GLY B 1 67 ? 29.942 6.795 19.666 1.00 32.81 59 GLY B N 1
ATOM 1208 C CA . GLY B 1 67 ? 28.876 7.780 19.809 1.00 36.17 59 GLY B CA 1
ATOM 1209 C C . GLY B 1 67 ? 28.509 8.076 21.235 1.00 35.78 59 GLY B C 1
ATOM 1210 O O . GLY B 1 67 ? 27.415 8.598 21.489 1.00 34.97 59 GLY B O 1
ATOM 1211 N N . VAL B 1 68 ? 29.372 7.745 22.178 1.00 31.44 60 VAL B N 1
ATOM 1212 C CA . VAL B 1 68 ? 29.112 7.991 23.595 1.00 30.16 60 VAL B CA 1
ATOM 1213 C C . VAL B 1 68 ? 29.419 9.449 23.892 1.00 32.68 60 VAL B C 1
ATOM 1214 O O . VAL B 1 68 ? 30.356 10.005 23.338 1.00 30.97 60 VAL B O 1
ATOM 1218 N N . ALA B 1 69 ? 28.650 10.073 24.783 1.00 29.19 61 ALA B N 1
ATOM 1219 C CA . ALA B 1 69 ? 28.993 11.428 25.202 1.00 29.82 61 ALA B CA 1
ATOM 1220 C C . ALA B 1 69 ? 30.231 11.359 26.084 1.00 32.22 61 ALA B C 1
ATOM 1221 O O . ALA B 1 69 ? 30.229 10.690 27.116 1.00 32.19 61 ALA B O 1
ATOM 1223 N N . VAL B 1 70 ? 31.297 12.025 25.666 1.00 29.52 62 VAL B N 1
ATOM 1224 C CA . VAL B 1 70 ? 32.560 12.007 26.383 1.00 29.49 62 VAL B CA 1
ATOM 1225 C C . VAL B 1 70 ? 33.068 13.433 26.519 1.00 35.38 62 VAL B C 1
ATOM 1226 O O . VAL B 1 70 ? 33.013 14.234 25.567 1.00 33.88 62 VAL B O 1
ATOM 1230 N N . ARG B 1 71 ? 33.571 13.755 27.716 1.00 31.24 63 ARG B N 1
ATOM 1231 C CA . ARG B 1 71 ? 34.306 14.993 27.899 1.00 36.09 63 ARG B CA 1
ATOM 1232 C C . ARG B 1 71 ? 35.600 14.678 28.639 1.00 38.45 63 ARG B C 1
ATOM 1233 O O . ARG B 1 71 ? 35.607 13.851 29.562 1.00 36.99 63 ARG B O 1
ATOM 1241 N N . PHE B 1 72 ? 36.701 15.267 28.177 1.00 36.94 64 PHE B N 1
ATOM 1242 C CA . PHE B 1 72 ? 38.017 14.999 28.732 1.00 39.52 64 PHE B CA 1
ATOM 1243 C C . PHE B 1 72 ? 38.812 16.301 28.717 1.00 43.93 64 PHE B C 1
ATOM 1244 O O . PHE B 1 72 ? 38.872 17.008 27.698 1.00 40.50 64 PHE B O 1
ATOM 1252 N N . GLY B 1 73 ? 39.322 16.686 29.885 1.00 43.53 65 GLY B N 1
ATOM 1253 C CA . GLY B 1 73 ? 39.981 17.988 29.978 1.00 47.83 65 GLY B CA 1
ATOM 1254 C C . GLY B 1 73 ? 39.036 19.131 29.701 1.00 51.20 65 GLY B C 1
ATOM 1255 O O . GLY B 1 73 ? 39.471 20.203 29.258 1.00 50.12 65 GLY B O 1
ATOM 1256 N N . GLY B 1 74 ? 37.745 18.935 29.944 1.00 43.23 66 GLY B N 1
ATOM 1257 C CA . GLY B 1 74 ? 36.731 19.948 29.680 1.00 43.40 66 GLY B CA 1
ATOM 1258 C C . GLY B 1 74 ? 36.279 20.034 28.235 1.00 45.58 66 GLY B C 1
ATOM 1259 O O . GLY B 1 74 ? 35.339 20.791 27.929 1.00 42.07 66 GLY B O 1
ATOM 1260 N N . SER B 1 75 ? 36.905 19.276 27.339 1.00 44.12 67 SER B N 1
ATOM 1261 C CA . SER B 1 75 ? 36.670 19.371 25.911 1.00 39.97 67 SER B CA 1
ATOM 1262 C C . SER B 1 75 ? 35.920 18.145 25.436 1.00 41.33 67 SER B C 1
ATOM 1263 O O . SER B 1 75 ? 36.171 17.030 25.913 1.00 36.67 67 SER B O 1
ATOM 1266 N N . ASP B 1 76 ? 35.010 18.344 24.483 1.00 38.38 68 ASP B N 1
ATOM 1267 C CA . ASP B 1 76 ? 34.312 17.213 23.875 1.00 42.00 68 ASP B CA 1
ATOM 1268 C C . ASP B 1 76 ? 34.952 16.793 22.553 1.00 41.78 68 ASP B C 1
ATOM 1269 O O . ASP B 1 76 ? 34.349 16.041 21.776 1.00 35.51 68 ASP B O 1
ATOM 1274 N N . GLU B 1 77 ? 36.195 17.207 22.319 1.00 37.18 69 GLU B N 1
ATOM 1275 C CA . GLU B 1 77 ? 36.950 16.638 21.211 1.00 38.27 69 GLU B CA 1
ATOM 1276 C C . GLU B 1 77 ? 37.046 15.129 21.362 1.00 36.55 69 GLU B C 1
ATOM 1277 O O . GLU B 1 77 ? 36.908 14.565 22.453 1.00 34.70 69 GLU B O 1
ATOM 1283 N N . LYS B 1 78 ? 37.253 14.483 20.222 1.00 36.02 70 LYS B N 1
ATOM 1284 C CA . LYS B 1 78 ? 37.427 13.033 20.143 1.00 37.80 70 LYS B CA 1
ATOM 1285 C C . LYS B 1 78 ? 38.330 12.518 21.258 1.00 35.56 70 LYS B C 1
ATOM 1286 O O . LYS B 1 78 ? 39.436 13.025 21.470 1.00 33.40 70 LYS B O 1
ATOM 1292 N N . ALA B 1 79 ? 37.864 11.479 21.941 1.00 32.51 71 ALA B N 1
ATOM 1293 C CA . ALA B 1 79 ? 38.591 10.889 23.043 1.00 29.79 71 ALA B CA 1
ATOM 1294 C C . ALA B 1 79 ? 38.154 9.424 23.170 1.00 33.66 71 ALA B C 1
ATOM 1295 O O . ALA B 1 79 ? 37.142 9.007 22.593 1.00 33.27 71 ALA B O 1
ATOM 1297 N N . ALA B 1 80 ? 38.902 8.657 23.947 1.00 31.87 72 ALA B N 1
ATOM 1298 C CA . ALA B 1 80 ? 38.574 7.245 24.177 1.00 31.96 72 ALA B CA 1
ATOM 1299 C C . ALA B 1 80 ? 38.932 6.847 25.600 1.00 34.72 72 ALA B C 1
ATOM 1300 O O . ALA B 1 80 ? 39.942 7.315 26.154 1.00 35.19 72 ALA B O 1
ATOM 1302 N N . PHE B 1 81 ? 38.064 6.026 26.195 1.00 28.37 73 PHE B N 1
ATOM 1303 C CA . PHE B 1 81 ? 38.224 5.459 27.522 1.00 32.76 73 PHE B CA 1
ATOM 1304 C C . PHE B 1 81 ? 38.275 3.948 27.311 1.00 36.24 73 PHE B C 1
ATOM 1305 O O . PHE B 1 81 ? 37.492 3.412 26.510 1.00 34.73 73 PHE B O 1
ATOM 1313 N N . MET B 1 82 ? 39.242 3.283 27.941 1.00 33.86 74 MET B N 1
ATOM 1314 C CA . MET B 1 82 ? 39.386 1.828 27.837 1.00 32.35 74 MET B CA 1
ATOM 1315 C C . MET B 1 82 ? 39.608 1.255 29.217 1.00 32.17 74 MET B C 1
ATOM 1316 O O . MET B 1 82 ? 40.347 1.830 30.030 1.00 32.64 74 MET B O 1
ATOM 1321 N N . SER B 1 83 ? 38.947 0.128 29.501 1.00 30.11 75 SER B N 1
ATOM 1322 C CA . SER B 1 83 ? 39.239 -0.680 30.677 1.00 28.83 75 SER B CA 1
ATOM 1323 C C . SER B 1 83 ? 39.786 -2.020 30.177 1.00 35.14 75 SER B C 1
ATOM 1324 O O . SER B 1 83 ? 39.145 -2.661 29.340 1.00 31.63 75 SER B O 1
ATOM 1327 N N . LEU B 1 84 ? 40.978 -2.417 30.644 1.00 37.01 76 LEU B N 1
ATOM 1328 C CA . LEU B 1 84 ? 41.584 -3.713 30.304 1.00 35.80 76 LEU B CA 1
ATOM 1329 C C . LEU B 1 84 ? 41.578 -4.566 31.571 1.00 38.11 76 LEU B C 1
ATOM 1330 O O . LEU B 1 84 ? 42.245 -4.235 32.538 1.00 36.79 76 LEU B O 1
ATOM 1335 N N . MET B 1 85 ? 40.799 -5.644 31.573 1.00 37.83 77 MET B N 1
ATOM 1336 C CA . MET B 1 85 ? 40.665 -6.559 32.710 1.00 41.09 77 MET B CA 1
ATOM 1337 C C . MET B 1 85 ? 41.430 -7.833 32.364 1.00 45.03 77 MET B C 1
ATOM 1338 O O . MET B 1 85 ? 41.145 -8.466 31.338 1.00 43.09 77 MET B O 1
ATOM 1343 N N . SER B 1 86 ? 42.413 -8.198 33.192 1.00 49.94 78 SER B N 1
ATOM 1344 C CA . SER B 1 86 ? 43.119 -9.461 33.047 1.00 56.17 78 SER B CA 1
ATOM 1345 C C . SER B 1 86 ? 43.399 -10.057 34.416 1.00 68.00 78 SER B C 1
ATOM 1346 O O . SER B 1 86 ? 43.888 -9.357 35.307 1.00 71.22 78 SER B O 1
ATOM 1349 N N . ILE B 1 87 ? 43.115 -11.348 34.569 1.00 73.44 79 ILE B N 1
ATOM 1350 C CA . ILE B 1 87 ? 43.348 -12.033 35.840 1.00 83.47 79 ILE B CA 1
ATOM 1351 C C . ILE B 1 87 ? 44.821 -12.428 35.978 1.00 77.88 79 ILE B C 1
ATOM 1352 O O . ILE B 1 87 ? 45.402 -12.991 35.053 1.00 75.16 79 ILE B O 1
ATOM 1357 N N . LEU B 1 90 ? 48.817 -8.935 34.154 1.00 70.11 82 LEU B N 1
ATOM 1358 C CA . LEU B 1 90 ? 49.182 -7.518 34.203 1.00 68.06 82 LEU B CA 1
ATOM 1359 C C . LEU B 1 90 ? 50.214 -7.236 35.286 1.00 73.39 82 LEU B C 1
ATOM 1360 O O . LEU B 1 90 ? 50.306 -7.947 36.296 1.00 81.55 82 LEU B O 1
ATOM 1365 N N . ASN B 1 91 ? 51.018 -6.201 35.057 1.00 71.50 83 ASN B N 1
ATOM 1366 C CA . ASN B 1 91 ? 52.097 -5.801 35.958 1.00 71.83 83 ASN B CA 1
ATOM 1367 C C . ASN B 1 91 ? 52.633 -4.484 35.405 1.00 66.49 83 ASN B C 1
ATOM 1368 O O . ASN B 1 91 ? 52.288 -4.065 34.293 1.00 56.18 83 ASN B O 1
ATOM 1373 N N . ARG B 1 92 ? 53.404 -3.786 36.235 1.00 60.28 84 ARG B N 1
ATOM 1374 C CA . ARG B 1 92 ? 53.873 -2.455 35.868 1.00 61.48 84 ARG B CA 1
ATOM 1375 C C . ARG B 1 92 ? 54.443 -2.434 34.455 1.00 56.34 84 ARG B C 1
ATOM 1376 O O . ARG B 1 92 ? 54.095 -1.561 33.648 1.00 53.05 84 ARG B O 1
ATOM 1384 N N . ALA B 1 93 ? 55.320 -3.396 34.132 1.00 52.44 85 ALA B N 1
ATOM 1385 C CA . ALA B 1 93 ? 55.973 -3.410 32.819 1.00 51.60 85 ALA B CA 1
ATOM 1386 C C . ALA B 1 93 ? 54.975 -3.683 31.692 1.00 52.32 85 ALA B C 1
ATOM 1387 O O . ALA B 1 93 ? 54.952 -2.974 30.676 1.00 48.20 85 ALA B O 1
ATOM 1389 N N . VAL B 1 94 ? 54.145 -4.719 31.845 1.00 52.47 86 VAL B N 1
ATOM 1390 C CA . VAL B 1 94 ? 53.194 -5.061 30.794 1.00 49.02 86 VAL B CA 1
ATOM 1391 C C . VAL B 1 94 ? 52.198 -3.918 30.586 1.00 47.10 86 VAL B C 1
ATOM 1392 O O . VAL B 1 94 ? 51.756 -3.649 29.466 1.00 47.50 86 VAL B O 1
ATOM 1396 N N . ASN B 1 95 ? 51.811 -3.246 31.659 1.00 44.39 87 ASN B N 1
ATOM 1397 C CA . ASN B 1 95 ? 50.858 -2.149 31.529 1.00 46.08 87 ASN B CA 1
ATOM 1398 C C . ASN B 1 95 ? 51.412 -1.044 30.657 1.00 43.40 87 ASN B C 1
ATOM 1399 O O . ASN B 1 95 ? 50.687 -0.458 29.861 1.00 43.36 87 ASN B O 1
ATOM 1404 N N . LYS B 1 96 ? 52.697 -0.742 30.791 1.00 46.97 88 LYS B N 1
ATOM 1405 C CA . LYS B 1 96 ? 53.283 0.285 29.957 1.00 45.54 88 LYS B CA 1
ATOM 1406 C C . LYS B 1 96 ? 53.282 -0.144 28.500 1.00 44.49 88 LYS B C 1
ATOM 1407 O O . LYS B 1 96 ? 53.014 0.665 27.627 1.00 43.92 88 LYS B O 1
ATOM 1413 N N . ARG B 1 97 ? 53.654 -1.394 28.214 1.00 47.56 89 ARG B N 1
ATOM 1414 C CA . ARG B 1 97 ? 53.671 -1.846 26.829 1.00 44.30 89 ARG B CA 1
ATOM 1415 C C . ARG B 1 97 ? 52.265 -1.839 26.254 1.00 42.19 89 ARG B C 1
ATOM 1416 O O . ARG B 1 97 ? 52.069 -1.452 25.096 1.00 41.73 89 ARG B O 1
ATOM 1424 N N . ALA B 1 98 ? 51.273 -2.242 27.070 1.00 41.51 90 ALA B N 1
ATOM 1425 C CA . ALA B 1 98 ? 49.878 -2.247 26.634 1.00 42.31 90 ALA B CA 1
ATOM 1426 C C . ALA B 1 98 ? 49.389 -0.835 26.362 1.00 40.60 90 ALA B C 1
ATOM 1427 O O . ALA B 1 98 ? 48.742 -0.580 25.336 1.00 40.24 90 ALA B O 1
ATOM 1429 N N . SER B 1 99 ? 49.685 0.096 27.278 1.00 40.17 91 SER B N 1
ATOM 1430 C CA . SER B 1 99 ? 49.280 1.485 27.069 1.00 42.46 91 SER B CA 1
ATOM 1431 C C . SER B 1 99 ? 49.846 2.022 25.762 1.00 43.79 91 SER B C 1
ATOM 1432 O O . SER B 1 99 ? 49.133 2.649 24.973 1.00 44.76 91 SER B O 1
ATOM 1435 N N . ALA B 1 100 ? 51.129 1.770 25.508 1.00 42.19 92 ALA B N 1
ATOM 1436 C CA . ALA B 1 100 ? 51.757 2.296 24.296 1.00 41.83 92 ALA B CA 1
ATOM 1437 C C . ALA B 1 100 ? 51.148 1.679 23.045 1.00 40.47 92 ALA B C 1
ATOM 1438 O O . ALA B 1 100 ? 50.841 2.388 22.081 1.00 43.44 92 ALA B O 1
ATOM 1440 N N . ALA B 1 101 ? 50.952 0.356 23.043 1.00 40.68 93 ALA B N 1
ATOM 1441 C CA . ALA B 1 101 ? 50.449 -0.333 21.850 1.00 41.50 93 ALA B CA 1
ATOM 1442 C C . ALA B 1 101 ? 48.987 0.020 21.552 1.00 40.35 93 ALA B C 1
ATOM 1443 O O . ALA B 1 101 ? 48.612 0.235 20.392 1.00 37.82 93 ALA B O 1
ATOM 1445 N N . LEU B 1 102 ? 48.142 0.054 22.576 1.00 36.92 94 LEU B N 1
ATOM 1446 C CA . LEU B 1 102 ? 46.760 0.458 22.363 1.00 34.28 94 LEU B CA 1
ATOM 1447 C C . LEU B 1 102 ? 46.670 1.924 21.946 1.00 38.46 94 LEU B C 1
ATOM 1448 O O . LEU B 1 102 ? 45.941 2.266 21.012 1.00 37.93 94 LEU B O 1
ATOM 1453 N N . THR B 1 103 ? 47.424 2.797 22.609 1.00 40.44 95 THR B N 1
ATOM 1454 C CA . THR B 1 103 ? 47.402 4.215 22.265 1.00 39.35 95 THR B CA 1
ATOM 1455 C C . THR B 1 103 ? 47.882 4.435 20.834 1.00 40.91 95 THR B C 1
ATOM 1456 O O . THR B 1 103 ? 47.309 5.249 20.104 1.00 39.60 95 THR B O 1
ATOM 1460 N N . LYS B 1 104 ? 48.910 3.682 20.399 1.00 38.48 96 LYS B N 1
ATOM 1461 C CA . LYS B 1 104 ? 49.376 3.793 19.018 1.00 38.26 96 LYS B CA 1
ATOM 1462 C C . LYS B 1 104 ? 48.262 3.465 18.024 1.00 39.36 96 LYS B C 1
ATOM 1463 O O . LYS B 1 104 ? 48.179 4.073 16.954 1.00 41.44 96 LYS B O 1
ATOM 1469 N N . TRP B 1 105 ? 47.425 2.472 18.329 1.00 37.57 97 TRP B N 1
ATOM 1470 C CA . TRP B 1 105 ? 46.319 2.191 17.413 1.00 38.90 97 TRP B CA 1
ATOM 1471 C C . TRP B 1 105 ? 45.447 3.444 17.248 1.00 37.69 97 TRP B C 1
ATOM 1472 O O . TRP B 1 105 ? 45.084 3.826 16.132 1.00 40.04 97 TRP B O 1
ATOM 1483 N N . PHE B 1 106 ? 45.137 4.103 18.358 1.00 35.60 98 PHE B N 1
ATOM 1484 C CA . PHE B 1 106 ? 44.288 5.279 18.293 1.00 38.22 98 PHE B CA 1
ATOM 1485 C C . PHE B 1 106 ? 44.985 6.456 17.626 1.00 38.86 98 PHE B C 1
ATOM 1486 O O . PHE B 1 106 ? 44.379 7.134 16.797 1.00 40.46 98 PHE B O 1
ATOM 1494 N N . THR B 1 107 ? 46.251 6.693 17.929 1.00 39.18 99 THR B N 1
ATOM 1495 C CA . THR B 1 107 ? 46.904 7.835 17.277 1.00 41.66 99 THR B CA 1
ATOM 1496 C C . THR B 1 107 ? 47.074 7.588 15.781 1.00 45.32 99 THR B C 1
ATOM 1497 O O . THR B 1 107 ? 47.038 8.542 14.989 1.00 46.60 99 THR B O 1
ATOM 1501 N N . ASP B 1 108 ? 47.223 6.314 15.374 1.00 43.07 100 ASP B N 1
ATOM 1502 C CA . ASP B 1 108 ? 47.274 5.976 13.954 1.00 46.18 100 ASP B CA 1
ATOM 1503 C C . ASP B 1 108 ? 45.934 6.204 13.256 1.00 46.21 100 ASP B C 1
ATOM 1504 O O . ASP B 1 108 ? 45.905 6.314 12.018 1.00 49.99 100 ASP B O 1
ATOM 1509 N N . HIS B 1 109 ? 44.840 6.225 14.010 1.00 45.00 101 HIS B N 1
ATOM 1510 C CA . HIS B 1 109 ? 43.505 6.432 13.486 1.00 45.16 101 HIS B CA 1
ATOM 1511 C C . HIS B 1 109 ? 42.949 7.797 13.869 1.00 47.62 101 HIS B C 1
ATOM 1512 O O . HIS B 1 109 ? 41.735 7.944 14.064 1.00 50.71 101 HIS B O 1
ATOM 1519 N N . GLY B 1 110 ? 43.832 8.774 14.059 1.00 43.94 102 GLY B N 1
ATOM 1520 C CA . GLY B 1 110 ? 43.429 10.165 14.114 1.00 52.71 102 GLY B CA 1
ATOM 1521 C C . GLY B 1 110 ? 43.114 10.731 15.488 1.00 44.46 102 GLY B C 1
ATOM 1522 O O . GLY B 1 110 ? 42.756 11.915 15.573 1.00 48.94 102 GLY B O 1
ATOM 1523 N N . PHE B 1 111 ? 43.255 9.950 16.542 1.00 40.40 103 PHE B N 1
ATOM 1524 C CA . PHE B 1 111 ? 43.025 10.438 17.898 1.00 40.45 103 PHE B CA 1
ATOM 1525 C C . PHE B 1 111 ? 44.277 11.120 18.451 1.00 38.15 103 PHE B C 1
ATOM 1526 O O . PHE B 1 111 ? 45.391 10.711 18.165 1.00 38.78 103 PHE B O 1
ATOM 1534 N N . GLN B 1 112 ? 44.071 12.089 19.328 1.00 36.84 104 GLN B N 1
ATOM 1535 C CA . GLN B 1 112 ? 45.179 12.683 20.067 1.00 39.71 104 GLN B CA 1
ATOM 1536 C C . GLN B 1 112 ? 45.646 11.708 21.137 1.00 41.88 104 GLN B C 1
ATOM 1537 O O . GLN B 1 112 ? 44.824 11.158 21.890 1.00 36.90 104 GLN B O 1
ATOM 1543 N N . GLY B 1 113 ? 46.969 11.526 21.226 1.00 41.99 105 GLY B N 1
ATOM 1544 C CA . GLY B 1 113 ? 47.517 10.568 22.169 1.00 42.40 105 GLY B CA 1
ATOM 1545 C C . GLY B 1 113 ? 47.185 10.897 23.614 1.00 45.09 105 GLY B C 1
ATOM 1546 O O . GLY B 1 113 ? 47.042 9.999 24.436 1.00 46.66 105 GLY B O 1
ATOM 1547 N N . ASP B 1 114 ? 47.097 12.186 23.944 1.00 41.23 106 ASP B N 1
ATOM 1548 C CA . ASP B 1 114 ? 46.772 12.637 25.303 1.00 45.79 106 ASP B CA 1
ATOM 1549 C C . ASP B 1 114 ? 45.265 12.687 25.579 1.00 42.37 106 ASP B C 1
ATOM 1550 O O . ASP B 1 114 ? 44.848 13.315 26.553 1.00 43.46 106 ASP B O 1
ATOM 1555 N N . ARG B 1 115 ? 44.427 12.135 24.708 1.00 38.40 107 ARG B N 1
ATOM 1556 C CA . ARG B 1 115 ? 42.991 12.047 24.980 1.00 37.68 107 ARG B CA 1
ATOM 1557 C C . ARG B 1 115 ? 42.557 10.589 25.063 1.00 35.83 107 ARG B C 1
ATOM 1558 O O . ARG B 1 115 ? 41.393 10.297 24.797 1.00 34.86 107 ARG B O 1
ATOM 1566 N N . ILE B 1 116 ? 43.503 9.692 25.388 1.00 36.28 108 ILE B N 1
ATOM 1567 C CA . ILE B 1 116 ? 43.284 8.260 25.513 1.00 39.12 108 ILE B CA 1
ATOM 1568 C C . ILE B 1 116 ? 43.549 7.856 26.968 1.00 40.89 108 ILE B C 1
ATOM 1569 O O . ILE B 1 116 ? 44.701 7.876 27.430 1.00 42.46 108 ILE B O 1
ATOM 1574 N N . TYR B 1 117 ? 42.503 7.460 27.692 1.00 36.76 109 TYR B N 1
ATOM 1575 C CA . TYR B 1 117 ? 42.641 7.014 29.069 1.00 36.78 109 TYR B CA 1
ATOM 1576 C C . TYR B 1 117 ? 42.463 5.496 29.078 1.00 39.58 109 TYR B C 1
ATOM 1577 O O . TYR B 1 117 ? 41.462 4.990 28.554 1.00 33.09 109 TYR B O 1
ATOM 1586 N N . ILE B 1 118 ? 43.394 4.786 29.688 1.00 37.67 110 ILE B N 1
ATOM 1587 C CA . ILE B 1 118 ? 43.344 3.335 29.828 1.00 35.58 110 ILE B CA 1
ATOM 1588 C C . ILE B 1 118 ? 43.459 3.001 31.308 1.00 39.86 110 ILE B C 1
ATOM 1589 O O . ILE B 1 118 ? 44.443 3.389 31.959 1.00 42.77 110 ILE B O 1
ATOM 1594 N N . VAL B 1 119 ? 42.488 2.265 31.836 1.00 33.78 111 VAL B N 1
ATOM 1595 C CA . VAL B 1 119 ? 42.503 1.830 33.234 1.00 32.53 111 VAL B CA 1
ATOM 1596 C C . VAL B 1 119 ? 42.717 0.326 33.214 1.00 38.75 111 VAL B C 1
ATOM 1597 O O . VAL B 1 119 ? 42.034 -0.395 32.474 1.00 38.50 111 VAL B O 1
ATOM 1601 N N . PHE B 1 120 ? 43.623 -0.149 34.050 1.00 40.53 112 PHE B N 1
ATOM 1602 C CA . PHE B 1 120 ? 43.986 -1.563 34.128 1.00 43.63 112 PHE B CA 1
ATOM 1603 C C . PHE B 1 120 ? 43.390 -2.165 35.394 1.00 45.71 112 PHE B C 1
ATOM 1604 O O . PHE B 1 120 ? 43.428 -1.542 36.457 1.00 50.34 112 PHE B O 1
ATOM 1612 N N . ASN B 1 121 ? 42.802 -3.353 35.261 1.00 48.40 113 ASN B N 1
ATOM 1613 C CA . ASN B 1 121 ? 42.159 -4.054 36.374 1.00 53.86 113 ASN B CA 1
ATOM 1614 C C . ASN B 1 121 ? 42.681 -5.470 36.576 1.00 58.76 113 ASN B C 1
ATOM 1615 O O . ASN B 1 121 ? 42.218 -6.417 35.934 1.00 56.83 113 ASN B O 1
ATOM 1620 N N . SER C 1 21 ? 28.093 -3.780 49.044 1.00 75.25 13 SER C N 1
ATOM 1621 C CA . SER C 1 21 ? 26.932 -4.402 49.660 1.00 75.79 13 SER C CA 1
ATOM 1622 C C . SER C 1 21 ? 25.684 -4.275 48.785 1.00 66.03 13 SER C C 1
ATOM 1623 O O . SER C 1 21 ? 24.677 -4.925 49.048 1.00 69.03 13 SER C O 1
ATOM 1626 N N . MET C 1 22 ? 25.749 -3.412 47.769 1.00 58.90 14 MET C N 1
ATOM 1627 C CA . MET C 1 22 ? 24.741 -3.354 46.704 1.00 48.66 14 MET C CA 1
ATOM 1628 C C . MET C 1 22 ? 25.355 -3.872 45.416 1.00 45.63 14 MET C C 1
ATOM 1629 O O . MET C 1 22 ? 26.191 -3.176 44.812 1.00 45.89 14 MET C O 1
ATOM 1634 N N . PRO C 1 23 ? 25.025 -5.093 44.977 1.00 43.55 15 PRO C N 1
ATOM 1635 C CA . PRO C 1 23 ? 25.679 -5.650 43.787 1.00 41.85 15 PRO C CA 1
ATOM 1636 C C . PRO C 1 23 ? 25.172 -4.994 42.518 1.00 41.08 15 PRO C C 1
ATOM 1637 O O . PRO C 1 23 ? 24.024 -4.536 42.434 1.00 38.62 15 PRO C O 1
ATOM 1641 N N . ALA C 1 24 ? 26.052 -4.962 41.514 1.00 37.76 16 ALA C N 1
ATOM 1642 C CA . ALA C 1 24 ? 25.705 -4.456 40.210 1.00 33.50 16 ALA C CA 1
ATOM 1643 C C . ALA C 1 24 ? 26.120 -5.439 39.128 1.00 36.28 16 ALA C C 1
ATOM 1644 O O . ALA C 1 24 ? 27.244 -5.950 39.140 1.00 38.46 16 ALA C O 1
ATOM 1646 N N . LEU C 1 25 ? 25.198 -5.718 38.214 1.00 31.88 17 LEU C N 1
ATOM 1647 C CA . LEU C 1 25 ? 25.453 -6.572 37.055 1.00 30.84 17 LEU C CA 1
ATOM 1648 C C . LEU C 1 25 ? 25.361 -5.711 35.810 1.00 32.38 17 LEU C C 1
ATOM 1649 O O . LEU C 1 25 ? 24.283 -5.180 35.481 1.00 31.91 17 LEU C O 1
ATOM 1654 N N . VAL C 1 26 ? 26.475 -5.604 35.091 1.00 29.81 18 VAL C N 1
ATOM 1655 C CA . VAL C 1 26 ? 26.574 -4.765 33.887 1.00 28.80 18 VAL C CA 1
ATOM 1656 C C . VAL C 1 26 ? 26.700 -5.700 32.710 1.00 31.45 18 VAL C C 1
ATOM 1657 O O . VAL C 1 26 ? 27.628 -6.518 32.660 1.00 31.72 18 VAL C O 1
ATOM 1661 N N . ILE C 1 27 ? 25.777 -5.590 31.766 1.00 30.58 19 ILE C N 1
ATOM 1662 C CA . ILE C 1 27 ? 25.645 -6.535 30.663 1.00 32.44 19 ILE C CA 1
ATOM 1663 C C . ILE C 1 27 ? 25.824 -5.767 29.354 1.00 31.45 19 ILE C C 1
ATOM 1664 O O . ILE C 1 27 ? 25.217 -4.711 29.152 1.00 30.49 19 ILE C O 1
ATOM 1669 N N . LYS C 1 28 ? 26.603 -6.329 28.444 1.00 30.13 20 LYS C N 1
ATOM 1670 C CA . LYS C 1 28 ? 26.745 -5.780 27.099 1.00 30.87 20 LYS C CA 1
ATOM 1671 C C . LYS C 1 28 ? 26.544 -6.920 26.109 1.00 32.74 20 LYS C C 1
ATOM 1672 O O . LYS C 1 28 ? 27.109 -7.997 26.301 1.00 31.75 20 LYS C O 1
ATOM 1678 N N . THR C 1 29 ? 25.759 -6.685 25.046 1.00 28.59 21 THR C N 1
ATOM 1679 C CA . THR C 1 29 ? 25.611 -7.720 24.010 1.00 30.71 21 THR C CA 1
ATOM 1680 C C . THR C 1 29 ? 25.552 -7.074 22.636 1.00 30.86 21 THR C C 1
ATOM 1681 O O . THR C 1 29 ? 25.182 -5.904 22.496 1.00 29.37 21 THR C O 1
ATOM 1685 N N . ASN C 1 30 ? 25.944 -7.830 21.610 1.00 30.27 22 ASN C N 1
ATOM 1686 C CA . ASN C 1 30 ? 25.773 -7.367 20.245 1.00 29.22 22 ASN C CA 1
ATOM 1687 C C . ASN C 1 30 ? 24.426 -7.765 19.674 1.00 31.57 22 ASN C C 1
ATOM 1688 O O . ASN C 1 30 ? 24.090 -7.350 18.564 1.00 33.51 22 ASN C O 1
ATOM 1693 N N . ALA C 1 31 ? 23.629 -8.548 20.405 1.00 32.69 23 ALA C N 1
ATOM 1694 C CA . ALA C 1 31 ? 22.259 -8.800 20.032 1.00 32.79 23 ALA C CA 1
ATOM 1695 C C . ALA C 1 31 ? 21.478 -7.485 20.119 1.00 35.06 23 ALA C C 1
ATOM 1696 O O . ALA C 1 31 ? 21.888 -6.568 20.797 1.00 34.63 23 ALA C O 1
ATOM 1698 N N . LYS C 1 32 ? 20.375 -7.400 19.406 1.00 34.25 24 LYS C N 1
ATOM 1699 C CA . LYS C 1 32 ? 19.484 -6.244 19.477 1.00 36.88 24 LYS C CA 1
ATOM 1700 C C . LYS C 1 32 ? 18.182 -6.689 20.133 1.00 37.27 24 LYS C C 1
ATOM 1701 O O . LYS C 1 32 ? 17.564 -7.673 19.687 1.00 35.56 24 LYS C O 1
ATOM 1707 N N . PHE C 1 33 ? 17.813 -6.025 21.233 1.00 33.15 25 PHE C N 1
ATOM 1708 C CA . PHE C 1 33 ? 16.602 -6.363 21.975 1.00 35.26 25 PHE C CA 1
ATOM 1709 C C . PHE C 1 33 ? 15.574 -5.242 21.841 1.00 35.68 25 PHE C C 1
ATOM 1710 O O . PHE C 1 33 ? 15.927 -4.053 21.766 1.00 35.17 25 PHE C O 1
ATOM 1718 N N . THR C 1 34 ? 14.300 -5.611 21.840 1.00 35.11 26 THR C N 1
ATOM 1719 C CA . THR C 1 34 ? 13.272 -4.620 21.984 1.00 34.20 26 THR C CA 1
ATOM 1720 C C . THR C 1 34 ? 13.250 -4.111 23.426 1.00 37.67 26 THR C C 1
ATOM 1721 O O . THR C 1 34 ? 13.841 -4.681 24.333 1.00 32.90 26 THR C O 1
ATOM 1725 N N . GLU C 1 35 ? 12.495 -3.039 23.647 1.00 36.09 27 GLU C N 1
ATOM 1726 C CA . GLU C 1 35 ? 12.317 -2.562 25.012 1.00 37.70 27 GLU C CA 1
ATOM 1727 C C . GLU C 1 35 ? 11.691 -3.624 25.898 1.00 38.00 27 GLU C C 1
ATOM 1728 O O . GLU C 1 35 ? 12.067 -3.753 27.071 1.00 37.41 27 GLU C O 1
ATOM 1734 N N . GLU C 1 36 ? 10.731 -4.387 25.377 1.00 36.91 28 GLU C N 1
ATOM 1735 C CA . GLU C 1 36 ? 10.112 -5.410 26.203 1.00 39.26 28 GLU C CA 1
ATOM 1736 C C . GLU C 1 36 ? 11.083 -6.528 26.491 1.00 38.18 28 GLU C C 1
ATOM 1737 O O . GLU C 1 36 ? 11.090 -7.077 27.585 1.00 37.45 28 GLU C O 1
ATOM 1743 N N . GLU C 1 37 ? 11.910 -6.897 25.515 1.00 36.56 29 GLU C N 1
ATOM 1744 C CA . GLU C 1 37 ? 12.913 -7.932 25.768 1.00 35.70 29 GLU C CA 1
ATOM 1745 C C . GLU C 1 37 ? 13.917 -7.477 26.824 1.00 32.14 29 GLU C C 1
ATOM 1746 O O . GLU C 1 37 ? 14.299 -8.252 27.703 1.00 30.86 29 GLU C O 1
ATOM 1752 N N . LYS C 1 38 ? 14.342 -6.209 26.760 1.00 33.05 30 LYS C N 1
ATOM 1753 C CA . LYS C 1 38 ? 15.261 -5.678 27.771 1.00 33.83 30 LYS C CA 1
ATOM 1754 C C . LYS C 1 38 ? 14.633 -5.665 29.159 1.00 32.94 30 LYS C C 1
ATOM 1755 O O . LYS C 1 38 ? 15.296 -6.000 30.164 1.00 30.86 30 LYS C O 1
ATOM 1761 N N . SER C 1 39 ? 13.355 -5.259 29.248 1.00 34.12 31 SER C N 1
ATOM 1762 C CA . SER C 1 39 ? 12.692 -5.194 30.542 1.00 34.20 31 SER C CA 1
ATOM 1763 C C . SER C 1 39 ? 12.642 -6.558 31.204 1.00 37.32 31 SER C C 1
ATOM 1764 O O . SER C 1 39 ? 12.834 -6.676 32.424 1.00 34.04 31 SER C O 1
ATOM 1767 N N . LYS C 1 40 ? 12.308 -7.599 30.426 1.00 35.88 32 LYS C N 1
ATOM 1768 C CA . LYS C 1 40 ? 12.248 -8.948 30.966 1.00 35.85 32 LYS C CA 1
ATOM 1769 C C . LYS C 1 40 ? 13.629 -9.442 31.372 1.00 34.37 32 LYS C C 1
ATOM 1770 O O . LYS C 1 40 ? 13.775 -10.121 32.396 1.00 36.81 32 LYS C O 1
ATOM 1776 N N . ALA C 1 41 ? 14.653 -9.090 30.596 1.00 34.68 33 ALA C N 1
ATOM 1777 C CA . ALA C 1 41 ? 16.004 -9.543 30.891 1.00 37.60 33 ALA C CA 1
ATOM 1778 C C . ALA C 1 41 ? 16.518 -8.938 32.193 1.00 34.55 33 ALA C C 1
ATOM 1779 O O . ALA C 1 41 ? 17.060 -9.649 33.038 1.00 32.27 33 ALA C O 1
ATOM 1781 N N . THR C 1 42 ? 16.340 -7.618 32.385 1.00 32.33 34 THR C N 1
ATOM 1782 C CA . THR C 1 42 ? 16.866 -7.027 33.616 1.00 32.82 34 THR C CA 1
ATOM 1783 C C . THR C 1 42 ? 16.141 -7.583 34.836 1.00 34.41 34 THR C C 1
ATOM 1784 O O . THR C 1 42 ? 16.754 -7.765 35.908 1.00 31.87 34 THR C O 1
ATOM 1788 N N . GLU C 1 43 ? 14.852 -7.885 34.690 1.00 34.05 35 GLU C N 1
ATOM 1789 C CA . GLU C 1 43 ? 14.105 -8.476 35.798 1.00 33.49 35 GLU C CA 1
ATOM 1790 C C . GLU C 1 43 ? 14.638 -9.866 36.127 1.00 37.45 35 GLU C C 1
ATOM 1791 O O . GLU C 1 43 ? 14.981 -10.164 37.273 1.00 34.09 35 GLU C O 1
ATOM 1797 N N . GLU C 1 44 ? 14.724 -10.739 35.127 1.00 37.71 36 GLU C N 1
ATOM 1798 C CA . GLU C 1 44 ? 15.100 -12.126 35.397 1.00 36.32 36 GLU C CA 1
ATOM 1799 C C . GLU C 1 44 ? 16.563 -12.228 35.802 1.00 33.23 36 GLU C C 1
ATOM 1800 O O . GLU C 1 44 ? 16.891 -12.997 36.711 1.00 35.32 36 GLU C O 1
ATOM 1806 N N . LEU C 1 45 ? 17.453 -11.446 35.172 1.00 33.57 37 LEU C N 1
ATOM 1807 C CA . LEU C 1 45 ? 18.859 -11.509 35.546 1.00 34.70 37 LEU C CA 1
ATOM 1808 C C . LEU C 1 45 ? 19.082 -10.902 36.931 1.00 35.61 37 LEU C C 1
ATOM 1809 O O . LEU C 1 45 ? 19.870 -11.417 37.732 1.00 35.28 37 LEU C O 1
ATOM 1814 N N . GLY C 1 46 ? 18.399 -9.798 37.233 1.00 36.26 38 GLY C N 1
ATOM 1815 C CA . GLY C 1 46 ? 18.479 -9.246 38.580 1.00 35.82 38 GLY C CA 1
ATOM 1816 C C . GLY C 1 46 ? 18.004 -10.233 39.636 1.00 33.03 38 GLY C C 1
ATOM 1817 O O . GLY C 1 46 ? 18.607 -10.358 40.710 1.00 34.86 38 GLY C O 1
ATOM 1818 N N . ASN C 1 47 ? 16.931 -10.968 39.343 1.00 34.42 39 ASN C N 1
ATOM 1819 C CA . ASN C 1 47 ? 16.448 -11.949 40.296 1.00 36.25 39 ASN C CA 1
ATOM 1820 C C . ASN C 1 47 ? 17.483 -13.058 40.516 1.00 36.28 39 ASN C C 1
ATOM 1821 O O . ASN C 1 47 ? 17.613 -13.584 41.633 1.00 36.35 39 ASN C O 1
ATOM 1826 N N . ILE C 1 48 ? 18.227 -13.414 39.469 1.00 35.66 40 ILE C N 1
ATOM 1827 C CA . ILE C 1 48 ? 19.303 -14.390 39.613 1.00 36.75 40 ILE C CA 1
ATOM 1828 C C . ILE C 1 48 ? 20.410 -13.851 40.518 1.00 38.40 40 ILE C C 1
ATOM 1829 O O . ILE C 1 48 ? 20.938 -14.569 41.391 1.00 38.14 40 ILE C O 1
ATOM 1834 N N . VAL C 1 49 ? 20.803 -12.598 40.309 1.00 36.25 41 VAL C N 1
ATOM 1835 C CA . VAL C 1 49 ? 21.817 -12.006 41.177 1.00 36.34 41 VAL C CA 1
ATOM 1836 C C . VAL C 1 49 ? 21.360 -12.025 42.631 1.00 36.47 41 VAL C C 1
ATOM 1837 O O . VAL C 1 49 ? 22.125 -12.393 43.536 1.00 36.08 41 VAL C O 1
ATOM 1841 N N . SER C 1 50 ? 20.100 -11.631 42.883 1.00 35.76 42 SER C N 1
ATOM 1842 C CA . SER C 1 50 ? 19.589 -11.606 44.249 1.00 38.33 42 SER C CA 1
ATOM 1843 C C . SER C 1 50 ? 19.786 -12.977 44.875 1.00 41.33 42 SER C C 1
ATOM 1844 O O . SER C 1 50 ? 20.260 -13.111 46.010 1.00 40.14 42 SER C O 1
ATOM 1847 N N . LYS C 1 51 ? 19.408 -14.015 44.130 1.00 36.48 43 LYS C N 1
ATOM 1848 C CA . LYS C 1 51 ? 19.418 -15.361 44.675 1.00 40.64 43 LYS C CA 1
ATOM 1849 C C . LYS C 1 51 ? 20.833 -15.828 44.944 1.00 43.69 43 LYS C C 1
ATOM 1850 O O . LYS C 1 51 ? 21.147 -16.258 46.064 1.00 44.74 43 LYS C O 1
ATOM 1856 N N . VAL C 1 52 ? 21.717 -15.699 43.946 1.00 40.73 44 VAL C N 1
ATOM 1857 C CA . VAL C 1 52 ? 23.031 -16.320 44.069 1.00 43.28 44 VAL C CA 1
ATOM 1858 C C . VAL C 1 52 ? 23.907 -15.544 45.039 1.00 44.60 44 VAL C C 1
ATOM 1859 O O . VAL C 1 52 ? 24.785 -16.125 45.675 1.00 49.90 44 VAL C O 1
ATOM 1863 N N . LEU C 1 53 ? 23.738 -14.222 45.124 1.00 40.05 45 LEU C N 1
ATOM 1864 C CA . LEU C 1 53 ? 24.488 -13.443 46.105 1.00 40.74 45 LEU C CA 1
ATOM 1865 C C . LEU C 1 53 ? 23.792 -13.366 47.460 1.00 43.89 45 LEU C C 1
ATOM 1866 O O . LEU C 1 53 ? 24.368 -12.857 48.428 1.00 42.83 45 LEU C O 1
ATOM 1871 N N . GLY C 1 54 ? 22.567 -13.843 47.562 1.00 45.50 46 GLY C N 1
ATOM 1872 C CA . GLY C 1 54 ? 21.870 -13.763 48.842 1.00 48.58 46 GLY C CA 1
ATOM 1873 C C . GLY C 1 54 ? 21.584 -12.338 49.276 1.00 46.37 46 GLY C C 1
ATOM 1874 O O . GLY C 1 54 ? 21.763 -12.015 50.458 1.00 49.26 46 GLY C O 1
ATOM 1875 N N . LYS C 1 55 ? 21.262 -11.464 48.339 1.00 44.76 47 LYS C N 1
ATOM 1876 C CA . LYS C 1 55 ? 20.911 -10.087 48.665 1.00 49.45 47 LYS C CA 1
ATOM 1877 C C . LYS C 1 55 ? 19.476 -9.766 48.281 1.00 41.40 47 LYS C C 1
ATOM 1878 O O . LYS C 1 55 ? 19.044 -10.163 47.201 1.00 40.24 47 LYS C O 1
ATOM 1884 N N . PRO C 1 56 ? 18.753 -8.964 49.080 1.00 43.03 48 PRO C N 1
ATOM 1885 C CA . PRO C 1 56 ? 17.386 -8.576 48.689 1.00 41.40 48 PRO C CA 1
ATOM 1886 C C . PRO C 1 56 ? 17.437 -7.788 47.393 1.00 43.46 48 PRO C C 1
ATOM 1887 O O . PRO C 1 56 ? 18.394 -7.056 47.150 1.00 40.51 48 PRO C O 1
ATOM 1891 N N . ILE C 1 57 ? 16.393 -7.945 46.563 1.00 40.84 49 ILE C N 1
ATOM 1892 C CA . ILE C 1 57 ? 16.348 -7.287 45.253 1.00 40.09 49 ILE C CA 1
ATOM 1893 C C . ILE C 1 57 ? 16.425 -5.779 45.391 1.00 38.65 49 ILE C C 1
ATOM 1894 O O . ILE C 1 57 ? 16.837 -5.104 44.450 1.00 39.49 49 ILE C O 1
ATOM 1899 N N . SER C 1 58 ? 16.050 -5.231 46.547 1.00 41.07 50 SER C N 1
ATOM 1900 C CA . SER C 1 58 ? 16.129 -3.777 46.736 1.00 48.10 50 SER C CA 1
ATOM 1901 C C . SER C 1 58 ? 17.571 -3.249 46.644 1.00 49.56 50 SER C C 1
ATOM 1902 O O . SER C 1 58 ? 17.766 -2.036 46.482 1.00 48.61 50 SER C O 1
ATOM 1905 N N . TYR C 1 59 ? 18.572 -4.127 46.762 1.00 45.97 51 TYR C N 1
ATOM 1906 C CA . TYR C 1 59 ? 19.976 -3.744 46.734 1.00 46.90 51 TYR C CA 1
ATOM 1907 C C . TYR C 1 59 ? 20.633 -4.012 45.381 1.00 44.65 51 TYR C C 1
ATOM 1908 O O . TYR C 1 59 ? 21.822 -3.684 45.207 1.00 46.88 51 TYR C O 1
ATOM 1917 N N . VAL C 1 60 ? 19.907 -4.567 44.414 1.00 39.36 52 VAL C N 1
ATOM 1918 C CA . VAL C 1 60 ? 20.503 -5.082 43.181 1.00 38.20 52 VAL C CA 1
ATOM 1919 C C . VAL C 1 60 ? 20.301 -4.101 42.039 1.00 37.20 52 VAL C C 1
ATOM 1920 O O . VAL C 1 60 ? 19.171 -3.714 41.733 1.00 35.10 52 VAL C O 1
ATOM 1924 N N . MET C 1 61 ? 21.393 -3.786 41.350 1.00 35.33 53 MET C N 1
ATOM 1925 C CA . MET C 1 61 ? 21.417 -2.946 40.165 1.00 34.45 53 MET C CA 1
ATOM 1926 C C . MET C 1 61 ? 21.767 -3.806 38.955 1.00 33.18 53 MET C C 1
ATOM 1927 O O . MET C 1 61 ? 22.702 -4.603 39.008 1.00 31.39 53 MET C O 1
ATOM 1932 N N . VAL C 1 62 ? 21.019 -3.628 37.869 1.00 31.96 54 VAL C N 1
ATOM 1933 C CA . VAL C 1 62 ? 21.266 -4.290 36.585 1.00 31.49 54 VAL C CA 1
ATOM 1934 C C . VAL C 1 62 ? 21.264 -3.224 35.502 1.00 32.11 54 VAL C C 1
ATOM 1935 O O . VAL C 1 62 ? 20.339 -2.428 35.433 1.00 32.48 54 VAL C O 1
ATOM 1939 N N . THR C 1 63 ? 22.282 -3.220 34.652 1.00 30.50 55 THR C N 1
ATOM 1940 C CA . THR C 1 63 ? 22.287 -2.398 33.442 1.00 31.35 55 THR C CA 1
ATOM 1941 C C . THR C 1 63 ? 22.533 -3.296 32.229 1.00 31.84 55 THR C C 1
ATOM 1942 O O . THR C 1 63 ? 23.310 -4.271 32.281 1.00 32.71 55 THR C O 1
ATOM 1946 N N . LEU C 1 64 ? 21.855 -2.973 31.135 1.00 31.67 56 LEU C N 1
ATOM 1947 C CA . LEU C 1 64 ? 21.897 -3.803 29.929 1.00 30.64 56 LEU C CA 1
ATOM 1948 C C . LEU C 1 64 ? 22.024 -2.913 28.704 1.00 29.92 56 LEU C C 1
ATOM 1949 O O . LEU C 1 64 ? 21.169 -2.068 28.457 1.00 29.37 56 LEU C O 1
ATOM 1954 N N . GLU C 1 65 ? 23.086 -3.103 27.957 1.00 28.65 57 GLU C N 1
ATOM 1955 C CA . GLU C 1 65 ? 23.354 -2.389 26.710 1.00 30.85 57 GLU C CA 1
ATOM 1956 C C . GLU C 1 65 ? 23.384 -3.382 25.558 1.00 35.34 57 GLU C C 1
ATOM 1957 O O . GLU C 1 65 ? 24.164 -4.332 25.590 1.00 34.86 57 GLU C O 1
ATOM 1963 N N . ASP C 1 66 ? 22.551 -3.145 24.542 1.00 31.71 58 ASP C N 1
ATOM 1964 C CA . ASP C 1 66 ? 22.484 -4.007 23.374 1.00 32.07 58 ASP C CA 1
ATOM 1965 C C . ASP C 1 66 ? 23.073 -3.233 22.188 1.00 35.80 58 ASP C C 1
ATOM 1966 O O . ASP C 1 66 ? 23.386 -2.037 22.276 1.00 33.19 58 ASP C O 1
ATOM 1971 N N . GLY C 1 67 ? 23.182 -3.925 21.074 1.00 33.29 59 GLY C N 1
ATOM 1972 C CA . GLY C 1 67 ? 23.737 -3.286 19.869 1.00 37.76 59 GLY C CA 1
ATOM 1973 C C . GLY C 1 67 ? 25.194 -2.891 19.981 1.00 36.65 59 GLY C C 1
ATOM 1974 O O . GLY C 1 67 ? 25.675 -2.072 19.168 1.00 34.86 59 GLY C O 1
ATOM 1975 N N . VAL C 1 68 ? 25.928 -3.461 20.959 1.00 30.89 60 VAL C N 1
ATOM 1976 C CA . VAL C 1 68 ? 27.336 -3.136 21.194 1.00 35.42 60 VAL C CA 1
ATOM 1977 C C . VAL C 1 68 ? 28.167 -3.873 20.150 1.00 33.21 60 VAL C C 1
ATOM 1978 O O . VAL C 1 68 ? 27.804 -4.965 19.714 1.00 32.16 60 VAL C O 1
ATOM 1982 N N . ALA C 1 69 ? 29.284 -3.284 19.701 1.00 30.38 61 ALA C N 1
ATOM 1983 C CA . ALA C 1 69 ? 30.195 -4.031 18.837 1.00 29.86 61 ALA C CA 1
ATOM 1984 C C . ALA C 1 69 ? 31.001 -4.937 19.748 1.00 33.23 61 ALA C C 1
ATOM 1985 O O . ALA C 1 69 ? 31.635 -4.468 20.703 1.00 32.04 61 ALA C O 1
ATOM 1987 N N . VAL C 1 70 ? 30.940 -6.234 19.491 1.00 28.75 62 VAL C N 1
ATOM 1988 C CA . VAL C 1 70 ? 31.597 -7.224 20.318 1.00 30.19 62 VAL C CA 1
ATOM 1989 C C . VAL C 1 70 ? 32.438 -8.142 19.430 1.00 33.81 62 VAL C C 1
ATOM 1990 O O . VAL C 1 70 ? 32.034 -8.514 18.317 1.00 31.97 62 VAL C O 1
ATOM 1994 N N . ARG C 1 71 ? 33.604 -8.511 19.930 1.00 30.26 63 ARG C N 1
ATOM 1995 C CA . ARG C 1 71 ? 34.390 -9.591 19.319 1.00 30.90 63 ARG C CA 1
ATOM 1996 C C . ARG C 1 71 ? 34.879 -10.470 20.462 1.00 33.15 63 ARG C C 1
ATOM 1997 O O . ARG C 1 71 ? 35.449 -9.960 21.446 1.00 34.00 63 ARG C O 1
ATOM 2005 N N . PHE C 1 72 ? 34.652 -11.770 20.340 1.00 34.92 64 PHE C N 1
ATOM 2006 C CA . PHE C 1 72 ? 34.935 -12.744 21.396 1.00 33.72 64 PHE C CA 1
ATOM 2007 C C . PHE C 1 72 ? 35.459 -13.994 20.702 1.00 35.13 64 PHE C C 1
ATOM 2008 O O . PHE C 1 72 ? 34.794 -14.510 19.797 1.00 35.41 64 PHE C O 1
ATOM 2016 N N . GLY C 1 73 ? 36.639 -14.445 21.080 1.00 37.29 65 GLY C N 1
ATOM 2017 C CA . GLY C 1 73 ? 37.253 -15.543 20.343 1.00 42.97 65 GLY C CA 1
ATOM 2018 C C . GLY C 1 73 ? 37.510 -15.236 18.894 1.00 44.61 65 GLY C C 1
ATOM 2019 O O . GLY C 1 73 ? 37.461 -16.142 18.053 1.00 43.29 65 GLY C O 1
ATOM 2020 N N . GLY C 1 74 ? 37.745 -13.963 18.564 1.00 38.52 66 GLY C N 1
ATOM 2021 C CA . GLY C 1 74 ? 37.974 -13.541 17.209 1.00 38.62 66 GLY C CA 1
ATOM 2022 C C . GLY C 1 74 ? 36.731 -13.343 16.379 1.00 38.24 66 GLY C C 1
ATOM 2023 O O . GLY C 1 74 ? 36.831 -12.849 15.253 1.00 40.79 66 GLY C O 1
ATOM 2024 N N . SER C 1 75 ? 35.563 -13.701 16.897 1.00 37.23 67 SER C N 1
ATOM 2025 C CA . SER C 1 75 ? 34.325 -13.703 16.146 1.00 38.23 67 SER C CA 1
ATOM 2026 C C . SER C 1 75 ? 33.362 -12.632 16.635 1.00 31.54 67 SER C C 1
ATOM 2027 O O . SER C 1 75 ? 33.252 -12.386 17.837 1.00 35.31 67 SER C O 1
ATOM 2030 N N . ASP C 1 76 ? 32.656 -12.012 15.704 1.00 33.47 68 ASP C N 1
ATOM 2031 C CA . ASP C 1 76 ? 31.601 -11.071 16.089 1.00 38.78 68 ASP C CA 1
ATOM 2032 C C . ASP C 1 76 ? 30.216 -11.727 16.075 1.00 39.80 68 ASP C C 1
ATOM 2033 O O . ASP C 1 76 ? 29.192 -11.029 16.029 1.00 36.91 68 ASP C O 1
ATOM 2038 N N . GLU C 1 77 ? 30.164 -13.057 16.138 1.00 39.03 69 GLU C N 1
ATOM 2039 C CA . GLU C 1 77 ? 28.894 -13.729 16.350 1.00 37.71 69 GLU C CA 1
ATOM 2040 C C . GLU C 1 77 ? 28.238 -13.279 17.665 1.00 37.75 69 GLU C C 1
ATOM 2041 O O . GLU C 1 77 ? 28.886 -12.821 18.600 1.00 34.69 69 GLU C O 1
ATOM 2047 N N . LYS C 1 78 ? 26.932 -13.464 17.736 1.00 35.55 70 LYS C N 1
ATOM 2048 C CA . LYS C 1 78 ? 26.155 -13.160 18.943 1.00 38.81 70 LYS C CA 1
ATOM 2049 C C . LYS C 1 78 ? 26.896 -13.597 20.197 1.00 35.72 70 LYS C C 1
ATOM 2050 O O . LYS C 1 78 ? 27.289 -14.753 20.332 1.00 36.09 70 LYS C O 1
ATOM 2056 N N . ALA C 1 79 ? 27.052 -12.671 21.125 1.00 34.69 71 ALA C N 1
ATOM 2057 C CA . ALA C 1 79 ? 27.793 -12.902 22.353 1.00 33.05 71 ALA C CA 1
ATOM 2058 C C . ALA C 1 79 ? 27.297 -11.944 23.434 1.00 36.75 71 ALA C C 1
ATOM 2059 O O . ALA C 1 79 ? 26.558 -10.998 23.151 1.00 35.71 71 ALA C O 1
ATOM 2061 N N . ALA C 1 80 ? 27.666 -12.227 24.689 1.00 34.50 72 ALA C N 1
ATOM 2062 C CA . ALA C 1 80 ? 27.304 -11.350 25.801 1.00 32.56 72 ALA C CA 1
ATOM 2063 C C . ALA C 1 80 ? 28.466 -11.306 26.776 1.00 35.39 72 ALA C C 1
ATOM 2064 O O . ALA C 1 80 ? 29.056 -12.350 27.095 1.00 35.13 72 ALA C O 1
ATOM 2066 N N . PHE C 1 81 ? 28.748 -10.088 27.259 1.00 33.85 73 PHE C N 1
ATOM 2067 C CA . PHE C 1 81 ? 29.745 -9.770 28.285 1.00 33.48 73 PHE C CA 1
ATOM 2068 C C . PHE C 1 81 ? 29.025 -9.278 29.539 1.00 33.56 73 PHE C C 1
ATOM 2069 O O . PHE C 1 81 ? 28.081 -8.483 29.445 1.00 33.15 73 PHE C O 1
ATOM 2077 N N . MET C 1 82 ? 29.421 -9.801 30.699 1.00 34.07 74 MET C N 1
ATOM 2078 C CA . MET C 1 82 ? 28.827 -9.416 31.983 1.00 36.09 74 MET C CA 1
ATOM 2079 C C . MET C 1 82 ? 29.936 -9.157 33.000 1.00 37.16 74 MET C C 1
ATOM 2080 O O . MET C 1 82 ? 30.938 -9.887 33.076 1.00 35.53 74 MET C O 1
ATOM 2085 N N . SER C 1 83 ? 29.784 -8.086 33.751 1.00 36.25 75 SER C N 1
ATOM 2086 C CA . SER C 1 83 ? 30.599 -7.806 34.921 1.00 35.82 75 SER C CA 1
ATOM 2087 C C . SER C 1 83 ? 29.688 -7.772 36.128 1.00 33.86 75 SER C C 1
ATOM 2088 O O . SER C 1 83 ? 28.710 -7.008 36.156 1.00 34.68 75 SER C O 1
ATOM 2091 N N . LEU C 1 84 ? 30.004 -8.594 37.121 1.00 35.72 76 LEU C N 1
ATOM 2092 C CA . LEU C 1 84 ? 29.261 -8.626 38.364 1.00 37.97 76 LEU C CA 1
ATOM 2093 C C . LEU C 1 84 ? 30.125 -7.983 39.430 1.00 41.96 76 LEU C C 1
ATOM 2094 O O . LEU C 1 84 ? 31.214 -8.478 39.734 1.00 41.09 76 LEU C O 1
ATOM 2099 N N . MET C 1 85 ? 29.653 -6.873 39.966 1.00 42.34 77 MET C N 1
ATOM 2100 C CA . MET C 1 85 ? 30.353 -6.096 40.976 1.00 47.35 77 MET C CA 1
ATOM 2101 C C . MET C 1 85 ? 29.682 -6.333 42.314 1.00 51.43 77 MET C C 1
ATOM 2102 O O . MET C 1 85 ? 28.517 -5.954 42.497 1.00 47.00 77 MET C O 1
ATOM 2107 N N . SER C 1 86 ? 30.414 -6.949 43.249 1.00 57.42 78 SER C N 1
ATOM 2108 C CA . SER C 1 86 ? 29.912 -7.233 44.591 1.00 67.13 78 SER C CA 1
ATOM 2109 C C . SER C 1 86 ? 31.097 -7.468 45.509 1.00 77.94 78 SER C C 1
ATOM 2110 O O . SER C 1 86 ? 32.003 -8.224 45.149 1.00 82.64 78 SER C O 1
ATOM 2113 N N . ILE C 1 87 ? 31.077 -6.851 46.689 1.00 88.60 79 ILE C N 1
ATOM 2114 C CA . ILE C 1 87 ? 32.142 -7.010 47.674 1.00 94.51 79 ILE C CA 1
ATOM 2115 C C . ILE C 1 87 ? 32.335 -8.490 47.978 1.00 99.07 79 ILE C C 1
ATOM 2116 O O . ILE C 1 87 ? 31.638 -9.052 48.829 1.00 98.50 79 ILE C O 1
ATOM 2118 N N . GLY C 1 88 ? 33.276 -9.127 47.280 1.00 98.25 80 GLY C N 1
ATOM 2119 C CA . GLY C 1 88 ? 33.556 -10.539 47.470 1.00 98.46 80 GLY C CA 1
ATOM 2120 C C . GLY C 1 88 ? 32.843 -11.441 46.484 1.00 95.48 80 GLY C C 1
ATOM 2121 O O . GLY C 1 88 ? 31.640 -11.698 46.609 1.00 97.70 80 GLY C O 1
ATOM 2122 N N . ASN C 1 91 ? 34.045 -15.086 46.629 1.00 91.03 83 ASN C N 1
ATOM 2123 C CA . ASN C 1 91 ? 34.632 -16.399 46.853 1.00 86.68 83 ASN C CA 1
ATOM 2124 C C . ASN C 1 91 ? 34.317 -17.373 45.724 1.00 81.32 83 ASN C C 1
ATOM 2125 O O . ASN C 1 91 ? 33.272 -17.272 45.078 1.00 76.94 83 ASN C O 1
ATOM 2130 N N . ARG C 1 92 ? 35.249 -18.304 45.502 1.00 78.06 84 ARG C N 1
ATOM 2131 C CA . ARG C 1 92 ? 35.142 -19.261 44.408 1.00 73.60 84 ARG C CA 1
ATOM 2132 C C . ARG C 1 92 ? 33.765 -19.916 44.347 1.00 68.65 84 ARG C C 1
ATOM 2133 O O . ARG C 1 92 ? 33.194 -20.073 43.264 1.00 63.74 84 ARG C O 1
ATOM 2135 N N . ALA C 1 93 ? 33.222 -20.329 45.494 1.00 66.33 85 ALA C N 1
ATOM 2136 C CA . ALA C 1 93 ? 31.969 -21.081 45.486 1.00 61.64 85 ALA C CA 1
ATOM 2137 C C . ALA C 1 93 ? 30.811 -20.231 44.958 1.00 60.22 85 ALA C C 1
ATOM 2138 O O . ALA C 1 93 ? 30.081 -20.638 44.043 1.00 57.28 85 ALA C O 1
ATOM 2140 N N . VAL C 1 94 ? 30.620 -19.041 45.517 1.00 64.00 86 VAL C N 1
ATOM 2141 C CA . VAL C 1 94 ? 29.514 -18.218 45.049 1.00 59.94 86 VAL C CA 1
ATOM 2142 C C . VAL C 1 94 ? 29.733 -17.830 43.590 1.00 58.82 86 VAL C C 1
ATOM 2143 O O . VAL C 1 94 ? 28.791 -17.821 42.784 1.00 53.64 86 VAL C O 1
ATOM 2147 N N . ASN C 1 95 ? 30.989 -17.531 43.219 1.00 59.62 87 ASN C N 1
ATOM 2148 C CA . ASN C 1 95 ? 31.277 -17.141 41.839 1.00 58.72 87 ASN C CA 1
ATOM 2149 C C . ASN C 1 95 ? 30.920 -18.262 40.870 1.00 51.83 87 ASN C C 1
ATOM 2150 O O . ASN C 1 95 ? 30.366 -18.008 39.801 1.00 49.73 87 ASN C O 1
ATOM 2155 N N . LYS C 1 96 ? 31.194 -19.508 41.245 1.00 54.70 88 LYS C N 1
ATOM 2156 C CA . LYS C 1 96 ? 30.863 -20.628 40.372 1.00 52.36 88 LYS C CA 1
ATOM 2157 C C . LYS C 1 96 ? 29.357 -20.728 40.170 1.00 50.90 88 LYS C C 1
ATOM 2158 O O . LYS C 1 96 ? 28.887 -20.878 39.036 1.00 49.88 88 LYS C O 1
ATOM 2160 N N . ARG C 1 97 ? 28.582 -20.615 41.255 1.00 49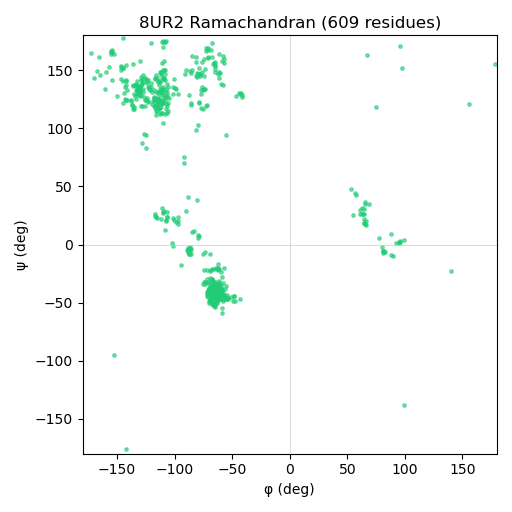.19 89 ARG C N 1
ATOM 2161 C CA . ARG C 1 97 ? 27.133 -20.690 41.136 1.00 49.50 89 ARG C CA 1
ATOM 2162 C C . ARG C 1 97 ? 26.599 -19.511 40.328 1.00 46.08 89 ARG C C 1
ATOM 2163 O O . ARG C 1 97 ? 25.702 -19.668 39.491 1.00 42.09 89 ARG C O 1
ATOM 2171 N N . ALA C 1 98 ? 27.163 -18.319 40.550 1.00 46.47 90 ALA C N 1
ATOM 2172 C CA . ALA C 1 98 ? 26.712 -17.147 39.819 1.00 41.53 90 ALA C CA 1
ATOM 2173 C C . ALA C 1 98 ? 26.956 -17.314 38.327 1.00 43.25 90 ALA C C 1
ATOM 2174 O O . ALA C 1 98 ? 26.058 -17.083 37.506 1.00 40.33 90 ALA C O 1
ATOM 2176 N N . SER C 1 99 ? 28.162 -17.744 37.956 1.00 43.28 91 SER C N 1
ATOM 2177 C CA . SER C 1 99 ? 28.455 -17.967 36.549 1.00 45.33 91 SER C CA 1
ATOM 2178 C C . SER C 1 99 ? 27.490 -18.961 35.942 1.00 41.88 91 SER C C 1
ATOM 2179 O O . SER C 1 99 ? 27.014 -18.762 34.828 1.00 41.98 91 SER C O 1
ATOM 2182 N N . ALA C 1 100 ? 27.232 -20.072 36.642 1.00 43.11 92 ALA C N 1
ATOM 2183 C CA . ALA C 1 100 ? 26.369 -21.102 36.087 1.00 40.80 92 ALA C CA 1
ATOM 2184 C C . ALA C 1 100 ? 24.944 -20.576 35.902 1.00 42.90 92 ALA C C 1
ATOM 2185 O O . ALA C 1 100 ? 24.334 -20.747 34.842 1.00 42.02 92 ALA C O 1
ATOM 2187 N N . ALA C 1 101 ? 24.402 -19.916 36.929 1.00 42.56 93 ALA C N 1
ATOM 2188 C CA . ALA C 1 101 ? 23.019 -19.447 36.849 1.00 42.04 93 ALA C CA 1
ATOM 2189 C C . ALA C 1 101 ? 22.847 -18.357 35.793 1.00 39.60 93 ALA C C 1
ATOM 2190 O O . ALA C 1 101 ? 21.854 -18.348 35.045 1.00 37.35 93 ALA C O 1
ATOM 2192 N N . LEU C 1 102 ? 23.781 -17.400 35.723 1.00 40.46 94 LEU C N 1
ATOM 2193 C CA . LEU C 1 102 ? 23.675 -16.361 34.700 1.00 36.74 94 LEU C CA 1
ATOM 2194 C C . LEU C 1 102 ? 23.867 -16.937 33.291 1.00 39.55 94 LEU C C 1
ATOM 2195 O O . LEU C 1 102 ? 23.221 -16.518 32.329 1.00 35.08 94 LEU C O 1
ATOM 2200 N N . THR C 1 103 ? 24.797 -17.856 33.124 1.00 38.76 95 THR C N 1
ATOM 2201 C CA . THR C 1 103 ? 24.966 -18.459 31.798 1.00 37.64 95 THR C CA 1
ATOM 2202 C C . THR C 1 103 ? 23.723 -19.236 31.357 1.00 39.10 95 THR C C 1
ATOM 2203 O O . THR C 1 103 ? 23.373 -19.243 30.172 1.00 38.78 95 THR C O 1
ATOM 2207 N N . LYS C 1 104 ? 23.070 -19.918 32.288 1.00 40.33 96 LYS C N 1
ATOM 2208 C CA . LYS C 1 104 ? 21.870 -20.670 31.926 1.00 41.22 96 LYS C CA 1
ATOM 2209 C C . LYS C 1 104 ? 20.786 -19.737 31.400 1.00 42.40 96 LYS C C 1
ATOM 2210 O O . LYS C 1 104 ? 20.080 -20.073 30.458 1.00 41.14 96 LYS C O 1
ATOM 2216 N N . TRP C 1 105 ? 20.653 -18.533 31.983 1.00 38.75 97 TRP C N 1
ATOM 2217 C CA . TRP C 1 105 ? 19.668 -17.604 31.449 1.00 41.00 97 TRP C CA 1
ATOM 2218 C C . TRP C 1 105 ? 19.955 -17.303 29.980 1.00 40.60 97 TRP C C 1
ATOM 2219 O O . TRP C 1 105 ? 19.066 -17.418 29.128 1.00 40.94 97 TRP C O 1
ATOM 2230 N N . PHE C 1 106 ? 21.227 -17.011 29.649 1.00 38.93 98 PHE C N 1
ATOM 2231 C CA . PHE C 1 106 ? 21.552 -16.700 28.265 1.00 37.57 98 PHE C CA 1
ATOM 2232 C C . PHE C 1 106 ? 21.365 -17.913 27.359 1.00 39.24 98 PHE C C 1
ATOM 2233 O O . PHE C 1 106 ? 20.862 -17.775 26.244 1.00 39.79 98 PHE C O 1
ATOM 2241 N N . THR C 1 107 ? 21.793 -19.103 27.796 1.00 37.97 99 THR C N 1
ATOM 2242 C CA . THR C 1 107 ? 21.631 -20.280 26.937 1.00 39.13 99 THR C CA 1
ATOM 2243 C C . THR C 1 107 ? 20.164 -20.672 26.796 1.00 40.20 99 THR C C 1
ATOM 2244 O O . THR C 1 107 ? 19.775 -21.276 25.797 1.00 44.35 99 THR C O 1
ATOM 2248 N N . ASP C 1 108 ? 19.345 -20.386 27.797 1.00 41.57 100 ASP C N 1
ATOM 2249 C CA . ASP C 1 108 ? 17.907 -20.606 27.669 1.00 45.56 100 ASP C CA 1
ATOM 2250 C C . ASP C 1 108 ? 17.256 -19.602 26.727 1.00 48.06 100 ASP C C 1
ATOM 2251 O O . ASP C 1 108 ? 16.143 -19.850 26.256 1.00 47.06 100 ASP C O 1
ATOM 2256 N N . HIS C 1 109 ? 17.895 -18.444 26.504 1.00 44.90 101 HIS C N 1
ATOM 2257 C CA . HIS C 1 109 ? 17.341 -17.383 25.669 1.00 46.21 101 HIS C CA 1
ATOM 2258 C C . HIS C 1 109 ? 18.108 -17.187 24.367 1.00 49.74 101 HIS C C 1
ATOM 2259 O O . HIS C 1 109 ? 18.169 -16.075 23.844 1.00 52.56 101 HIS C O 1
ATOM 2266 N N . GLY C 1 110 ? 18.690 -18.268 23.831 1.00 46.56 102 GLY C N 1
ATOM 2267 C CA . GLY C 1 110 ? 19.185 -18.289 22.475 1.00 52.65 102 GLY C CA 1
ATOM 2268 C C . GLY C 1 110 ? 20.662 -18.005 22.272 1.00 49.74 102 GLY C C 1
ATOM 2269 O O . GLY C 1 110 ? 21.097 -17.900 21.118 1.00 52.34 102 GLY C O 1
ATOM 2270 N N . PHE C 1 111 ? 21.425 -17.819 23.332 1.00 41.50 103 PHE C N 1
ATOM 2271 C CA . PHE C 1 111 ? 22.862 -17.651 23.223 1.00 41.30 103 PHE C CA 1
ATOM 2272 C C . PHE C 1 111 ? 23.578 -18.993 23.327 1.00 43.60 103 PHE C C 1
ATOM 2273 O O . PHE C 1 111 ? 23.113 -19.913 24.021 1.00 43.32 103 PHE C O 1
ATOM 2281 N N . GLN C 1 112 ? 24.696 -19.105 22.610 1.00 42.68 104 GLN C N 1
ATOM 2282 C CA . GLN C 1 112 ? 25.603 -20.239 22.781 1.00 47.72 104 GLN C CA 1
ATOM 2283 C C . GLN C 1 112 ? 26.419 -20.076 24.053 1.00 43.57 104 GLN C C 1
ATOM 2284 O O . GLN C 1 112 ? 26.903 -18.985 24.364 1.00 41.11 104 GLN C O 1
ATOM 2290 N N . GLY C 1 113 ? 26.537 -21.164 24.810 1.00 47.40 105 GLY C N 1
ATOM 2291 C CA . GLY C 1 113 ? 27.189 -21.082 26.115 1.00 46.73 105 GLY C CA 1
ATOM 2292 C C . GLY C 1 113 ? 28.633 -20.614 26.073 1.00 44.89 105 GLY C C 1
ATOM 2293 O O . GLY C 1 113 ? 29.078 -19.884 26.964 1.00 45.61 105 GLY C O 1
ATOM 2294 N N . ASP C 1 114 ? 29.377 -21.001 25.048 1.00 44.29 106 ASP C N 1
ATOM 2295 C CA . ASP C 1 114 ? 30.767 -20.584 24.960 1.00 44.80 106 ASP C CA 1
ATOM 2296 C C . ASP C 1 114 ? 30.922 -19.147 24.435 1.00 46.66 106 ASP C C 1
ATOM 2297 O O . ASP C 1 114 ? 32.037 -18.708 24.154 1.00 48.13 106 ASP C O 1
ATOM 2302 N N . ARG C 1 115 ? 29.835 -18.402 24.288 1.00 41.87 107 ARG C N 1
ATOM 2303 C CA . ARG C 1 115 ? 29.936 -17.000 23.909 1.00 40.47 107 ARG C CA 1
ATOM 2304 C C . ARG C 1 115 ? 29.401 -16.081 25.000 1.00 41.39 107 ARG C C 1
ATOM 2305 O O . ARG C 1 115 ? 28.972 -14.953 24.721 1.00 38.15 107 ARG C O 1
ATOM 2313 N N . ILE C 1 116 ? 29.448 -16.569 26.233 1.00 38.75 108 ILE C N 1
ATOM 2314 C CA . ILE C 1 116 ? 29.037 -15.848 27.436 1.00 38.94 108 ILE C CA 1
ATOM 2315 C C . ILE C 1 116 ? 30.268 -15.675 28.317 1.00 39.49 108 ILE C C 1
ATOM 2316 O O . ILE C 1 116 ? 30.880 -16.662 28.739 1.00 39.09 108 ILE C O 1
ATOM 2321 N N . TYR C 1 117 ? 30.690 -14.441 28.506 1.00 36.50 109 TYR C N 1
ATOM 2322 C CA . TYR C 1 117 ? 31.877 -14.094 29.271 1.00 35.72 109 TYR C CA 1
ATOM 2323 C C . TYR C 1 117 ? 31.418 -13.329 30.498 1.00 38.68 109 TYR C C 1
ATOM 2324 O O . TYR C 1 117 ? 30.733 -12.305 30.359 1.00 34.86 109 TYR C O 1
ATOM 2333 N N . ILE C 1 118 ? 31.817 -13.796 31.669 1.00 36.18 110 ILE C N 1
ATOM 2334 C CA . ILE C 1 118 ? 31.477 -13.149 32.938 1.00 36.28 110 ILE C CA 1
ATOM 2335 C C . ILE C 1 118 ? 32.733 -12.881 33.744 1.00 41.74 110 ILE C C 1
ATOM 2336 O O . ILE C 1 118 ? 33.563 -13.780 33.946 1.00 39.41 110 ILE C O 1
ATOM 2341 N N . VAL C 1 119 ? 32.907 -11.644 34.165 1.00 35.09 111 VAL C N 1
ATOM 2342 C CA . VAL C 1 119 ? 34.035 -11.281 35.026 1.00 41.40 111 VAL C CA 1
ATOM 2343 C C . VAL C 1 119 ? 33.489 -10.800 36.368 1.00 44.09 111 VAL C C 1
ATOM 2344 O O . VAL C 1 119 ? 32.397 -10.225 36.436 1.00 41.26 111 VAL C O 1
ATOM 2348 N N . PHE C 1 120 ? 34.191 -11.123 37.438 1.00 43.39 112 PHE C N 1
ATOM 2349 C CA . PHE C 1 120 ? 33.791 -10.748 38.787 1.00 46.74 112 PHE C CA 1
ATOM 2350 C C . PHE C 1 120 ? 34.758 -9.700 39.309 1.00 57.80 112 PHE C C 1
ATOM 2351 O O . PHE C 1 120 ? 35.980 -9.874 39.217 1.00 53.36 112 PHE C O 1
ATOM 2359 N N . ASN C 1 121 ? 34.216 -8.630 39.887 1.00 61.38 113 ASN C N 1
ATOM 2360 C CA . ASN C 1 121 ? 35.025 -7.529 40.413 1.00 73.81 113 ASN C CA 1
ATOM 2361 C C . ASN C 1 121 ? 34.651 -7.323 41.875 1.00 78.51 113 ASN C C 1
ATOM 2362 O O . ASN C 1 121 ? 33.671 -6.624 42.183 1.00 71.05 113 ASN C O 1
ATOM 2367 N N . PRO C 1 122 ? 35.386 -7.937 42.814 1.00 91.03 114 PRO C N 1
ATOM 2368 C CA . PRO C 1 122 ? 35.092 -7.769 44.244 1.00 102.28 114 PRO C CA 1
ATOM 2369 C C . PRO C 1 122 ? 35.588 -6.438 44.802 1.00 104.23 114 PRO C C 1
ATOM 2370 O O . PRO C 1 122 ? 34.791 -5.504 44.902 1.00 101.19 114 PRO C O 1
ATOM 2374 N N . MET D 1 22 ? 8.936 -41.641 7.777 1.00 83.40 14 MET D N 1
ATOM 2375 C CA . MET D 1 22 ? 9.533 -40.414 8.341 1.00 75.28 14 MET D CA 1
ATOM 2376 C C . MET D 1 22 ? 8.421 -39.599 8.984 1.00 69.01 14 MET D C 1
ATOM 2377 O O . MET D 1 22 ? 8.120 -38.496 8.552 1.00 68.66 14 MET D O 1
ATOM 2382 N N . PRO D 1 23 ? 7.826 -40.119 10.050 1.00 60.41 15 PRO D N 1
ATOM 2383 C CA . PRO D 1 23 ? 6.616 -39.505 10.572 1.00 58.09 15 PRO D CA 1
ATOM 2384 C C . PRO D 1 23 ? 6.863 -38.222 11.367 1.00 53.44 15 PRO D C 1
ATOM 2385 O O . PRO D 1 23 ? 7.861 -38.035 12.060 1.00 51.49 15 PRO D O 1
ATOM 2389 N N . ALA D 1 24 ? 5.898 -37.342 11.284 1.00 48.93 16 ALA D N 1
ATOM 2390 C CA . ALA D 1 24 ? 5.915 -36.094 12.018 1.00 49.62 16 ALA D CA 1
ATOM 2391 C C . ALA D 1 24 ? 4.565 -35.964 12.689 1.00 49.48 16 ALA D C 1
ATOM 2392 O O . ALA D 1 24 ? 3.525 -36.115 12.038 1.00 54.30 16 ALA D O 1
ATOM 2394 N N . LEU D 1 25 ? 4.581 -35.704 13.982 1.00 41.82 17 LEU D N 1
ATOM 2395 C CA . LEU D 1 25 ? 3.368 -35.481 14.743 1.00 42.94 17 LEU D CA 1
ATOM 2396 C C . LEU D 1 25 ? 3.406 -34.034 15.209 1.00 43.06 17 LEU D C 1
ATOM 2397 O O . LEU D 1 25 ? 4.304 -33.654 15.966 1.00 41.84 17 LEU D O 1
ATOM 2402 N N . VAL D 1 26 ? 2.434 -33.246 14.751 1.00 41.45 18 VAL D N 1
ATOM 2403 C CA . VAL D 1 26 ? 2.328 -31.821 15.061 1.00 41.89 18 VAL D CA 1
ATOM 2404 C C . VAL D 1 26 ? 1.128 -31.647 15.969 1.00 46.74 18 VAL D C 1
ATOM 2405 O O . VAL D 1 26 ? 0.007 -32.019 15.588 1.00 46.12 18 VAL D O 1
ATOM 2409 N N . ILE D 1 27 ? 1.354 -31.099 17.164 1.00 40.50 19 ILE D N 1
ATOM 2410 C CA . ILE D 1 27 ? 0.337 -31.059 18.210 1.00 42.55 19 ILE D CA 1
ATOM 2411 C C . ILE D 1 27 ? 0.073 -29.615 18.633 1.00 40.06 19 ILE D C 1
ATOM 2412 O O . ILE D 1 27 ? 1.010 -28.844 18.848 1.00 41.40 19 ILE D O 1
ATOM 2417 N N . LYS D 1 28 ? -1.214 -29.259 18.777 1.00 39.59 20 LYS D N 1
ATOM 2418 C CA . LYS D 1 28 ? -1.602 -27.969 19.325 1.00 40.99 20 LYS D CA 1
ATOM 2419 C C . LYS D 1 28 ? -2.626 -28.232 20.419 1.00 40.81 20 LYS D C 1
ATOM 2420 O O . LYS D 1 28 ? -3.534 -29.053 20.233 1.00 42.62 20 LYS D O 1
ATOM 2426 N N . THR D 1 29 ? -2.471 -27.566 21.560 1.00 38.90 21 THR D N 1
ATOM 2427 C CA . THR D 1 29 ? -3.430 -27.739 22.647 1.00 38.93 21 THR D CA 1
ATOM 2428 C C . THR D 1 29 ? -3.603 -26.423 23.378 1.00 39.14 21 THR D C 1
ATOM 2429 O O . THR D 1 29 ? -2.682 -25.603 23.420 1.00 37.37 21 THR D O 1
ATOM 2433 N N . ASN D 1 30 ? -4.807 -26.239 23.967 1.00 40.30 22 ASN D N 1
ATOM 2434 C CA . ASN D 1 30 ? -5.037 -25.121 24.875 1.00 39.85 22 ASN D CA 1
ATOM 2435 C C . ASN D 1 30 ? -4.668 -25.463 26.317 1.00 41.75 22 ASN D C 1
ATOM 2436 O O . ASN D 1 30 ? -4.781 -24.610 27.197 1.00 42.68 22 ASN D O 1
ATOM 2441 N N . ALA D 1 31 ? -4.251 -26.695 26.599 1.00 40.66 23 ALA D N 1
ATOM 2442 C CA . ALA D 1 31 ? -3.646 -26.934 27.899 1.00 42.83 23 ALA D CA 1
ATOM 2443 C C . ALA D 1 31 ? -2.354 -26.135 27.985 1.00 38.44 23 ALA D C 1
ATOM 2444 O O . ALA D 1 31 ? -1.767 -25.788 26.961 1.00 39.76 23 ALA D O 1
ATOM 2446 N N . LYS D 1 32 ? -1.955 -25.797 29.215 1.00 41.39 24 LYS D N 1
ATOM 2447 C CA . LYS D 1 32 ? -0.680 -25.160 29.510 1.00 39.24 24 LYS D CA 1
ATOM 2448 C C . LYS D 1 32 ? 0.174 -26.112 30.343 1.00 40.58 24 LYS D C 1
ATOM 2449 O O . LYS D 1 32 ? -0.222 -26.510 31.443 1.00 41.26 24 LYS D O 1
ATOM 2455 N N . PHE D 1 33 ? 1.343 -26.442 29.830 1.00 39.25 25 PHE D N 1
ATOM 2456 C CA . PHE D 1 33 ? 2.233 -27.426 30.431 1.00 40.40 25 PHE D CA 1
ATOM 2457 C C . PHE D 1 33 ? 3.472 -26.762 31.018 1.00 36.49 25 PHE D C 1
ATOM 2458 O O . PHE D 1 33 ? 3.927 -25.722 30.530 1.00 41.36 25 PHE D O 1
ATOM 2466 N N . THR D 1 34 ? 4.021 -27.364 32.062 1.00 38.07 26 THR D N 1
ATOM 2467 C CA . THR D 1 34 ? 5.352 -26.952 32.481 1.00 42.98 26 THR D CA 1
ATOM 2468 C C . THR D 1 34 ? 6.372 -27.379 31.419 1.00 44.11 26 THR D C 1
ATOM 2469 O O . THR D 1 34 ? 6.082 -28.183 30.536 1.00 40.92 26 THR D O 1
ATOM 2473 N N . GLU D 1 35 ? 7.592 -26.844 31.542 1.00 45.30 27 GLU D N 1
ATOM 2474 C CA . GLU D 1 35 ? 8.644 -27.219 30.612 1.00 49.82 27 GLU D CA 1
ATOM 2475 C C . GLU D 1 35 ? 8.914 -28.714 30.677 1.00 49.02 27 GLU D C 1
ATOM 2476 O O . GLU D 1 35 ? 9.073 -29.370 29.634 1.00 46.38 27 GLU D O 1
ATOM 2482 N N . GLU D 1 36 ? 8.943 -29.276 31.887 1.00 48.77 28 GLU D N 1
ATOM 2483 C CA . GLU D 1 36 ? 9.219 -30.705 32.023 1.00 51.02 28 GLU D CA 1
ATOM 2484 C C . GLU D 1 36 ? 8.064 -31.528 31.475 1.00 47.46 28 GLU D C 1
ATOM 2485 O O . GLU D 1 36 ? 8.283 -32.576 30.866 1.00 43.79 28 GLU D O 1
ATOM 2491 N N . GLU D 1 37 ? 6.828 -31.059 31.663 1.00 40.83 29 GLU D N 1
ATOM 2492 C CA . GLU D 1 37 ? 5.698 -31.763 31.079 1.00 40.00 29 GLU D CA 1
ATOM 2493 C C . GLU D 1 37 ? 5.783 -31.799 29.557 1.00 39.75 29 GLU D C 1
ATOM 2494 O O . GLU D 1 37 ? 5.451 -32.811 28.938 1.00 39.84 29 GLU D O 1
ATOM 2500 N N . LYS D 1 38 ? 6.181 -30.688 28.924 1.00 41.93 30 LYS D N 1
ATOM 2501 C CA . LYS D 1 38 ? 6.325 -30.691 27.466 1.00 43.53 30 LYS D CA 1
ATOM 2502 C C . LYS D 1 38 ? 7.423 -31.656 27.030 1.00 41.31 30 LYS D C 1
ATOM 2503 O O . LYS D 1 38 ? 7.275 -32.393 26.043 1.00 40.13 30 LYS D O 1
ATOM 2509 N N . SER D 1 39 ? 8.542 -31.644 27.742 1.00 41.33 31 SER D N 1
ATOM 2510 C CA . SER D 1 39 ? 9.648 -32.549 27.402 1.00 40.22 31 SER D CA 1
ATOM 2511 C C . SER D 1 39 ? 9.202 -34.000 27.493 1.00 41.38 31 SER D C 1
ATOM 2512 O O . SER D 1 39 ? 9.503 -34.822 26.608 1.00 40.50 31 SER D O 1
ATOM 2515 N N . LYS D 1 40 ? 8.470 -34.340 28.560 1.00 46.02 32 LYS D N 1
ATOM 2516 C CA . LYS D 1 40 ? 7.969 -35.707 28.720 1.00 48.16 32 LYS D CA 1
ATOM 2517 C C . LYS D 1 40 ? 6.931 -36.036 27.658 1.00 45.87 32 LYS D C 1
ATOM 2518 O O . LYS D 1 40 ? 6.832 -37.182 27.217 1.00 47.34 32 LYS D O 1
ATOM 2524 N N . ALA D 1 41 ? 6.117 -35.052 27.277 1.00 39.94 33 ALA D N 1
ATOM 2525 C CA . ALA D 1 41 ? 5.064 -35.291 26.297 1.00 42.30 33 ALA D CA 1
ATOM 2526 C C . ALA D 1 41 ? 5.630 -35.617 24.914 1.00 40.66 33 ALA D C 1
ATOM 2527 O O . ALA D 1 41 ? 5.175 -36.557 24.260 1.00 41.58 33 ALA D O 1
ATOM 2529 N N . THR D 1 42 ? 6.609 -34.851 24.443 1.00 39.07 34 THR D N 1
ATOM 2530 C CA . THR D 1 42 ? 7.160 -35.125 23.120 1.00 37.23 34 THR D CA 1
ATOM 2531 C C . THR D 1 42 ? 7.895 -36.466 23.110 1.00 38.34 34 THR D C 1
ATOM 2532 O O . THR D 1 42 ? 7.907 -37.163 22.092 1.00 37.49 34 THR D O 1
ATOM 2536 N N . GLU D 1 43 ? 8.500 -36.836 24.236 1.00 38.45 35 GLU D N 1
ATOM 2537 C CA . GLU D 1 43 ? 9.148 -38.140 24.381 1.00 41.01 35 GLU D CA 1
ATOM 2538 C C . GLU D 1 43 ? 8.147 -39.275 24.302 1.00 41.23 35 GLU D C 1
ATOM 2539 O O . GLU D 1 43 ? 8.284 -40.171 23.468 1.00 41.24 35 GLU D O 1
ATOM 2545 N N . GLU D 1 44 ? 7.100 -39.230 25.137 1.00 43.96 36 GLU D N 1
ATOM 2546 C CA . GLU D 1 44 ? 6.167 -40.354 25.234 1.00 46.41 36 GLU D CA 1
ATOM 2547 C C . GLU D 1 44 ? 5.315 -40.482 23.979 1.00 45.74 36 GLU D C 1
ATOM 2548 O O . GLU D 1 44 ? 5.050 -41.602 23.521 1.00 45.00 36 GLU D O 1
ATOM 2554 N N . LEU D 1 45 ? 4.893 -39.355 23.406 1.00 39.53 37 LEU D N 1
ATOM 2555 C CA . LEU D 1 45 ? 4.090 -39.376 22.188 1.00 43.15 37 LEU D CA 1
ATOM 2556 C C . LEU D 1 45 ? 4.907 -39.811 20.979 1.00 44.08 37 LEU D C 1
ATOM 2557 O O . LEU D 1 45 ? 4.430 -40.604 20.159 1.00 51.65 37 LEU D O 1
ATOM 2562 N N . GLY D 1 46 ? 6.142 -39.327 20.856 1.00 41.19 38 GLY D N 1
ATOM 2563 C CA . GLY D 1 46 ? 7.012 -39.827 19.809 1.00 40.84 38 GLY D CA 1
ATOM 2564 C C . GLY D 1 46 ? 7.270 -41.318 19.948 1.00 48.19 38 GLY D C 1
ATOM 2565 O O . GLY D 1 46 ? 7.296 -42.055 18.958 1.00 48.83 38 GLY D O 1
ATOM 2566 N N . ASN D 1 47 ? 7.465 -41.782 21.179 1.00 45.25 39 ASN D N 1
ATOM 2567 C CA . ASN D 1 47 ? 7.682 -43.207 21.389 1.00 50.33 39 ASN D CA 1
ATOM 2568 C C . ASN D 1 47 ? 6.453 -44.023 21.008 1.00 53.55 39 ASN D C 1
ATOM 2569 O O . ASN D 1 47 ? 6.588 -45.156 20.528 1.00 59.05 39 ASN D O 1
ATOM 2574 N N . ILE D 1 48 ? 5.258 -43.480 21.233 1.00 50.78 40 ILE D N 1
ATOM 2575 C CA . ILE D 1 48 ? 4.032 -44.155 20.814 1.00 55.44 40 ILE D CA 1
ATOM 2576 C C . ILE D 1 48 ? 4.005 -44.303 19.300 1.00 58.44 40 ILE D C 1
ATOM 2577 O O . ILE D 1 48 ? 3.644 -45.364 18.763 1.00 57.94 40 ILE D O 1
ATOM 2582 N N . VAL D 1 49 ? 4.349 -43.229 18.592 1.00 53.70 41 VAL D N 1
ATOM 2583 C CA . VAL D 1 49 ? 4.392 -43.256 17.131 1.00 56.43 41 VAL D CA 1
ATOM 2584 C C . VAL D 1 49 ? 5.373 -44.308 16.657 1.00 62.21 41 VAL D C 1
ATOM 2585 O O . VAL D 1 49 ? 5.089 -45.081 15.730 1.00 66.98 41 VAL D O 1
ATOM 2589 N N . SER D 1 50 ? 6.550 -44.343 17.276 1.00 58.66 42 SER D N 1
ATOM 2590 C CA . SER D 1 50 ? 7.553 -45.332 16.905 1.00 63.45 42 SER D CA 1
ATOM 2591 C C . SER D 1 50 ? 6.970 -46.736 16.964 1.00 69.38 42 SER D C 1
ATOM 2592 O O . SER D 1 50 ? 7.130 -47.534 16.031 1.00 73.26 42 SER D O 1
ATOM 2595 N N . LYS D 1 51 ? 6.268 -47.046 18.052 1.00 66.90 43 LYS D N 1
ATOM 2596 C CA . LYS D 1 51 ? 5.784 -48.406 18.257 1.00 73.22 43 LYS D CA 1
ATOM 2597 C C . LYS D 1 51 ? 4.684 -48.771 17.268 1.00 78.87 43 LYS D C 1
ATOM 2598 O O . LYS D 1 51 ? 4.722 -49.838 16.645 1.00 83.02 43 LYS D O 1
ATOM 2604 N N . VAL D 1 52 ? 3.691 -47.898 17.107 1.00 79.88 44 VAL D N 1
ATOM 2605 C CA . VAL D 1 52 ? 2.534 -48.258 16.299 1.00 85.67 44 VAL D CA 1
ATOM 2606 C C . VAL D 1 52 ? 2.860 -48.251 14.810 1.00 93.08 44 VAL D C 1
ATOM 2607 O O . VAL D 1 52 ? 2.312 -49.060 14.049 1.00 101.93 44 VAL D O 1
ATOM 2611 N N . LEU D 1 53 ? 3.745 -47.358 14.361 1.00 77.77 45 LEU D N 1
ATOM 2612 C CA . LEU D 1 53 ? 4.117 -47.323 12.959 1.00 75.84 45 LEU D CA 1
ATOM 2613 C C . LEU D 1 53 ? 5.270 -48.262 12.623 1.00 79.18 45 LEU D C 1
ATOM 2614 O O . LEU D 1 53 ? 5.572 -48.450 11.436 1.00 80.58 45 LEU D O 1
ATOM 2619 N N . GLY D 1 54 ? 5.911 -48.860 13.623 1.00 81.72 46 GLY D N 1
ATOM 2620 C CA . GLY D 1 54 ? 7.019 -49.762 13.353 1.00 84.41 46 GLY D CA 1
ATOM 2621 C C . GLY D 1 54 ? 8.189 -49.078 12.684 1.00 86.85 46 GLY D C 1
ATOM 2622 O O . GLY D 1 54 ? 8.912 -49.705 11.909 1.00 80.66 46 GLY D O 1
ATOM 2623 N N . LYS D 1 55 ? 8.398 -47.801 12.970 1.00 90.47 47 LYS D N 1
ATOM 2624 C CA . LYS D 1 55 ? 9.511 -47.067 12.389 1.00 90.62 47 LYS D CA 1
ATOM 2625 C C . LYS D 1 55 ? 10.520 -46.712 13.472 1.00 83.49 47 LYS D C 1
ATOM 2626 O O . LYS D 1 55 ? 10.139 -46.488 14.624 1.00 74.40 47 LYS D O 1
ATOM 2632 N N . PRO D 1 56 ? 11.811 -46.637 13.140 1.00 84.49 48 PRO D N 1
ATOM 2633 C CA . PRO D 1 56 ? 12.797 -46.306 14.174 1.00 73.31 48 PRO D CA 1
ATOM 2634 C C . PRO D 1 56 ? 12.502 -44.934 14.742 1.00 61.12 48 PRO D C 1
ATOM 2635 O O . PRO D 1 56 ? 12.098 -44.021 14.016 1.00 61.99 48 PRO D O 1
ATOM 2639 N N . ILE D 1 57 ? 12.722 -44.783 16.049 1.00 52.74 49 ILE D N 1
ATOM 2640 C CA . ILE D 1 57 ? 12.517 -43.476 16.670 1.00 54.20 49 ILE D CA 1
ATOM 2641 C C . ILE D 1 57 ? 13.444 -42.438 16.066 1.00 48.16 49 ILE D C 1
ATOM 2642 O O . ILE D 1 57 ? 13.162 -41.250 16.140 1.00 51.09 49 ILE D O 1
ATOM 2647 N N . SER D 1 58 ? 14.554 -42.864 15.433 1.00 52.16 50 SER D N 1
ATOM 2648 C CA . SER D 1 58 ? 15.486 -41.868 14.918 1.00 54.19 50 SER D CA 1
ATOM 2649 C C . SER D 1 58 ? 14.878 -40.968 13.840 1.00 54.40 50 SER D C 1
ATOM 2650 O O . SER D 1 58 ? 15.408 -39.881 13.600 1.00 54.96 50 SER D O 1
ATOM 2653 N N . TYR D 1 59 ? 13.788 -41.380 13.196 1.00 51.83 51 TYR D N 1
ATOM 2654 C CA . TYR D 1 59 ? 13.194 -40.579 12.136 1.00 55.93 51 TYR D CA 1
ATOM 2655 C C . TYR D 1 59 ? 11.869 -39.948 12.560 1.00 55.52 51 TYR D C 1
ATOM 2656 O O . TYR D 1 59 ? 11.150 -39.399 11.718 1.00 54.46 51 TYR D O 1
ATOM 2665 N N . VAL D 1 60 ? 11.540 -39.966 13.851 1.00 47.07 52 VAL D N 1
ATOM 2666 C CA . VAL D 1 60 ? 10.250 -39.501 14.326 1.00 45.37 52 VAL D CA 1
ATOM 2667 C C . VAL D 1 60 ? 10.422 -38.058 14.800 1.00 46.76 52 VAL D C 1
ATOM 2668 O O . VAL D 1 60 ? 11.280 -37.761 15.649 1.00 41.89 52 VAL D O 1
ATOM 2672 N N . MET D 1 61 ? 9.545 -37.193 14.315 1.00 40.06 53 MET D N 1
ATOM 2673 C CA . MET D 1 61 ? 9.461 -35.776 14.678 1.00 42.79 53 MET D CA 1
ATOM 2674 C C . MET D 1 61 ? 8.170 -35.508 15.440 1.00 42.68 53 MET D C 1
ATOM 2675 O O . MET D 1 61 ? 7.088 -35.909 14.999 1.00 39.13 53 MET D O 1
ATOM 2680 N N . VAL D 1 62 ? 8.282 -34.815 16.572 1.00 33.89 54 VAL D N 1
ATOM 2681 C CA . VAL D 1 62 ? 7.128 -34.380 17.342 1.00 37.45 54 VAL D CA 1
ATOM 2682 C C . VAL D 1 62 ? 7.280 -32.887 17.625 1.00 37.74 54 VAL D C 1
ATOM 2683 O O . VAL D 1 62 ? 8.332 -32.439 18.091 1.00 35.28 54 VAL D O 1
ATOM 2687 N N . THR D 1 63 ? 6.244 -32.118 17.319 1.00 32.43 55 THR D N 1
ATOM 2688 C CA . THR D 1 63 ? 6.175 -30.719 17.733 1.00 37.30 55 THR D CA 1
ATOM 2689 C C . THR D 1 63 ? 4.926 -30.537 18.590 1.00 37.98 55 THR D C 1
ATOM 2690 O O . THR D 1 63 ? 3.865 -31.100 18.291 1.00 37.42 55 THR D O 1
ATOM 2694 N N . LEU D 1 64 ? 5.062 -29.763 19.661 1.00 34.94 56 LEU D N 1
ATOM 2695 C CA . LEU D 1 64 ? 3.974 -29.553 20.623 1.00 36.30 56 LEU D CA 1
ATOM 2696 C C . LEU D 1 64 ? 3.910 -28.080 20.973 1.00 34.90 56 LEU D C 1
ATOM 2697 O O . LEU D 1 64 ? 4.858 -27.547 21.544 1.00 33.07 56 LEU D O 1
ATOM 2702 N N . GLU D 1 65 ? 2.798 -27.433 20.640 1.00 32.66 57 GLU D N 1
ATOM 2703 C CA . GLU D 1 65 ? 2.549 -26.033 20.997 1.00 35.97 57 GLU D CA 1
ATOM 2704 C C . GLU D 1 65 ? 1.405 -26.038 22.010 1.00 36.87 57 GLU D C 1
ATOM 2705 O O . GLU D 1 65 ? 0.316 -26.534 21.705 1.00 35.07 57 GLU D O 1
ATOM 2711 N N . ASP D 1 66 ? 1.649 -25.509 23.197 1.00 34.99 58 ASP D N 1
ATOM 2712 C CA . ASP D 1 66 ? 0.628 -25.394 24.229 1.00 36.06 58 ASP D CA 1
ATOM 2713 C C . ASP D 1 66 ? 0.216 -23.919 24.376 1.00 38.63 58 ASP D C 1
ATOM 2714 O O . ASP D 1 66 ? 0.726 -23.035 23.696 1.00 39.55 58 ASP D O 1
ATOM 2719 N N . GLY D 1 67 ? -0.775 -23.684 25.209 1.00 39.26 59 GLY D N 1
ATOM 2720 C CA . GLY D 1 67 ? -1.320 -22.348 25.377 1.00 40.87 59 GLY D CA 1
ATOM 2721 C C . GLY D 1 67 ? -1.970 -21.773 24.134 1.00 36.63 59 GLY D C 1
ATOM 2722 O O . GLY D 1 67 ? -2.188 -20.556 24.065 1.00 41.55 59 GLY D O 1
ATOM 2723 N N A VAL D 1 68 ? -2.333 -22.594 23.159 0.17 38.36 60 VAL D N 1
ATOM 2724 N N B VAL D 1 68 ? -2.299 -22.619 23.158 0.83 39.11 60 VAL D N 1
ATOM 2725 C CA A VAL D 1 68 ? -2.962 -22.079 21.945 0.17 43.79 60 VAL D CA 1
ATOM 2726 C CA B VAL D 1 68 ? -3.005 -22.165 21.968 0.83 39.23 60 VAL D CA 1
ATOM 2727 C C A VAL D 1 68 ? -4.470 -21.989 22.154 0.17 40.27 60 VAL D C 1
ATOM 2728 C C B VAL D 1 68 ? -4.472 -21.888 22.302 0.83 39.97 60 VAL D C 1
ATOM 2729 O O A VAL D 1 68 ? -5.071 -22.831 22.828 0.17 40.44 60 VAL D O 1
ATOM 2730 O O B VAL D 1 68 ? -5.040 -22.446 23.250 0.83 41.61 60 VAL D O 1
ATOM 2737 N N . ALA D 1 69 ? -5.090 -20.971 21.561 1.00 39.36 61 ALA D N 1
ATOM 2738 C CA . ALA D 1 69 ? -6.527 -20.742 21.730 1.00 40.44 61 ALA D CA 1
ATOM 2739 C C . ALA D 1 69 ? -7.254 -21.775 20.893 1.00 40.58 61 ALA D C 1
ATOM 2740 O O . ALA D 1 69 ? -7.080 -21.814 19.672 1.00 41.59 61 ALA D O 1
ATOM 2742 N N . VAL D 1 70 ? -8.053 -22.614 21.532 1.00 39.66 62 VAL D N 1
ATOM 2743 C CA . VAL D 1 70 ? -8.736 -23.690 20.826 1.00 43.61 62 VAL D CA 1
ATOM 2744 C C . VAL D 1 70 ? -10.223 -23.668 21.129 1.00 44.38 62 VAL D C 1
ATOM 2745 O O . VAL D 1 70 ? -10.627 -23.443 22.271 1.00 46.93 62 VAL D O 1
ATOM 2749 N N . ARG D 1 71 ? -11.046 -23.899 20.098 1.00 43.44 63 ARG D N 1
ATOM 2750 C CA . ARG D 1 71 ? -12.466 -24.151 20.309 1.00 48.17 63 ARG D CA 1
ATOM 2751 C C . ARG D 1 71 ? -12.886 -25.342 19.464 1.00 52.25 63 ARG D C 1
ATOM 2752 O O . ARG D 1 71 ? -12.676 -25.350 18.247 1.00 51.59 63 ARG D O 1
ATOM 2760 N N . PHE D 1 72 ? -13.528 -26.321 20.091 1.00 52.06 64 PHE D N 1
ATOM 2761 C CA . PHE D 1 72 ? -13.888 -27.565 19.411 1.00 56.59 64 PHE D CA 1
ATOM 2762 C C . PHE D 1 72 ? -15.298 -27.929 19.852 1.00 60.77 64 PHE D C 1
ATOM 2763 O O . PHE D 1 72 ? -15.568 -28.064 21.053 1.00 55.42 64 PHE D O 1
ATOM 2771 N N . GLY D 1 73 ? -16.194 -28.087 18.879 1.00 63.93 65 GLY D N 1
ATOM 2772 C CA . GLY D 1 73 ? -17.589 -28.251 19.204 1.00 65.83 65 GLY D CA 1
ATOM 2773 C C . GLY D 1 73 ? -18.195 -27.037 19.868 1.00 68.86 65 GLY D C 1
ATOM 2774 O O . GLY D 1 73 ? -19.176 -27.158 20.611 1.00 67.34 65 GLY D O 1
ATOM 2775 N N . GLY D 1 74 ? -17.643 -25.854 19.615 1.00 66.59 66 GLY D N 1
ATOM 2776 C CA . GLY D 1 74 ? -18.142 -24.646 20.240 1.00 65.37 66 GLY D CA 1
ATOM 2777 C C . GLY D 1 74 ? -17.655 -24.411 21.651 1.00 63.37 66 GLY D C 1
ATOM 2778 O O . GLY D 1 74 ? -17.946 -23.349 22.224 1.00 61.21 66 GLY D O 1
ATOM 2779 N N . SER D 1 75 ? -16.925 -25.361 22.231 1.00 61.77 67 SER D N 1
ATOM 2780 C CA . SER D 1 75 ? -16.487 -25.298 23.617 1.00 60.90 67 SER D CA 1
ATOM 2781 C C . SER D 1 75 ? -14.987 -25.064 23.642 1.00 58.47 67 SER D C 1
ATOM 2782 O O . SER D 1 75 ? -14.259 -25.581 22.784 1.00 54.48 67 SER D O 1
ATOM 2785 N N . ASP D 1 76 ? -14.525 -24.252 24.597 1.00 59.59 68 ASP D N 1
ATOM 2786 C CA . ASP D 1 76 ? -13.094 -24.066 24.792 1.00 57.64 68 ASP D CA 1
ATOM 2787 C C . ASP D 1 76 ? -12.556 -24.889 25.962 1.00 57.03 68 ASP D C 1
ATOM 2788 O O . ASP D 1 76 ? -11.477 -24.584 26.483 1.00 55.41 68 ASP D O 1
ATOM 2793 N N . GLU D 1 77 ? -13.270 -25.940 26.371 1.00 58.67 69 GLU D N 1
ATOM 2794 C CA . GLU D 1 77 ? -12.679 -26.889 27.307 1.00 57.13 69 GLU D CA 1
ATOM 2795 C C . GLU D 1 77 ? -11.379 -27.469 26.722 1.00 51.99 69 GLU D C 1
ATOM 2796 O O . GLU D 1 77 ? -11.133 -27.444 25.515 1.00 50.39 69 GLU D O 1
ATOM 2802 N N . LYS D 1 78 ? -10.550 -27.996 27.604 1.00 55.19 70 LYS D N 1
ATOM 2803 C CA . LYS D 1 78 ? -9.305 -28.640 27.225 1.00 54.88 70 LYS D CA 1
ATOM 2804 C C . LYS D 1 78 ? -9.503 -29.504 25.988 1.00 54.16 70 LYS D C 1
ATOM 2805 O O . LYS D 1 78 ? -10.427 -30.314 25.923 1.00 55.73 70 LYS D O 1
ATOM 2811 N N . ALA D 1 79 ? -8.641 -29.299 24.995 1.00 46.81 71 ALA D N 1
ATOM 2812 C CA . ALA D 1 79 ? -8.725 -30.034 23.741 1.00 48.10 71 ALA D CA 1
ATOM 2813 C C . ALA D 1 79 ? -7.340 -30.073 23.111 1.00 50.86 71 ALA D C 1
ATOM 2814 O O . ALA D 1 79 ? -6.446 -29.296 23.466 1.00 44.36 71 ALA D O 1
ATOM 2816 N N . ALA D 1 80 ? -7.187 -30.955 22.126 1.00 50.58 72 ALA D N 1
ATOM 2817 C CA . ALA D 1 80 ? -5.927 -31.084 21.423 1.00 48.78 72 ALA D CA 1
ATOM 2818 C C . ALA D 1 80 ? -6.223 -31.338 19.956 1.00 53.04 72 ALA D C 1
ATOM 2819 O O . ALA D 1 80 ? -7.177 -32.049 19.608 1.00 54.33 72 ALA D O 1
ATOM 2821 N N . PHE D 1 81 ? -5.417 -30.714 19.112 1.00 51.69 73 PHE D N 1
ATOM 2822 C CA . PHE D 1 81 ? -5.443 -30.876 17.667 1.00 54.36 73 PHE D CA 1
ATOM 2823 C C . PHE D 1 81 ? -4.128 -31.538 17.281 1.00 52.95 73 PHE D C 1
ATOM 2824 O O . PHE D 1 81 ? -3.063 -31.111 17.747 1.00 49.27 73 PHE D O 1
ATOM 2832 N N . MET D 1 82 ? -4.209 -32.600 16.470 1.00 53.90 74 MET D N 1
ATOM 2833 C CA . MET D 1 82 ? -3.024 -33.314 16.022 1.00 58.05 74 MET D CA 1
ATOM 2834 C C . MET D 1 82 ? -3.089 -33.603 14.532 1.00 58.05 74 MET D C 1
ATOM 2835 O O . MET D 1 82 ? -4.114 -34.053 14.029 1.00 57.46 74 MET D O 1
ATOM 2840 N N . SER D 1 83 ? -1.974 -33.400 13.846 1.00 51.50 75 SER D N 1
ATOM 2841 C CA . SER D 1 83 ? -1.791 -33.880 12.488 1.00 53.09 75 SER D CA 1
ATOM 2842 C C . SER D 1 83 ? -0.638 -34.876 12.515 1.00 54.14 75 SER D C 1
ATOM 2843 O O . SER D 1 83 ? 0.464 -34.552 12.989 1.00 50.79 75 SER D O 1
ATOM 2846 N N . LEU D 1 84 ? -0.889 -36.083 12.021 1.00 55.99 76 LEU D N 1
ATOM 2847 C CA . LEU D 1 84 ? 0.133 -37.120 11.941 1.00 56.14 76 LEU D CA 1
ATOM 2848 C C . LEU D 1 84 ? 0.479 -37.274 10.470 1.00 55.39 76 LEU D C 1
ATOM 2849 O O . LEU D 1 84 ? -0.334 -37.761 9.682 1.00 59.99 76 LEU D O 1
ATOM 2854 N N . MET D 1 85 ? 1.693 -36.897 10.110 1.00 52.76 77 MET D N 1
ATOM 2855 C CA . MET D 1 85 ? 2.160 -36.955 8.741 1.00 59.81 77 MET D CA 1
ATOM 2856 C C . MET D 1 85 ? 3.103 -38.123 8.592 1.00 62.29 77 MET D C 1
ATOM 2857 O O . MET D 1 85 ? 4.065 -38.253 9.360 1.00 56.01 77 MET D O 1
ATOM 2862 N N . SER D 1 86 ? 2.802 -38.983 7.613 1.00 66.71 78 SER D N 1
ATOM 2863 C CA . SER D 1 86 ? 3.545 -40.211 7.376 1.00 70.26 78 SER D CA 1
ATOM 2864 C C . SER D 1 86 ? 3.965 -40.263 5.920 1.00 82.58 78 SER D C 1
ATOM 2865 O O . SER D 1 86 ? 3.248 -39.793 5.030 1.00 78.63 78 SER D O 1
ATOM 2868 N N . ILE D 1 87 ? 5.137 -40.843 5.678 1.00 95.08 79 ILE D N 1
ATOM 2869 C CA . ILE D 1 87 ? 5.638 -41.020 4.314 1.00 95.54 79 ILE D CA 1
ATOM 2870 C C . ILE D 1 87 ? 4.953 -42.265 3.750 1.00 90.73 79 ILE D C 1
ATOM 2871 O O . ILE D 1 87 ? 5.338 -43.398 4.047 1.00 90.83 79 ILE D O 1
ATOM 2876 N N . GLY D 1 88 ? 3.891 -42.049 2.967 1.00 84.33 80 GLY D N 1
ATOM 2877 C CA . GLY D 1 88 ? 3.104 -43.138 2.409 1.00 81.15 80 GLY D CA 1
ATOM 2878 C C . GLY D 1 88 ? 1.826 -43.426 3.175 1.00 78.88 80 GLY D C 1
ATOM 2879 O O . GLY D 1 88 ? 1.744 -43.184 4.396 1.00 78.00 80 GLY D O 1
ATOM 2880 N N . ASN D 1 91 ? -2.627 -46.853 5.840 1.00 100.23 83 ASN D N 1
ATOM 2881 C CA . ASN D 1 91 ? -3.677 -47.858 5.712 1.00 107.10 83 ASN D CA 1
ATOM 2882 C C . ASN D 1 91 ? -4.669 -47.780 6.873 1.00 107.52 83 ASN D C 1
ATOM 2883 O O . ASN D 1 91 ? -4.307 -47.403 7.988 1.00 106.78 83 ASN D O 1
ATOM 2888 N N . ARG D 1 92 ? -5.927 -48.129 6.580 1.00 103.35 84 ARG D N 1
ATOM 2889 C CA . ARG D 1 92 ? -7.006 -47.989 7.553 1.00 100.69 84 ARG D CA 1
ATOM 2890 C C . ARG D 1 92 ? -6.636 -48.565 8.913 1.00 103.58 84 ARG D C 1
ATOM 2891 O O . ARG D 1 92 ? -6.895 -47.943 9.951 1.00 103.49 84 ARG D O 1
ATOM 2893 N N . ALA D 1 93 ? -6.029 -49.753 8.933 1.00 98.39 85 ALA D N 1
ATOM 2894 C CA . ALA D 1 93 ? -5.776 -50.432 10.201 1.00 94.95 85 ALA D CA 1
ATOM 2895 C C . ALA D 1 93 ? -4.822 -49.634 11.084 1.00 99.98 85 ALA D C 1
ATOM 2896 O O . ALA D 1 93 ? -5.108 -49.393 12.264 1.00 96.96 85 ALA D O 1
ATOM 2898 N N . VAL D 1 94 ? -3.683 -49.211 10.530 1.00 98.43 86 VAL D N 1
ATOM 2899 C CA . VAL D 1 94 ? -2.701 -48.495 11.335 1.00 99.16 86 VAL D CA 1
ATOM 2900 C C . VAL D 1 94 ? -3.301 -47.202 11.870 1.00 98.38 86 VAL D C 1
ATOM 2901 O O . VAL D 1 94 ? -3.005 -46.780 12.995 1.00 93.39 86 VAL D O 1
ATOM 2905 N N . ASN D 1 95 ? -4.150 -46.550 11.073 1.00 111.09 87 ASN D N 1
ATOM 2906 C CA . ASN D 1 95 ? -4.774 -45.311 11.524 1.00 110.68 87 ASN D CA 1
ATOM 2907 C C . ASN D 1 95 ? -5.592 -45.547 12.785 1.00 101.68 87 ASN D C 1
ATOM 2908 O O . ASN D 1 95 ? -5.606 -44.705 13.691 1.00 99.29 87 ASN D O 1
ATOM 2913 N N . LYS D 1 96 ? -6.280 -46.684 12.863 1.00 95.27 88 LYS D N 1
ATOM 2914 C CA . LYS D 1 96 ? -7.063 -46.982 14.056 1.00 94.49 88 LYS D CA 1
ATOM 2915 C C . LYS D 1 96 ? -6.160 -47.130 15.277 1.00 87.92 88 LYS D C 1
ATOM 2916 O O . LYS D 1 96 ? -6.437 -46.565 16.341 1.00 84.07 88 LYS D O 1
ATOM 2918 N N . ARG D 1 97 ? -5.061 -47.883 15.139 1.00 84.54 89 ARG D N 1
ATOM 2919 C CA . ARG D 1 97 ? -4.163 -48.091 16.273 1.00 79.79 89 ARG D CA 1
ATOM 2920 C C . ARG D 1 97 ? -3.455 -46.800 16.669 1.00 73.21 89 ARG D C 1
ATOM 2921 O O . ARG D 1 97 ? -3.275 -46.526 17.858 1.00 69.87 89 ARG D O 1
ATOM 2929 N N . ALA D 1 98 ? -3.039 -46.001 15.690 1.00 73.39 90 ALA D N 1
ATOM 2930 C CA . ALA D 1 98 ? -2.362 -44.747 16.009 1.00 69.27 90 ALA D CA 1
ATOM 2931 C C . ALA D 1 98 ? -3.288 -43.793 16.748 1.00 71.01 90 ALA D C 1
ATOM 2932 O O . ALA D 1 98 ? -2.912 -43.214 17.777 1.00 69.51 90 ALA D O 1
ATOM 2934 N N . SER D 1 99 ? -4.511 -43.619 16.245 1.00 80.38 91 SER D N 1
ATOM 2935 C CA . SER D 1 99 ? -5.472 -42.767 16.937 1.00 78.09 91 SER D CA 1
ATOM 2936 C C . SER D 1 99 ? -5.696 -43.251 18.360 1.00 75.34 91 SER D C 1
ATOM 2937 O O . SER D 1 99 ? -5.734 -42.450 19.298 1.00 74.39 91 SER D O 1
ATOM 2940 N N . ALA D 1 100 ? -5.863 -44.562 18.531 1.00 71.31 92 ALA D N 1
ATOM 2941 C CA . ALA D 1 100 ? -6.141 -45.120 19.848 1.00 70.91 92 ALA D CA 1
ATOM 2942 C C . ALA D 1 100 ? -4.963 -44.920 20.789 1.00 66.00 92 ALA D C 1
ATOM 2943 O O . ALA D 1 100 ? -5.142 -44.553 21.952 1.00 67.13 92 ALA D O 1
ATOM 2945 N N . ALA D 1 101 ? -3.751 -45.195 20.316 1.00 63.56 93 ALA D N 1
ATOM 2946 C CA . ALA D 1 101 ? -2.599 -45.106 21.197 1.00 61.86 93 ALA D CA 1
ATOM 2947 C C . ALA D 1 101 ? -2.320 -43.653 21.572 1.00 63.21 93 ALA D C 1
ATOM 2948 O O . ALA D 1 101 ? -2.086 -43.343 22.750 1.00 62.04 93 ALA D O 1
ATOM 2950 N N . LEU D 1 102 ? -2.382 -42.743 20.595 1.00 60.12 94 LEU D N 1
ATOM 2951 C CA . LEU D 1 102 ? -2.179 -41.328 20.901 1.00 57.19 94 LEU D CA 1
ATOM 2952 C C . LEU D 1 102 ? -3.293 -40.779 21.789 1.00 59.89 94 LEU D C 1
ATOM 2953 O O . LEU D 1 102 ? -3.034 -40.014 22.721 1.00 57.77 94 LEU D O 1
ATOM 2958 N N . THR D 1 103 ? -4.541 -41.161 21.525 1.00 63.44 95 THR D N 1
ATOM 2959 C CA . THR D 1 103 ? -5.639 -40.663 22.342 1.00 63.31 95 THR D CA 1
ATOM 2960 C C . THR D 1 103 ? -5.497 -41.107 23.796 1.00 61.84 95 THR D C 1
ATOM 2961 O O . THR D 1 103 ? -5.780 -40.330 24.717 1.00 57.99 95 THR D O 1
ATOM 2965 N N . LYS D 1 104 ? -5.033 -42.340 24.028 1.00 63.08 96 LYS D N 1
ATOM 2966 C CA . LYS D 1 104 ? -4.889 -42.813 25.401 1.00 63.13 96 LYS D CA 1
ATOM 2967 C C . LYS D 1 104 ? -3.893 -41.965 26.185 1.00 62.87 96 LYS D C 1
ATOM 2968 O O . LYS D 1 104 ? -4.050 -41.778 27.396 1.00 62.54 96 LYS D O 1
ATOM 2974 N N . TRP D 1 105 ? -2.831 -41.485 25.525 1.00 59.85 97 TRP D N 1
ATOM 2975 C CA . TRP D 1 105 ? -1.915 -40.593 26.212 1.00 55.09 97 TRP D CA 1
ATOM 2976 C C . TRP D 1 105 ? -2.666 -39.368 26.713 1.00 55.60 97 TRP D C 1
ATOM 2977 O O . TRP D 1 105 ? -2.466 -38.918 27.843 1.00 57.13 97 TRP D O 1
ATOM 2988 N N . PHE D 1 106 ? -3.530 -38.804 25.870 1.00 53.71 98 PHE D N 1
ATOM 2989 C CA . PHE D 1 106 ? -4.253 -37.606 26.267 1.00 54.07 98 PHE D CA 1
ATOM 2990 C C . PHE D 1 106 ? -5.296 -37.890 27.344 1.00 55.18 98 PHE D C 1
ATOM 2991 O O . PHE D 1 106 ? -5.408 -37.124 28.305 1.00 54.24 98 PHE D O 1
ATOM 2999 N N . THR D 1 107 ? -6.054 -38.984 27.222 1.00 55.41 99 THR D N 1
ATOM 3000 C CA . THR D 1 107 ? -7.066 -39.255 28.242 1.00 57.39 99 THR D CA 1
ATOM 3001 C C . THR D 1 107 ? -6.421 -39.584 29.583 1.00 60.51 99 THR D C 1
ATOM 3002 O O . THR D 1 107 ? -7.009 -39.321 30.633 1.00 66.37 99 THR D O 1
ATOM 3006 N N . ASP D 1 108 ? -5.228 -40.167 29.568 1.00 60.06 100 ASP D N 1
ATOM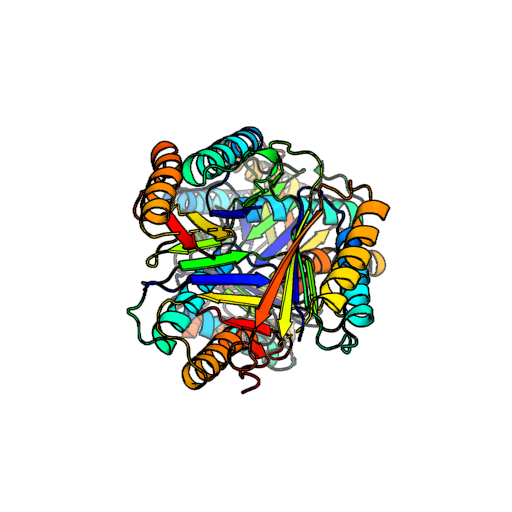 3007 C CA . ASP D 1 108 ? -4.486 -40.391 30.800 1.00 65.51 100 ASP D CA 1
ATOM 3008 C C . ASP D 1 108 ? -3.985 -39.097 31.434 1.00 68.00 100 ASP D C 1
ATOM 3009 O O . ASP D 1 108 ? -3.753 -39.074 32.650 1.00 66.36 100 ASP D O 1
ATOM 3014 N N . HIS D 1 109 ? -3.845 -38.019 30.658 1.00 61.11 101 HIS D N 1
ATOM 3015 C CA . HIS D 1 109 ? -3.380 -36.736 31.179 1.00 63.39 101 HIS D CA 1
ATOM 3016 C C . HIS D 1 109 ? -4.510 -35.714 31.269 1.00 65.40 101 HIS D C 1
ATOM 3017 O O . HIS D 1 109 ? -4.277 -34.505 31.156 1.00 65.94 101 HIS D O 1
ATOM 3024 N N . GLY D 1 110 ? -5.739 -36.190 31.451 1.00 60.22 102 GLY D N 1
ATOM 3025 C CA . GLY D 1 110 ? -6.855 -35.343 31.813 1.00 66.30 102 GLY D CA 1
ATOM 3026 C C . GLY D 1 110 ? -7.725 -34.854 30.680 1.00 61.88 102 GLY D C 1
ATOM 3027 O O . GLY D 1 110 ? -8.678 -34.110 30.937 1.00 65.22 102 GLY D O 1
ATOM 3028 N N . PHE D 1 111 ? -7.450 -35.252 29.449 1.00 58.30 103 PHE D N 1
ATOM 3029 C CA . PHE D 1 111 ? -8.282 -34.848 28.333 1.00 55.66 103 PHE D CA 1
ATOM 3030 C C . PHE D 1 111 ? -9.467 -35.792 28.175 1.00 57.57 103 PHE D C 1
ATOM 3031 O O . PHE D 1 111 ? -9.357 -36.991 28.415 1.00 58.94 103 PHE D O 1
ATOM 3039 N N . GLN D 1 112 ? -10.585 -35.242 27.720 1.00 60.56 104 GLN D N 1
ATOM 3040 C CA . GLN D 1 112 ? -11.707 -36.053 27.275 1.00 63.80 104 GLN D CA 1
ATOM 3041 C C . GLN D 1 112 ? -11.409 -36.622 25.892 1.00 64.43 104 GLN D C 1
ATOM 3042 O O . GLN D 1 112 ? -11.028 -35.894 24.974 1.00 63.60 104 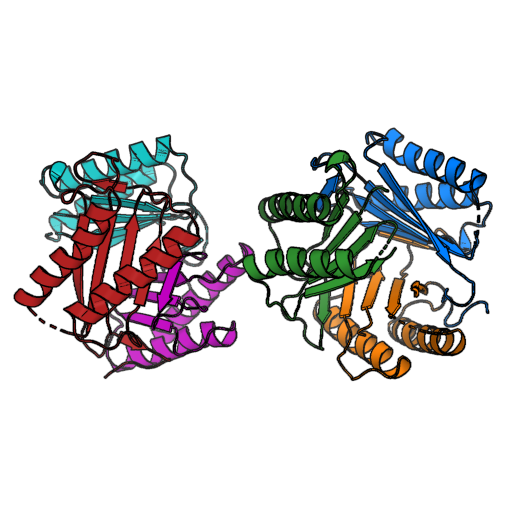GLN D O 1
ATOM 3048 N N . GLY D 1 113 ? -11.652 -37.915 25.722 1.00 66.49 105 GLY D N 1
ATOM 3049 C CA . GLY D 1 113 ? -11.318 -38.553 24.464 1.00 64.04 105 GLY D CA 1
ATOM 3050 C C . GLY D 1 113 ? -11.997 -37.913 23.271 1.00 68.22 105 GLY D C 1
ATOM 3051 O O . GLY D 1 113 ? -11.413 -37.847 22.185 1.00 70.31 105 GLY D O 1
ATOM 3052 N N . ASP D 1 114 ? -13.213 -37.398 23.459 1.00 66.63 106 ASP D N 1
ATOM 3053 C CA . ASP D 1 114 ? -13.938 -36.778 22.365 1.00 69.38 106 ASP D CA 1
ATOM 3054 C C . ASP D 1 114 ? -13.476 -35.355 22.080 1.00 67.04 106 ASP D C 1
ATOM 3055 O O . ASP D 1 114 ? -14.039 -34.700 21.208 1.00 68.95 106 ASP D O 1
ATOM 3060 N N . ARG D 1 115 ? -12.428 -34.879 22.744 1.00 65.68 107 ARG D N 1
ATOM 3061 C CA . ARG D 1 115 ? -11.869 -33.568 22.436 1.00 62.01 107 ARG D CA 1
ATOM 3062 C C . ARG D 1 115 ? -10.449 -33.695 21.897 1.00 62.29 107 ARG D C 1
ATOM 3063 O O . ARG D 1 115 ? -9.686 -32.725 21.909 1.00 57.05 107 ARG D O 1
ATOM 3071 N N . ILE D 1 116 ? -10.110 -34.862 21.362 1.00 63.87 108 ILE D N 1
ATOM 3072 C CA . ILE D 1 116 ? -8.821 -35.119 20.736 1.00 64.38 108 ILE D CA 1
ATOM 3073 C C . ILE D 1 116 ? -9.116 -35.296 19.248 1.00 66.73 108 ILE D C 1
ATOM 3074 O O . ILE D 1 116 ? -9.775 -36.264 18.841 1.00 64.91 108 ILE D O 1
ATOM 3079 N N . TYR D 1 117 ? -8.639 -34.364 18.437 1.00 58.16 109 TYR D N 1
ATOM 3080 C CA . TYR D 1 117 ? -8.893 -34.344 17.001 1.00 59.76 109 TYR D CA 1
ATOM 3081 C C . TYR D 1 117 ? -7.592 -34.732 16.314 1.00 58.29 109 TYR D C 1
ATOM 3082 O O . TYR D 1 117 ? -6.578 -34.047 16.481 1.00 57.61 109 TYR D O 1
ATOM 3091 N N . ILE D 1 118 ? -7.624 -35.814 15.536 1.00 55.83 110 ILE D N 1
ATOM 3092 C CA . ILE D 1 118 ? -6.442 -36.310 14.847 1.00 60.05 110 ILE D CA 1
ATOM 3093 C C . ILE D 1 118 ? -6.731 -36.371 13.356 1.00 63.81 110 ILE D C 1
ATOM 3094 O O . ILE D 1 118 ? -7.639 -37.087 12.925 1.00 57.63 110 ILE D O 1
ATOM 3099 N N . VAL D 1 119 ? -5.915 -35.672 12.569 1.00 62.69 111 VAL D N 1
ATOM 3100 C CA . VAL D 1 119 ? -5.995 -35.686 11.115 1.00 64.67 111 VAL D CA 1
ATOM 3101 C C . VAL D 1 119 ? -4.727 -36.334 10.585 1.00 63.97 111 VAL D C 1
ATOM 3102 O O . VAL D 1 119 ? -3.641 -36.135 11.144 1.00 63.46 111 VAL D O 1
ATOM 3106 N N . PHE D 1 120 ? -4.871 -37.155 9.545 1.00 61.48 112 PHE D N 1
ATOM 3107 C CA . PHE D 1 120 ? -3.752 -37.844 8.920 1.00 63.01 112 PHE D CA 1
ATOM 3108 C C . PHE D 1 120 ? -3.469 -37.225 7.560 1.00 69.46 112 PHE D C 1
ATOM 3109 O O . PHE D 1 120 ? -4.392 -37.047 6.761 1.00 67.65 112 PHE D O 1
ATOM 3117 N N . ASN D 1 121 ? -2.200 -36.913 7.294 1.00 66.20 113 ASN D N 1
ATOM 3118 C CA . ASN D 1 121 ? -1.787 -36.329 6.018 1.00 72.83 113 ASN D CA 1
ATOM 3119 C C . ASN D 1 121 ? -0.670 -37.198 5.455 1.00 74.30 113 ASN D C 1
ATOM 3120 O O . ASN D 1 121 ? 0.499 -37.032 5.839 1.00 72.99 113 ASN D O 1
ATOM 3125 N N . PRO D 1 122 ? -0.984 -38.148 4.575 1.00 77.81 114 PRO D N 1
ATOM 3126 C CA . PRO D 1 122 ? 0.068 -38.962 3.953 1.00 80.06 114 PRO D CA 1
ATOM 3127 C C . PRO D 1 122 ? 0.781 -38.211 2.841 1.00 81.79 114 PRO D C 1
ATOM 3128 O O . PRO D 1 122 ? 0.180 -37.430 2.099 1.00 82.76 114 PRO D O 1
ATOM 3132 N N . LYS D 1 123 ? 2.083 -38.477 2.721 1.00 78.22 115 LYS D N 1
ATOM 3133 C CA . LYS D 1 123 ? 2.950 -37.755 1.800 1.00 83.52 115 LYS D CA 1
ATOM 3134 C C . LYS D 1 123 ? 3.742 -38.733 0.943 1.00 83.65 115 LYS D C 1
ATOM 3135 O O . LYS D 1 123 ? 4.144 -39.798 1.420 1.00 85.83 115 LYS D O 1
ATOM 3141 N N . SER D 1 124 ? 3.971 -38.365 -0.315 1.00 78.76 116 SER D N 1
ATOM 3142 C CA . SER D 1 124 ? 4.845 -39.151 -1.168 1.00 88.08 116 SER D CA 1
ATOM 3143 C C . SER D 1 124 ? 6.302 -38.798 -0.876 1.00 91.01 116 SER D C 1
ATOM 3144 O O . SER D 1 124 ? 6.617 -37.754 -0.294 1.00 87.44 116 SER D O 1
ATOM 3147 N N . ALA D 1 125 ? 7.200 -39.691 -1.290 1.00 100.95 117 ALA D N 1
ATOM 3148 C CA . ALA D 1 125 ? 8.605 -39.545 -0.931 1.00 102.01 117 ALA D CA 1
ATOM 3149 C C . ALA D 1 125 ? 9.219 -38.283 -1.526 1.00 98.68 117 ALA D C 1
ATOM 3150 O O . ALA D 1 125 ? 10.103 -37.680 -0.906 1.00 95.40 117 ALA D O 1
ATOM 3152 N N . GLU D 1 126 ? 8.766 -37.861 -2.712 1.00 96.67 118 GLU D N 1
ATOM 3153 C CA . GLU D 1 126 ? 9.340 -36.683 -3.352 1.00 97.10 118 GLU D CA 1
ATOM 3154 C C . GLU D 1 126 ? 8.895 -35.368 -2.711 1.00 91.51 118 GLU D C 1
ATOM 3155 O O . GLU D 1 126 ? 9.443 -34.314 -3.057 1.00 84.29 118 GLU D O 1
ATOM 3161 N N . ASP D 1 127 ? 7.935 -35.402 -1.782 1.00 86.42 119 ASP D N 1
ATOM 3162 C CA . ASP D 1 127 ? 7.448 -34.207 -1.097 1.00 74.79 119 ASP D CA 1
ATOM 3163 C C . ASP D 1 127 ? 7.919 -34.133 0.356 1.00 70.53 119 ASP D C 1
ATOM 3164 O O . ASP D 1 127 ? 7.310 -33.428 1.180 1.00 62.47 119 ASP D O 1
ATOM 3169 N N . TRP D 1 128 ? 8.995 -34.839 0.694 1.00 71.74 120 TRP D N 1
ATOM 3170 C CA . TRP D 1 128 ? 9.518 -34.841 2.053 1.00 69.39 120 TRP D CA 1
ATOM 3171 C C . TRP D 1 128 ? 10.999 -34.509 2.012 1.00 69.52 120 TRP D C 1
ATOM 3172 O O . TRP D 1 128 ? 11.788 -35.238 1.401 1.00 76.36 120 TRP D O 1
ATOM 3183 N N . GLY D 1 129 ? 11.371 -33.414 2.666 1.00 61.57 121 GLY D N 1
ATOM 3184 C CA . GLY D 1 129 ? 12.751 -32.959 2.710 1.00 63.90 121 GLY D CA 1
ATOM 3185 C C . GLY D 1 129 ? 13.422 -33.313 4.026 1.00 63.88 121 GLY D C 1
ATOM 3186 O O . GLY D 1 129 ? 12.838 -33.147 5.111 1.00 60.36 121 GLY D O 1
ATOM 3187 N N . PHE D 1 130 ? 14.652 -33.802 3.916 1.00 70.29 122 PHE D N 1
ATOM 3188 C CA . PHE D 1 130 ? 15.457 -34.175 5.069 1.00 72.02 122 PHE D CA 1
ATOM 3189 C C . PHE D 1 130 ? 16.919 -33.978 4.707 1.00 71.48 122 PHE D C 1
ATOM 3190 O O . PHE D 1 130 ? 17.377 -34.468 3.668 1.00 72.39 122 PHE D O 1
ATOM 3198 N N . ASN D 1 131 ? 17.638 -33.237 5.551 1.00 68.65 123 ASN D N 1
ATOM 3199 C CA . ASN D 1 131 ? 19.077 -33.045 5.389 1.00 71.00 123 ASN D CA 1
ATOM 3200 C C . ASN D 1 131 ? 19.416 -32.448 4.020 1.00 73.41 123 ASN D C 1
ATOM 3201 O O . ASN D 1 131 ? 20.365 -32.871 3.355 1.00 70.12 123 ASN D O 1
ATOM 3206 N N . GLY D 1 132 ? 18.632 -31.456 3.593 1.00 68.47 124 GLY D N 1
ATOM 3207 C CA . GLY D 1 132 ? 18.934 -30.757 2.355 1.00 66.46 124 GLY D CA 1
ATOM 3208 C C . GLY D 1 132 ? 18.565 -31.482 1.081 1.00 71.66 124 GLY D C 1
ATOM 3209 O O . GLY D 1 132 ? 18.889 -30.992 -0.007 1.00 69.60 124 GLY D O 1
ATOM 3210 N N . ASP D 1 133 ? 17.901 -32.631 1.172 1.00 85.32 125 ASP D N 1
ATOM 3211 C CA . ASP D 1 133 ? 17.491 -33.407 0.009 1.00 90.11 125 ASP D CA 1
ATOM 3212 C C . ASP D 1 133 ? 16.143 -34.041 0.325 1.00 88.41 125 ASP D C 1
ATOM 3213 O O . ASP D 1 133 ? 15.600 -33.876 1.426 1.00 89.32 125 ASP D O 1
ATOM 3218 N N . THR D 1 134 ? 15.583 -34.758 -0.646 1.00 83.01 126 THR D N 1
ATOM 3219 C CA . THR D 1 134 ? 14.348 -35.510 -0.449 1.00 85.02 126 THR D CA 1
ATOM 3220 C C . THR D 1 134 ? 14.604 -36.991 -0.721 1.00 92.91 126 THR D C 1
ATOM 3221 O O . THR D 1 134 ? 15.683 -37.390 -1.173 1.00 88.60 126 THR D O 1
ATOM 3225 N N . PHE D 1 135 ? 13.586 -37.809 -0.437 1.00 104.64 127 PHE D N 1
ATOM 3226 C CA . PHE D 1 135 ? 13.676 -39.256 -0.588 1.00 110.48 127 PHE D CA 1
ATOM 3227 C C . PHE D 1 135 ? 13.242 -39.738 -1.973 1.00 114.78 127 PHE D C 1
ATOM 3228 O O . PHE D 1 135 ? 12.766 -40.875 -2.105 1.00 118.57 127 PHE D O 1
ATOM 3236 N N . ALA D 1 136 ? 13.401 -38.913 -3.007 1.00 111.70 128 ALA D N 1
ATOM 3237 C CA . ALA D 1 136 ? 13.026 -39.296 -4.365 1.00 114.10 128 ALA D CA 1
ATOM 3238 C C . ALA D 1 136 ? 14.235 -39.307 -5.302 1.00 120.73 128 ALA D C 1
ATOM 3239 O O . ALA D 1 136 ? 14.174 -39.816 -6.426 1.00 108.14 128 ALA D O 1
ATOM 3242 N N . SER E 1 21 ? -1.339 -18.181 -6.669 1.00 80.82 13 SER E N 1
ATOM 3243 C CA . SER E 1 21 ? -0.147 -19.011 -6.782 1.00 75.50 13 SER E CA 1
ATOM 3244 C C . SER E 1 21 ? 0.918 -18.592 -5.774 1.00 70.96 13 SER E C 1
ATOM 3245 O O . SER E 1 21 ? 2.102 -18.857 -5.966 1.00 71.67 13 SER E O 1
ATOM 3248 N N . MET E 1 22 ? 0.505 -17.937 -4.697 1.00 62.67 14 MET E N 1
ATOM 3249 C CA . MET E 1 22 ? 1.466 -17.366 -3.763 1.00 61.92 14 MET E CA 1
ATOM 3250 C C . MET E 1 22 ? 1.881 -18.415 -2.745 1.00 56.73 14 MET E C 1
ATOM 3251 O O . MET E 1 22 ? 1.016 -18.957 -2.059 1.00 54.63 14 MET E O 1
ATOM 3256 N N . PRO E 1 23 ? 3.166 -18.740 -2.623 1.00 51.79 15 PRO E N 1
ATOM 3257 C CA . PRO E 1 23 ? 3.574 -19.806 -1.707 1.00 51.78 15 PRO E CA 1
ATOM 3258 C C . PRO E 1 23 ? 3.546 -19.366 -0.245 1.00 47.56 15 PRO E C 1
ATOM 3259 O O . PRO E 1 23 ? 3.581 -18.186 0.085 1.00 45.29 15 PRO E O 1
ATOM 3263 N N . ALA E 1 24 ? 3.429 -20.354 0.640 1.00 46.26 16 ALA E N 1
ATOM 3264 C CA . ALA E 1 24 ? 3.462 -20.101 2.079 1.00 44.39 16 ALA E CA 1
ATOM 3265 C C . ALA E 1 24 ? 4.418 -21.073 2.744 1.00 41.10 16 ALA E C 1
ATOM 3266 O O . ALA E 1 24 ? 4.389 -22.267 2.456 1.00 42.14 16 ALA E O 1
ATOM 3268 N N . LEU E 1 25 ? 5.273 -20.544 3.610 1.00 38.57 17 LEU E N 1
ATOM 3269 C CA . LEU E 1 25 ? 6.254 -21.302 4.374 1.00 37.29 17 LEU E CA 1
ATOM 3270 C C . LEU E 1 25 ? 5.940 -21.151 5.857 1.00 36.82 17 LEU E C 1
ATOM 3271 O O . LEU E 1 25 ? 5.896 -20.031 6.375 1.00 37.36 17 LEU E O 1
ATOM 3276 N N . VAL E 1 26 ? 5.654 -22.263 6.521 1.00 35.16 18 VAL E N 1
ATOM 3277 C CA . VAL E 1 26 ? 5.321 -22.283 7.938 1.00 33.41 18 VAL E CA 1
ATOM 3278 C C . VAL E 1 26 ? 6.465 -22.991 8.649 1.00 39.23 18 VAL E C 1
ATOM 3279 O O . VAL E 1 26 ? 6.796 -24.135 8.291 1.00 39.22 18 VAL E O 1
ATOM 3283 N N . ILE E 1 27 ? 7.070 -22.315 9.639 1.00 36.64 19 ILE E N 1
ATOM 3284 C CA . ILE E 1 27 ? 8.280 -22.776 10.313 1.00 35.81 19 ILE E CA 1
ATOM 3285 C C . ILE E 1 27 ? 7.994 -22.905 11.814 1.00 38.16 19 ILE E C 1
ATOM 3286 O O . ILE E 1 27 ? 7.409 -21.999 12.418 1.00 33.17 19 ILE E O 1
ATOM 3291 N N . LYS E 1 28 ? 8.418 -24.022 12.412 1.00 34.91 20 LYS E N 1
ATOM 3292 C CA . LYS E 1 28 ? 8.364 -24.234 13.859 1.00 35.85 20 LYS E CA 1
ATOM 3293 C C . LYS E 1 28 ? 9.745 -24.704 14.314 1.00 34.68 20 LYS E C 1
ATOM 3294 O O . LYS E 1 28 ? 10.314 -25.607 13.693 1.00 36.35 20 LYS E O 1
ATOM 3300 N N . THR E 1 29 ? 10.268 -24.130 15.406 1.00 32.62 21 THR E N 1
ATOM 3301 C CA . THR E 1 29 ? 11.566 -24.565 15.925 1.00 35.01 21 THR E CA 1
ATOM 3302 C C . THR E 1 29 ? 11.579 -24.437 17.449 1.00 32.76 21 THR E C 1
ATOM 3303 O O . THR E 1 29 ? 10.836 -23.638 18.041 1.00 33.71 21 THR E O 1
ATOM 3307 N N . ASN E 1 30 ? 12.404 -25.259 18.079 1.00 32.90 22 ASN E N 1
ATOM 3308 C CA . ASN E 1 30 ? 12.647 -25.128 19.512 1.00 34.87 22 ASN E CA 1
ATOM 3309 C C . ASN E 1 30 ? 13.770 -24.130 19.814 1.00 36.76 22 ASN E C 1
ATOM 3310 O O . ASN E 1 30 ? 14.042 -23.860 20.988 1.00 35.90 22 ASN E O 1
ATOM 3315 N N . ALA E 1 31 ? 14.421 -23.575 18.792 1.00 35.92 23 ALA E N 1
ATOM 3316 C CA . ALA E 1 31 ? 15.367 -22.487 19.030 1.00 41.34 23 ALA E CA 1
ATOM 3317 C C . ALA E 1 31 ? 14.595 -21.261 19.530 1.00 41.99 23 ALA E C 1
ATOM 3318 O O . ALA E 1 31 ? 13.391 -21.115 19.286 1.00 38.40 23 ALA E O 1
ATOM 3320 N N . LYS E 1 32 ? 15.284 -20.397 20.258 1.00 44.41 24 LYS E N 1
ATOM 3321 C CA . LYS E 1 32 ? 14.702 -19.145 20.718 1.00 45.26 24 LYS E CA 1
ATOM 3322 C C . LYS E 1 32 ? 15.405 -17.974 20.038 1.00 47.08 24 LYS E C 1
ATOM 3323 O O . LYS E 1 32 ? 16.637 -17.849 20.106 1.00 48.11 24 LYS E O 1
ATOM 3329 N N . PHE E 1 33 ? 14.622 -17.151 19.365 1.00 42.74 25 PHE E N 1
ATOM 3330 C CA . PHE E 1 33 ? 15.093 -16.023 18.578 1.00 42.19 25 PHE E CA 1
ATOM 3331 C C . PHE E 1 33 ? 14.655 -14.721 19.235 1.00 41.87 25 PHE E C 1
ATOM 3332 O O . PHE E 1 33 ? 13.620 -14.674 19.917 1.00 41.17 25 PHE E O 1
ATOM 3340 N N . THR E 1 34 ? 15.470 -13.667 19.072 1.00 40.85 26 THR E N 1
ATOM 3341 C CA . THR E 1 34 ? 15.001 -12.336 19.414 1.00 39.09 26 THR E CA 1
ATOM 3342 C C . THR E 1 34 ? 13.991 -11.891 18.366 1.00 37.18 26 THR E C 1
ATOM 3343 O O . THR E 1 34 ? 13.940 -12.430 17.261 1.00 39.73 26 THR E O 1
ATOM 3347 N N . GLU E 1 35 ? 13.264 -10.812 18.672 1.00 39.24 27 GLU E N 1
ATOM 3348 C CA . GLU E 1 35 ? 12.325 -10.268 17.692 1.00 40.49 27 GLU E CA 1
ATOM 3349 C C . GLU E 1 35 ? 13.055 -9.850 16.428 1.00 39.34 27 GLU E C 1
ATOM 3350 O O . GLU E 1 35 ? 12.587 -10.107 15.313 1.00 40.37 27 GLU E O 1
ATOM 3356 N N . GLU E 1 36 ? 14.240 -9.243 16.584 1.00 39.48 28 GLU E N 1
ATOM 3357 C CA . GLU E 1 36 ? 15.009 -8.834 15.411 1.00 39.59 28 GLU E CA 1
ATOM 3358 C C . GLU E 1 36 ? 15.518 -10.044 14.624 1.00 40.06 28 GLU E C 1
ATOM 3359 O O . GLU E 1 36 ? 15.590 -9.997 13.393 1.00 40.80 28 GLU E O 1
ATOM 3365 N N . GLU E 1 37 ? 15.917 -11.117 15.309 1.00 38.77 29 GLU E N 1
ATOM 3366 C CA . GLU E 1 37 ? 16.344 -12.329 14.616 1.00 37.98 29 GLU E CA 1
ATOM 3367 C C . GLU E 1 37 ? 15.192 -12.966 13.848 1.00 36.44 29 GLU E C 1
ATOM 3368 O O . GLU E 1 37 ? 15.368 -13.449 12.720 1.00 35.65 29 GLU E O 1
ATOM 3374 N N . LYS E 1 38 ? 14.000 -12.966 14.430 1.00 38.17 30 LYS E N 1
ATOM 3375 C CA . LYS E 1 38 ? 12.826 -13.488 13.729 1.00 35.41 30 LYS E CA 1
ATOM 3376 C C . LYS E 1 38 ? 12.512 -12.655 12.495 1.00 36.50 30 LYS E C 1
ATOM 3377 O O . LYS E 1 38 ? 12.153 -13.188 11.442 1.00 38.36 30 LYS E O 1
ATOM 3383 N N . SER E 1 39 ? 12.615 -11.326 12.615 1.00 37.55 31 SER E N 1
ATOM 3384 C CA . SER E 1 39 ? 12.315 -10.451 11.486 1.00 41.88 31 SER E CA 1
ATOM 3385 C C . SER E 1 39 ? 13.246 -10.726 10.318 1.00 41.02 31 SER E C 1
ATOM 3386 O O . SER E 1 39 ? 12.800 -10.825 9.173 1.00 42.06 31 SER E O 1
ATOM 3389 N N . LYS E 1 40 ? 14.540 -10.869 10.593 1.00 39.20 32 LYS E N 1
ATOM 3390 C CA . LYS E 1 40 ? 15.491 -11.200 9.549 1.00 43.32 32 LYS E CA 1
ATOM 3391 C C . LYS E 1 40 ? 15.231 -12.595 8.997 1.00 41.06 32 LYS E C 1
ATOM 3392 O O . LYS E 1 40 ? 15.368 -12.811 7.797 1.00 42.39 32 LYS E O 1
ATOM 3398 N N . ALA E 1 41 ? 14.846 -13.542 9.853 1.00 37.84 33 ALA E N 1
ATOM 3399 C CA . ALA E 1 41 ? 14.641 -14.906 9.386 1.00 37.35 33 ALA E CA 1
ATOM 3400 C C . ALA E 1 41 ? 13.461 -14.998 8.408 1.00 39.06 33 ALA E C 1
ATOM 3401 O O . ALA E 1 41 ? 13.538 -15.724 7.389 1.00 36.27 33 ALA E O 1
ATOM 3403 N N . THR E 1 42 ? 12.331 -14.338 8.718 1.00 37.17 34 THR E N 1
ATOM 3404 C CA . THR E 1 42 ? 11.198 -14.471 7.808 1.00 36.61 34 THR E CA 1
ATOM 3405 C C . THR E 1 42 ? 11.521 -13.831 6.464 1.00 37.45 34 THR E C 1
ATOM 3406 O O . THR E 1 42 ? 11.071 -14.310 5.418 1.00 36.93 34 THR E O 1
ATOM 3410 N N . GLU E 1 43 ? 12.274 -12.724 6.485 1.00 37.69 35 GLU E N 1
ATOM 3411 C CA . GLU E 1 43 ? 12.708 -12.066 5.263 1.00 40.22 35 GLU E CA 1
ATOM 3412 C C . GLU E 1 43 ? 13.627 -12.974 4.463 1.00 39.70 35 GLU E C 1
ATOM 3413 O O . GLU E 1 43 ? 13.446 -13.156 3.257 1.00 38.57 35 GLU E O 1
ATOM 3419 N N . GLU E 1 44 ? 14.643 -13.529 5.114 1.00 37.59 36 GLU E N 1
ATOM 3420 C CA . GLU E 1 44 ? 15.647 -14.308 4.382 1.00 38.56 36 GLU E CA 1
ATOM 3421 C C . GLU E 1 44 ? 15.071 -15.632 3.908 1.00 37.93 36 GLU E C 1
ATOM 3422 O O . GLU E 1 44 ? 15.355 -16.091 2.786 1.00 38.92 36 GLU E O 1
ATOM 3428 N N . LEU E 1 45 ? 14.282 -16.274 4.749 1.00 34.48 37 LEU E N 1
ATOM 3429 C CA . LEU E 1 45 ? 13.666 -17.549 4.346 1.00 34.29 37 LEU E CA 1
ATOM 3430 C C . LEU E 1 45 ? 12.626 -17.331 3.253 1.00 35.88 37 LEU E C 1
ATOM 3431 O O . LEU E 1 45 ? 12.502 -18.149 2.340 1.00 38.46 37 LEU E O 1
ATOM 3436 N N . GLY E 1 46 ? 11.859 -16.245 3.344 1.00 36.90 38 GLY E N 1
ATOM 3437 C CA . GLY E 1 46 ? 10.939 -15.909 2.272 1.00 38.29 38 GLY E CA 1
ATOM 3438 C C . GLY E 1 46 ? 11.656 -15.676 0.958 1.00 38.47 38 GLY E C 1
ATOM 3439 O O . GLY E 1 46 ? 11.229 -16.162 -0.091 1.00 38.89 38 GLY E O 1
ATOM 3440 N N . ASN E 1 47 ? 12.783 -14.972 1.001 1.00 38.79 39 ASN E N 1
ATOM 3441 C CA . ASN E 1 47 ? 13.558 -14.738 -0.213 1.00 39.65 39 ASN E CA 1
ATOM 3442 C C . ASN E 1 47 ? 14.113 -16.035 -0.776 1.00 40.67 39 ASN E C 1
ATOM 3443 O O . ASN E 1 47 ? 14.265 -16.172 -1.991 1.00 40.29 39 ASN E O 1
ATOM 3448 N N . ILE E 1 48 ? 14.468 -16.983 0.095 1.00 38.75 40 ILE E N 1
ATOM 3449 C CA . ILE E 1 48 ? 14.931 -18.278 -0.372 1.00 38.63 40 ILE E CA 1
ATOM 3450 C C . ILE E 1 48 ? 13.836 -18.967 -1.175 1.00 41.98 40 ILE E C 1
ATOM 3451 O O . ILE E 1 48 ? 14.092 -19.542 -2.250 1.00 39.77 40 ILE E O 1
ATOM 3456 N N . VAL E 1 49 ? 12.607 -18.929 -0.667 1.00 39.60 41 VAL E N 1
ATOM 3457 C CA . VAL E 1 49 ? 11.487 -19.562 -1.353 1.00 40.94 41 VAL E CA 1
ATOM 3458 C C . VAL E 1 49 ? 11.262 -18.923 -2.714 1.00 43.68 41 VAL E C 1
ATOM 3459 O O . VAL E 1 49 ? 11.103 -19.620 -3.724 1.00 44.65 41 VAL E O 1
ATOM 3463 N N . SER E 1 50 ? 11.235 -17.583 -2.763 1.00 41.49 42 SER E N 1
ATOM 3464 C CA . SER E 1 50 ? 11.043 -16.887 -4.034 1.00 43.79 42 SER E CA 1
ATOM 3465 C C . SER E 1 50 ? 12.086 -17.329 -5.065 1.00 45.63 42 SER E C 1
ATOM 3466 O O . SER E 1 50 ? 11.763 -17.634 -6.226 1.00 44.35 42 SER E O 1
ATOM 3469 N N . LYS E 1 51 ? 13.350 -17.395 -4.639 1.00 41.70 43 LYS E N 1
ATOM 3470 C CA . LYS E 1 51 ? 14.432 -17.731 -5.554 1.00 45.32 43 LYS E CA 1
ATOM 3471 C C . LYS E 1 51 ? 14.302 -19.158 -6.064 1.00 46.58 43 LYS E C 1
ATOM 3472 O O . LYS E 1 51 ? 14.462 -19.398 -7.264 1.00 47.19 43 LYS E O 1
ATOM 3478 N N . VAL E 1 52 ? 14.029 -20.127 -5.169 1.00 44.77 44 VAL E N 1
ATOM 3479 C CA . VAL E 1 52 ? 14.047 -21.507 -5.630 1.00 47.67 44 VAL E CA 1
ATOM 3480 C C . VAL E 1 52 ? 12.816 -21.801 -6.473 1.00 49.85 44 VAL E C 1
ATOM 3481 O O . VAL E 1 52 ? 12.878 -22.601 -7.413 1.00 49.11 44 VAL E O 1
ATOM 3485 N N . LEU E 1 53 ? 11.685 -21.164 -6.167 1.00 48.41 45 LEU E N 1
ATOM 3486 C CA . LEU E 1 53 ? 10.462 -21.365 -6.936 1.00 50.99 45 LEU E CA 1
ATOM 3487 C C . LEU E 1 53 ? 10.382 -20.455 -8.151 1.00 53.06 45 LEU E C 1
ATOM 3488 O O . LEU E 1 53 ? 9.406 -20.530 -8.903 1.00 51.36 45 LEU E O 1
ATOM 3493 N N . GLY E 1 54 ? 11.343 -19.554 -8.327 1.00 48.87 46 GLY E N 1
ATOM 3494 C CA . GLY E 1 54 ? 11.297 -18.672 -9.479 1.00 50.35 46 GLY E CA 1
ATOM 3495 C C . GLY E 1 54 ? 10.125 -17.716 -9.474 1.00 51.74 46 GLY E C 1
ATOM 3496 O O . GLY E 1 54 ? 9.561 -17.423 -10.525 1.00 53.48 46 GLY E O 1
ATOM 3497 N N . LYS E 1 55 ? 9.724 -17.243 -8.320 1.00 52.21 47 LYS E N 1
ATOM 3498 C CA . LYS E 1 55 ? 8.638 -16.285 -8.165 1.00 52.19 47 LYS E CA 1
ATOM 3499 C C . LYS E 1 55 ? 9.209 -14.953 -7.704 1.00 55.55 47 LYS E C 1
ATOM 3500 O O . LYS E 1 55 ? 10.329 -14.894 -7.179 1.00 52.73 47 LYS E O 1
ATOM 3506 N N . PRO E 1 56 ? 8.507 -13.853 -7.952 1.00 54.71 48 PRO E N 1
ATOM 3507 C CA . PRO E 1 56 ? 9.073 -12.545 -7.600 1.00 55.03 48 PRO E CA 1
ATOM 3508 C C . PRO E 1 56 ? 9.360 -12.412 -6.115 1.00 50.04 48 PRO E C 1
ATOM 3509 O O . PRO E 1 56 ? 8.673 -12.972 -5.265 1.00 45.94 48 PRO E O 1
ATOM 3513 N N . ILE E 1 57 ? 10.414 -11.652 -5.815 1.00 50.69 49 ILE E N 1
ATOM 3514 C CA . ILE E 1 57 ? 10.785 -11.418 -4.431 1.00 50.16 49 ILE E CA 1
ATOM 3515 C C . ILE E 1 57 ? 9.619 -10.749 -3.730 1.00 48.61 49 ILE E C 1
ATOM 3516 O O . ILE E 1 57 ? 8.954 -9.882 -4.308 1.00 50.80 49 ILE E O 1
ATOM 3521 N N . SER E 1 58 ? 9.331 -11.187 -2.501 1.00 45.75 50 SER E N 1
ATOM 3522 C CA . SER E 1 58 ? 8.304 -10.655 -1.591 1.00 51.61 50 SER E CA 1
ATOM 3523 C C . SER E 1 58 ? 6.936 -11.299 -1.795 1.00 46.26 50 SER E C 1
ATOM 3524 O O . SER E 1 58 ? 6.035 -11.029 -1.021 1.00 47.69 50 SER E O 1
ATOM 3527 N N . TYR E 1 59 ? 6.751 -12.103 -2.841 1.00 47.77 51 TYR E N 1
ATOM 3528 C CA . TYR E 1 59 ? 5.453 -12.720 -3.148 1.00 47.32 51 TYR E CA 1
ATOM 3529 C C . TYR E 1 59 ? 5.418 -14.082 -2.457 1.00 47.63 51 TYR E C 1
ATOM 3530 O O . TYR E 1 59 ? 5.549 -15.146 -3.072 1.00 47.84 51 TYR E O 1
ATOM 3539 N N . VAL E 1 60 ? 5.226 -14.029 -1.130 1.00 43.20 52 VAL E N 1
ATOM 3540 C CA . VAL E 1 60 ? 5.357 -15.201 -0.290 1.00 43.38 52 VAL E CA 1
ATOM 3541 C C . VAL E 1 60 ? 4.839 -14.872 1.097 1.00 43.28 52 VAL E C 1
ATOM 3542 O O . VAL E 1 60 ? 4.976 -13.735 1.568 1.00 41.91 52 VAL E O 1
ATOM 3546 N N . MET E 1 61 ? 4.195 -15.848 1.732 1.00 39.19 53 MET E N 1
ATOM 3547 C CA . MET E 1 61 ? 3.790 -15.747 3.124 1.00 42.16 53 MET E CA 1
ATOM 3548 C C . MET E 1 61 ? 4.710 -16.645 3.949 1.00 37.07 53 MET E C 1
ATOM 3549 O O . MET E 1 61 ? 4.900 -17.810 3.618 1.00 37.00 53 MET E O 1
ATOM 3554 N N . VAL E 1 62 ? 5.242 -16.113 5.035 1.00 38.05 54 VAL E N 1
ATOM 3555 C CA . VAL E 1 62 ? 6.129 -16.858 5.918 1.00 37.39 54 VAL E CA 1
ATOM 3556 C C . VAL E 1 62 ? 5.623 -16.681 7.344 1.00 35.29 54 VAL E C 1
ATOM 3557 O O . VAL E 1 62 ? 5.353 -15.545 7.774 1.00 36.12 54 VAL E O 1
ATOM 3561 N N . THR E 1 63 ? 5.496 -17.793 8.074 1.00 32.86 55 THR E N 1
ATOM 3562 C CA . THR E 1 63 ? 5.230 -17.739 9.503 1.00 33.22 55 THR E CA 1
ATOM 3563 C C . THR E 1 63 ? 6.322 -18.503 10.232 1.00 36.00 55 THR E C 1
ATOM 3564 O O . THR E 1 63 ? 6.750 -19.573 9.789 1.00 35.77 55 THR E O 1
ATOM 3568 N N . LEU E 1 64 ? 6.735 -17.971 11.377 1.00 35.55 56 LEU E N 1
ATOM 3569 C CA . LEU E 1 64 ? 7.829 -18.551 12.154 1.00 37.34 56 LEU E CA 1
ATOM 3570 C C . LEU E 1 64 ? 7.441 -18.531 13.621 1.00 37.76 56 LEU E C 1
ATOM 3571 O O . LEU E 1 64 ? 7.190 -17.460 14.192 1.00 36.91 56 LEU E O 1
ATOM 3576 N N . GLU E 1 65 ? 7.393 -19.708 14.222 1.00 34.69 57 GLU E N 1
ATOM 3577 C CA . GLU E 1 65 ? 7.130 -19.873 15.646 1.00 35.93 57 GLU E CA 1
ATOM 3578 C C . GLU E 1 65 ? 8.365 -20.509 16.269 1.00 35.00 57 GLU E C 1
ATOM 3579 O O . GLU E 1 65 ? 8.767 -21.594 15.857 1.00 33.53 57 GLU E O 1
ATOM 3585 N N . ASP E 1 66 ? 8.934 -19.861 17.265 1.00 35.59 58 ASP E N 1
ATOM 3586 C CA . ASP E 1 66 ? 10.126 -20.327 17.955 1.00 32.42 58 ASP E CA 1
ATOM 3587 C C . ASP E 1 66 ? 9.717 -20.724 19.369 1.00 37.27 58 ASP E C 1
ATOM 3588 O O . ASP E 1 66 ? 8.568 -20.556 19.769 1.00 34.30 58 ASP E O 1
ATOM 3593 N N . GLY E 1 67 ? 10.659 -21.297 20.115 1.00 36.41 59 GLY E N 1
ATOM 3594 C CA . GLY E 1 67 ? 10.337 -21.762 21.446 1.00 37.27 59 GLY E CA 1
ATOM 3595 C C . GLY E 1 67 ? 9.313 -22.894 21.497 1.00 36.91 59 GLY E C 1
ATOM 3596 O O . GLY E 1 67 ? 8.682 -23.100 22.536 1.00 36.34 59 GLY E O 1
ATOM 3597 N N . VAL E 1 68 ? 9.100 -23.584 20.411 1.00 32.04 60 VAL E N 1
ATOM 3598 C CA . VAL E 1 68 ? 8.160 -24.689 20.348 1.00 34.87 60 VAL E CA 1
ATOM 3599 C C . VAL E 1 68 ? 8.832 -25.886 20.993 1.00 34.80 60 VAL E C 1
ATOM 3600 O O . VAL E 1 68 ? 10.045 -26.031 20.892 1.00 34.99 60 VAL E O 1
ATOM 3604 N N . ALA E 1 69 ? 8.063 -26.754 21.653 1.00 33.27 61 ALA E N 1
ATOM 3605 C CA . ALA E 1 69 ? 8.638 -28.028 22.128 1.00 33.07 61 ALA E CA 1
ATOM 3606 C C . ALA E 1 69 ? 8.766 -28.979 20.939 1.00 36.39 61 ALA E C 1
ATOM 3607 O O . ALA E 1 69 ? 7.758 -29.362 20.329 1.00 36.75 61 ALA E O 1
ATOM 3609 N N . VAL E 1 70 ? 10.003 -29.366 20.616 1.00 33.61 62 VAL E N 1
ATOM 3610 C CA . VAL E 1 70 ? 10.293 -30.223 19.486 1.00 35.09 62 VAL E CA 1
ATOM 3611 C C . VAL E 1 70 ? 11.175 -31.378 19.959 1.00 37.11 62 VAL E C 1
ATOM 3612 O O . VAL E 1 70 ? 12.144 -31.179 20.700 1.00 36.00 62 VAL E O 1
ATOM 3616 N N . ARG E 1 71 ? 10.863 -32.572 19.499 1.00 35.41 63 ARG E N 1
ATOM 3617 C CA . ARG E 1 71 ? 11.740 -33.725 19.681 1.00 35.68 63 ARG E CA 1
ATOM 3618 C C . ARG E 1 71 ? 11.859 -34.413 18.332 1.00 37.93 63 ARG E C 1
ATOM 3619 O O . ARG E 1 71 ? 10.860 -34.609 17.633 1.00 39.77 63 ARG E O 1
ATOM 3627 N N . PHE E 1 72 ? 13.087 -34.751 17.946 1.00 39.75 64 PHE E N 1
ATOM 3628 C CA . PHE E 1 72 ? 13.360 -35.346 16.647 1.00 39.04 64 PHE E CA 1
ATOM 3629 C C . PHE E 1 72 ? 14.436 -36.397 16.847 1.00 44.26 64 PHE E C 1
ATOM 3630 O O . PHE E 1 72 ? 15.493 -36.099 17.415 1.00 42.59 64 PHE E O 1
ATOM 3638 N N . GLY E 1 73 ? 14.150 -37.635 16.432 1.00 43.94 65 GLY E N 1
ATOM 3639 C CA . GLY E 1 73 ? 15.052 -38.732 16.693 1.00 46.51 65 GLY E CA 1
ATOM 3640 C C . GLY E 1 73 ? 15.223 -39.029 18.164 1.00 50.07 65 GLY E C 1
ATOM 3641 O O . GLY E 1 73 ? 16.252 -39.581 18.568 1.00 48.58 65 GLY E O 1
ATOM 3642 N N . GLY E 1 74 ? 14.226 -38.704 18.977 1.00 43.57 66 GLY E N 1
ATOM 3643 C CA . GLY E 1 74 ? 14.296 -38.868 20.419 1.00 44.84 66 GLY E CA 1
ATOM 3644 C C . GLY E 1 74 ? 15.010 -37.758 21.163 1.00 44.69 66 GLY E C 1
ATOM 3645 O O . GLY E 1 74 ? 15.018 -37.768 22.400 1.00 44.18 66 GLY E O 1
ATOM 3646 N N . SER E 1 75 ? 15.605 -36.797 20.460 1.00 42.31 67 SER E N 1
ATOM 3647 C CA . SER E 1 75 ? 16.405 -35.745 21.069 1.00 44.38 67 SER E CA 1
ATOM 3648 C C . SER E 1 75 ? 15.715 -34.394 20.979 1.00 41.17 67 SER E C 1
ATOM 3649 O O . SER E 1 75 ? 15.112 -34.072 19.952 1.00 38.89 67 SER E O 1
ATOM 3652 N N . ASP E 1 76 ? 15.856 -33.574 22.028 1.00 40.92 68 ASP E N 1
ATOM 3653 C CA . ASP E 1 76 ? 15.326 -32.211 22.010 1.00 40.20 68 ASP E CA 1
ATOM 3654 C C . ASP E 1 76 ? 16.394 -31.165 21.683 1.00 40.89 68 ASP E C 1
ATOM 3655 O O . ASP E 1 76 ? 16.192 -29.969 21.936 1.00 39.72 68 ASP E O 1
ATOM 3660 N N . GLU E 1 77 ? 17.508 -31.581 21.077 1.00 43.56 69 GLU E N 1
ATOM 3661 C CA . GLU E 1 77 ? 18.458 -30.632 20.505 1.00 43.62 69 GLU E CA 1
ATOM 3662 C C . GLU E 1 77 ? 17.753 -29.775 19.460 1.00 42.41 69 GLU E C 1
ATOM 3663 O O . GLU E 1 77 ? 16.666 -30.103 18.990 1.00 40.03 69 GLU E O 1
ATOM 3669 N N . LYS E 1 78 ? 18.365 -28.636 19.125 1.00 42.41 70 LYS E N 1
ATOM 3670 C CA . LYS E 1 78 ? 17.830 -27.750 18.095 1.00 41.69 70 LYS E CA 1
ATOM 3671 C C . LYS E 1 78 ? 17.366 -28.511 16.862 1.00 40.24 70 LYS E C 1
ATOM 3672 O O . LYS E 1 78 ? 18.111 -29.327 16.297 1.00 40.05 70 LYS E O 1
ATOM 3678 N N . ALA E 1 79 ? 16.148 -28.204 16.427 1.00 38.86 71 ALA E N 1
ATOM 3679 C CA . ALA E 1 79 ? 15.551 -28.824 15.258 1.00 36.29 71 ALA E CA 1
ATOM 3680 C C . ALA E 1 79 ? 14.516 -27.854 14.709 1.00 38.81 71 ALA E C 1
ATOM 3681 O O . ALA E 1 79 ? 14.114 -26.900 15.384 1.00 38.78 71 ALA E O 1
ATOM 3683 N N . ALA E 1 80 ? 14.067 -28.116 13.483 1.00 35.69 72 ALA E N 1
ATOM 3684 C CA . ALA E 1 80 ? 13.075 -27.261 12.845 1.00 36.99 72 ALA E CA 1
ATOM 3685 C C . ALA E 1 80 ? 12.184 -28.115 11.974 1.00 38.76 72 ALA E C 1
ATOM 3686 O O . ALA E 1 80 ? 12.658 -29.095 11.370 1.00 39.72 72 ALA E O 1
ATOM 3688 N N . PHE E 1 81 ? 10.893 -27.762 11.953 1.00 33.41 73 PHE E N 1
ATOM 3689 C CA . PHE E 1 81 ? 9.892 -28.393 11.104 1.00 40.20 73 PHE E CA 1
ATOM 3690 C C . PHE E 1 81 ? 9.331 -27.295 10.211 1.00 42.52 73 PHE E C 1
ATOM 3691 O O . PHE E 1 81 ? 8.973 -26.215 10.699 1.00 38.07 73 PHE E O 1
ATOM 3699 N N . MET E 1 82 ? 9.268 -27.562 8.908 1.00 41.52 74 MET E N 1
ATOM 3700 C CA . MET E 1 82 ? 8.762 -26.601 7.935 1.00 38.99 74 MET E CA 1
ATOM 3701 C C . MET E 1 82 ? 7.768 -27.285 7.015 1.00 40.39 74 MET E C 1
ATOM 3702 O O . MET E 1 82 ? 7.964 -28.442 6.639 1.00 43.73 74 MET E O 1
ATOM 3707 N N . SER E 1 83 ? 6.697 -26.583 6.671 1.00 40.87 75 SER E N 1
ATOM 3708 C CA . SER E 1 83 ? 5.771 -26.967 5.612 1.00 40.89 75 SER E CA 1
ATOM 3709 C C . SER E 1 83 ? 5.799 -25.876 4.540 1.00 41.03 75 SER E C 1
ATOM 3710 O O . SER E 1 83 ? 5.690 -24.686 4.854 1.00 39.58 75 SER E O 1
ATOM 3713 N N . LEU E 1 84 ? 6.027 -26.269 3.292 1.00 43.17 76 LEU E N 1
ATOM 3714 C CA . LEU E 1 84 ? 6.027 -25.352 2.150 1.00 43.71 76 LEU E CA 1
ATOM 3715 C C . LEU E 1 84 ? 4.853 -25.681 1.240 1.00 49.61 76 LEU E C 1
ATOM 3716 O O . LEU E 1 84 ? 4.755 -26.812 0.732 1.00 52.40 76 LEU E O 1
ATOM 3721 N N . MET E 1 85 ? 3.940 -24.727 1.084 1.00 50.33 77 MET E N 1
ATOM 3722 C CA . MET E 1 85 ? 2.751 -24.881 0.244 1.00 55.24 77 MET E CA 1
ATOM 3723 C C . MET E 1 85 ? 2.849 -23.992 -0.988 1.00 54.75 77 MET E C 1
ATOM 3724 O O . MET E 1 85 ? 3.078 -22.799 -0.871 1.00 53.35 77 MET E O 1
ATOM 3729 N N . SER E 1 86 ? 2.637 -24.559 -2.169 1.00 73.68 78 SER E N 1
ATOM 3730 C CA A SER E 1 86 ? 2.673 -23.777 -3.403 0.50 78.88 78 SER E CA 1
ATOM 3731 C CA B SER E 1 86 ? 2.660 -23.768 -3.397 0.50 78.88 78 SER E CA 1
ATOM 3732 C C . SER E 1 86 ? 1.720 -24.392 -4.415 1.00 88.86 78 SER E C 1
ATOM 3733 O O . SER E 1 86 ? 1.856 -25.572 -4.751 1.00 91.71 78 SER E O 1
ATOM 3738 N N . ILE E 1 87 ? 0.767 -23.599 -4.903 1.00 93.84 79 ILE E N 1
ATOM 3739 C CA . ILE E 1 87 ? -0.119 -24.029 -5.985 1.00 98.28 79 ILE E CA 1
ATOM 3740 C C . ILE E 1 87 ? 0.676 -23.853 -7.275 1.00 103.14 79 ILE E C 1
ATOM 3741 O O . ILE E 1 87 ? 0.847 -22.735 -7.765 1.00 100.46 79 ILE E O 1
ATOM 3743 N N . GLY E 1 88 ? 1.183 -24.953 -7.818 1.00 106.54 80 GLY E N 1
ATOM 3744 C CA . GLY E 1 88 ? 2.071 -24.865 -8.954 1.00 114.09 80 GLY E CA 1
ATOM 3745 C C . GLY E 1 88 ? 3.451 -24.397 -8.543 1.00 108.52 80 GLY E C 1
ATOM 3746 O O . GLY E 1 88 ? 3.618 -23.291 -8.022 1.00 102.71 80 GLY E O 1
ATOM 3747 N N . GLY E 1 89 ? 4.451 -25.241 -8.771 1.00 111.47 81 GLY E N 1
ATOM 3748 C CA . GLY E 1 89 ? 5.814 -24.906 -8.427 1.00 106.32 81 GLY E CA 1
ATOM 3749 C C . GLY E 1 89 ? 6.568 -26.078 -7.838 1.00 104.30 81 GLY E C 1
ATOM 3750 O O . GLY E 1 89 ? 7.801 -26.121 -7.898 1.00 104.35 81 GLY E O 1
ATOM 3751 N N . LEU E 1 90 ? 5.842 -27.044 -7.281 1.00 100.97 82 LEU E N 1
ATOM 3752 C CA . LEU E 1 90 ? 6.449 -28.172 -6.584 1.00 96.52 82 LEU E CA 1
ATOM 3753 C C . LEU E 1 90 ? 6.471 -29.412 -7.473 1.00 92.66 82 LEU E C 1
ATOM 3754 O O . LEU E 1 90 ? 5.525 -29.670 -8.219 1.00 96.53 82 LEU E O 1
ATOM 3759 N N . ASN E 1 91 ? 7.553 -30.182 -7.379 1.00 88.61 83 ASN E N 1
ATOM 3760 C CA . ASN E 1 91 ? 7.862 -31.331 -8.238 1.00 86.22 83 ASN E CA 1
ATOM 3761 C C . ASN E 1 91 ? 9.214 -31.851 -7.754 1.00 83.34 83 ASN E C 1
ATOM 3762 O O . ASN E 1 91 ? 9.986 -31.120 -7.128 1.00 78.08 83 ASN E O 1
ATOM 3767 N N . ARG E 1 92 ? 9.461 -33.145 -8.007 1.00 83.22 84 ARG E N 1
ATOM 3768 C CA . ARG E 1 92 ? 10.646 -33.796 -7.435 1.00 79.27 84 ARG E CA 1
ATOM 3769 C C . ARG E 1 92 ? 11.898 -32.923 -7.522 1.00 73.35 84 ARG E C 1
ATOM 3770 O O . ARG E 1 92 ? 12.619 -32.740 -6.528 1.00 67.75 84 ARG E O 1
ATOM 3772 N N . ALA E 1 93 ? 12.149 -32.335 -8.686 1.00 71.83 85 ALA E N 1
ATOM 3773 C CA . ALA E 1 93 ? 13.379 -31.563 -8.856 1.00 74.81 85 ALA E CA 1
ATOM 3774 C C . ALA E 1 93 ? 13.386 -30.309 -7.985 1.00 69.23 85 ALA E C 1
ATOM 3775 O O . ALA E 1 93 ? 14.338 -30.072 -7.231 1.00 67.24 85 ALA E O 1
ATOM 3777 N N . VAL E 1 94 ? 12.329 -29.495 -8.073 1.00 68.54 86 VAL E N 1
ATOM 3778 C CA . VAL E 1 94 ? 12.280 -28.244 -7.314 1.00 68.61 86 VAL E CA 1
ATOM 3779 C C . VAL E 1 94 ? 12.289 -28.521 -5.814 1.00 62.60 86 VAL E C 1
ATOM 3780 O O . VAL E 1 94 ? 12.870 -27.763 -5.023 1.00 57.08 86 VAL E O 1
ATOM 3784 N N . ASN E 1 95 ? 11.625 -29.593 -5.392 1.00 61.94 87 ASN E N 1
ATOM 3785 C CA . ASN E 1 95 ? 11.606 -29.909 -3.970 1.00 57.78 87 ASN E CA 1
ATOM 3786 C C . ASN E 1 95 ? 13.021 -30.152 -3.457 1.00 55.26 87 ASN E C 1
ATOM 3787 O O . ASN E 1 95 ? 13.372 -29.732 -2.350 1.00 53.77 87 ASN E O 1
ATOM 3792 N N . LYS E 1 96 ? 13.852 -30.823 -4.260 1.00 59.18 88 LYS E N 1
ATOM 3793 C CA . LYS E 1 96 ? 15.235 -31.071 -3.863 1.00 56.82 88 LYS E CA 1
ATOM 3794 C C . LYS E 1 96 ? 16.004 -29.769 -3.697 1.00 53.94 88 LYS E C 1
ATOM 3795 O O . LYS E 1 96 ? 16.734 -29.593 -2.715 1.00 55.02 88 LYS E O 1
ATOM 3797 N N . ARG E 1 97 ? 15.850 -28.839 -4.637 1.00 53.37 89 ARG E N 1
ATOM 3798 C CA . ARG E 1 97 ? 16.550 -27.562 -4.536 1.00 48.99 89 ARG E CA 1
ATOM 3799 C C . ARG E 1 97 ? 16.031 -26.721 -3.379 1.00 51.28 89 ARG E C 1
ATOM 3800 O O . ARG E 1 97 ? 16.809 -26.035 -2.699 1.00 46.83 89 ARG E O 1
ATOM 3802 N N . ALA E 1 98 ? 14.715 -26.732 -3.158 1.00 50.04 90 ALA E N 1
ATOM 3803 C CA . ALA E 1 98 ? 14.157 -25.973 -2.045 1.00 49.87 90 ALA E CA 1
ATOM 3804 C C . ALA E 1 98 ? 14.653 -26.517 -0.712 1.00 48.72 90 ALA E C 1
ATOM 3805 O O . ALA E 1 98 ? 14.988 -25.748 0.203 1.00 45.88 90 ALA E O 1
ATOM 3807 N N . SER E 1 99 ? 14.651 -27.838 -0.565 1.00 46.62 91 SER E N 1
ATOM 3808 C CA . SER E 1 99 ? 15.179 -28.458 0.635 1.00 48.95 91 SER E CA 1
ATOM 3809 C C . SER E 1 99 ? 16.625 -28.038 0.883 1.00 50.32 91 SER E C 1
ATOM 3810 O O . SER E 1 99 ? 16.999 -27.704 2.011 1.00 46.08 91 SER E O 1
ATOM 3813 N N . ALA E 1 100 ? 17.456 -28.053 -0.160 1.00 50.34 92 ALA E N 1
ATOM 3814 C CA . ALA E 1 100 ? 18.861 -27.698 0.019 1.00 47.42 92 ALA E CA 1
ATOM 3815 C C . ALA E 1 100 ? 19.018 -26.234 0.444 1.00 48.90 92 ALA E C 1
ATOM 3816 O O . ALA E 1 100 ? 19.756 -25.919 1.398 1.00 43.49 92 ALA E O 1
ATOM 3818 N N . ALA E 1 101 ? 18.310 -25.322 -0.237 1.00 47.07 93 ALA E N 1
ATOM 3819 C CA . ALA E 1 101 ? 18.451 -23.902 0.059 1.00 45.06 93 ALA E CA 1
ATOM 3820 C C . ALA E 1 101 ? 17.888 -23.549 1.432 1.00 43.41 93 ALA E C 1
ATOM 3821 O O . ALA E 1 101 ? 18.466 -22.719 2.151 1.00 40.74 93 ALA E O 1
ATOM 3823 N N . LEU E 1 102 ? 16.727 -24.112 1.793 1.00 41.27 94 LEU E N 1
ATOM 3824 C CA . LEU E 1 102 ? 16.173 -23.855 3.117 1.00 38.02 94 LEU E CA 1
ATOM 3825 C C . LEU E 1 102 ? 17.029 -24.490 4.221 1.00 42.88 94 LEU E C 1
ATOM 3826 O O . LEU E 1 102 ? 17.251 -23.888 5.270 1.00 41.27 94 LEU E O 1
ATOM 3831 N N . THR E 1 103 ? 17.510 -25.719 4.014 1.00 41.00 95 THR E N 1
ATOM 3832 C CA . THR E 1 103 ? 18.349 -26.327 5.033 1.00 42.19 95 THR E CA 1
ATOM 3833 C C . THR E 1 103 ? 19.622 -25.509 5.235 1.00 41.92 95 THR E C 1
ATOM 3834 O O . THR E 1 103 ? 20.124 -25.403 6.352 1.00 43.66 95 THR E O 1
ATOM 3838 N N . LYS E 1 104 ? 20.161 -24.938 4.158 1.00 41.05 96 LYS E N 1
ATOM 3839 C CA . LYS E 1 104 ? 21.378 -24.124 4.253 1.00 44.35 96 LYS E CA 1
ATOM 3840 C C . LYS E 1 104 ? 21.181 -22.898 5.140 1.00 44.09 96 LYS E C 1
ATOM 3841 O O . LYS E 1 104 ? 22.086 -22.511 5.887 1.00 47.80 96 LYS E O 1
ATOM 3847 N N . TRP E 1 105 ? 20.013 -22.273 5.089 1.00 41.80 97 TRP E N 1
ATOM 3848 C CA . TRP E 1 105 ? 19.780 -21.159 6.009 1.00 42.77 97 TRP E CA 1
ATOM 3849 C C . TRP E 1 105 ? 19.955 -21.631 7.451 1.00 43.39 97 TRP E C 1
ATOM 3850 O O . TRP E 1 105 ? 20.618 -20.969 8.273 1.00 41.53 97 TRP E O 1
ATOM 3861 N N . PHE E 1 106 ? 19.411 -22.802 7.764 1.00 39.57 98 PHE E N 1
ATOM 3862 C CA . PHE E 1 106 ? 19.472 -23.291 9.135 1.00 40.11 98 PHE E CA 1
ATOM 3863 C C . PHE E 1 106 ? 20.873 -23.727 9.522 1.00 40.46 98 PHE E C 1
ATOM 3864 O O . PHE E 1 106 ? 21.338 -23.393 10.618 1.00 43.33 98 PHE E O 1
ATOM 3872 N N . THR E 1 107 ? 21.577 -24.439 8.640 1.00 40.98 99 THR E N 1
ATOM 3873 C CA . THR E 1 107 ? 22.946 -24.839 8.993 1.00 41.99 99 THR E CA 1
ATOM 3874 C C . THR E 1 107 ? 23.844 -23.624 9.102 1.00 44.85 99 THR E C 1
ATOM 3875 O O . THR E 1 107 ? 24.741 -23.600 9.936 1.00 47.48 99 THR E O 1
ATOM 3879 N N . ASP E 1 108 ? 23.575 -22.576 8.322 1.00 47.01 100 ASP E N 1
ATOM 3880 C CA . ASP E 1 108 ? 24.342 -21.346 8.459 1.00 47.86 100 ASP E CA 1
ATOM 3881 C C . ASP E 1 108 ? 24.071 -20.664 9.791 1.00 49.54 100 ASP E C 1
ATOM 3882 O O . ASP E 1 108 ? 24.883 -19.852 10.222 1.00 52.71 100 ASP E O 1
ATOM 3887 N N . HIS E 1 109 ? 22.938 -20.967 10.442 1.00 47.34 101 HIS E N 1
ATOM 3888 C CA . HIS E 1 109 ? 22.570 -20.382 11.731 1.00 51.53 101 HIS E CA 1
ATOM 3889 C C . HIS E 1 109 ? 22.645 -21.390 12.878 1.00 52.36 101 HIS E C 1
ATOM 3890 O O . HIS E 1 109 ? 21.909 -21.274 13.857 1.00 56.63 101 HIS E O 1
ATOM 3897 N N . GLY E 1 110 ? 23.511 -22.397 12.765 1.00 49.05 102 GLY E N 1
ATOM 3898 C CA . GLY E 1 110 ? 23.845 -23.236 13.898 1.00 56.06 102 GLY E CA 1
ATOM 3899 C C . GLY E 1 110 ? 23.064 -24.530 14.051 1.00 53.61 102 GLY E C 1
ATOM 3900 O O . GLY E 1 110 ? 23.293 -25.251 15.030 1.00 57.95 102 GLY E O 1
ATOM 3901 N N . PHE E 1 111 ? 22.165 -24.849 13.133 1.00 46.67 103 PHE E N 1
ATOM 3902 C CA . PHE E 1 111 ? 21.429 -26.104 13.184 1.00 45.32 103 PHE E CA 1
ATOM 3903 C C . PHE E 1 111 ? 22.209 -27.216 12.492 1.00 48.43 103 PHE E C 1
ATOM 3904 O O . PHE E 1 111 ? 22.951 -26.976 11.543 1.00 46.76 103 PHE E O 1
ATOM 3912 N N . GLN E 1 112 ? 22.023 -28.439 12.963 1.00 49.71 104 GLN E N 1
ATOM 3913 C CA . GLN E 1 112 ? 22.482 -29.608 12.230 1.00 48.82 104 GLN E CA 1
ATOM 3914 C C . GLN E 1 112 ? 21.534 -29.840 11.052 1.00 51.49 104 GLN E C 1
ATOM 3915 O O . GLN E 1 112 ? 20.312 -29.835 11.219 1.00 42.74 104 GLN E O 1
ATOM 3921 N N . GLY E 1 113 ? 22.103 -30.072 9.870 1.00 49.44 105 GLY E N 1
ATOM 3922 C CA . GLY E 1 113 ? 21.272 -30.249 8.692 1.00 49.93 105 GLY E CA 1
ATOM 3923 C C . GLY E 1 113 ? 20.329 -31.433 8.794 1.00 51.78 105 GLY E C 1
ATOM 3924 O O . GLY E 1 113 ? 19.254 -31.425 8.185 1.00 51.24 105 GLY E O 1
ATOM 3925 N N . ASP E 1 114 ? 20.738 -32.488 9.507 1.00 45.52 106 ASP E N 1
ATOM 3926 C CA . ASP E 1 114 ? 19.911 -33.681 9.657 1.00 51.27 106 ASP E CA 1
ATOM 3927 C C . ASP E 1 114 ? 18.857 -33.557 10.773 1.00 48.05 106 ASP E C 1
ATOM 3928 O O . ASP E 1 114 ? 18.263 -34.570 11.154 1.00 48.44 106 ASP E O 1
ATOM 3933 N N . ARG E 1 115 ? 18.633 -32.354 11.319 1.00 45.97 107 ARG E N 1
ATOM 3934 C CA . ARG E 1 115 ? 17.541 -32.109 12.263 1.00 41.65 107 ARG E CA 1
ATOM 3935 C C . ARG E 1 115 ? 16.526 -31.108 11.703 1.00 42.84 107 ARG E C 1
ATOM 3936 O O . ARG E 1 115 ? 15.765 -30.470 12.477 1.00 39.75 107 ARG E O 1
ATOM 3944 N N . ILE E 1 116 ? 16.480 -31.005 10.378 1.00 41.62 108 ILE E N 1
ATOM 3945 C CA . ILE E 1 116 ? 15.576 -30.127 9.642 1.00 42.01 108 ILE E CA 1
ATOM 3946 C C . ILE E 1 116 ? 14.624 -30.979 8.812 1.00 46.54 108 ILE E C 1
ATOM 3947 O O . ILE E 1 116 ? 15.060 -31.686 7.899 1.00 45.56 108 ILE E O 1
ATOM 3952 N N . TYR E 1 117 ? 13.331 -30.922 9.129 1.00 45.12 109 TYR E N 1
ATOM 3953 C CA . TYR E 1 117 ? 12.314 -31.663 8.398 1.00 44.54 109 TYR E CA 1
ATOM 3954 C C . TYR E 1 117 ? 11.478 -30.667 7.601 1.00 47.99 109 TYR E C 1
ATOM 3955 O O . TYR E 1 117 ? 10.962 -29.705 8.179 1.00 42.71 109 TYR E O 1
ATOM 3964 N N . ILE E 1 118 ? 11.356 -30.892 6.293 1.00 43.80 110 ILE E N 1
ATOM 3965 C CA . ILE E 1 118 ? 10.568 -30.056 5.398 1.00 44.94 110 ILE E CA 1
ATOM 3966 C C . ILE E 1 118 ? 9.563 -30.935 4.692 1.00 50.72 110 ILE E C 1
ATOM 3967 O O . ILE E 1 118 ? 9.969 -31.864 3.996 1.00 52.06 110 ILE E O 1
ATOM 3972 N N . VAL E 1 119 ? 8.280 -30.582 4.765 1.00 41.39 111 VAL E N 1
ATOM 3973 C CA . VAL E 1 119 ? 7.246 -31.302 4.028 1.00 50.38 111 VAL E CA 1
ATOM 3974 C C . VAL E 1 119 ? 6.672 -30.345 2.972 1.00 53.63 111 VAL E C 1
ATOM 3975 O O . VAL E 1 119 ? 6.334 -29.192 3.276 1.00 49.81 111 VAL E O 1
ATOM 3979 N N . PHE E 1 120 ? 6.457 -30.852 1.774 1.00 50.87 112 PHE E N 1
ATOM 3980 C CA . PHE E 1 120 ? 6.013 -30.078 0.627 1.00 55.74 112 PHE E CA 1
ATOM 3981 C C . PHE E 1 120 ? 4.552 -30.415 0.341 1.00 60.38 112 PHE E C 1
ATOM 3982 O O . PHE E 1 120 ? 4.192 -31.585 0.334 1.00 64.02 112 PHE E O 1
ATOM 3990 N N . ASN E 1 121 ? 3.718 -29.386 0.119 1.00 65.26 113 ASN E N 1
ATOM 3991 C CA . ASN E 1 121 ? 2.279 -29.540 -0.105 1.00 72.15 113 ASN E CA 1
ATOM 3992 C C . ASN E 1 121 ? 1.888 -28.880 -1.420 1.00 79.31 113 ASN E C 1
ATOM 3993 O O . ASN E 1 121 ? 1.428 -27.734 -1.445 1.00 77.43 113 ASN E O 1
ATOM 3998 N N . PRO E 1 122 ? 2.061 -29.576 -2.544 1.00 88.15 114 PRO E N 1
ATOM 3999 C CA . PRO E 1 122 ? 1.610 -29.016 -3.824 1.00 92.38 114 PRO E CA 1
ATOM 4000 C C . PRO E 1 122 ? 0.094 -28.861 -3.881 1.00 88.12 114 PRO E C 1
ATOM 4001 O O . PRO E 1 122 ? -0.399 -28.220 -4.809 1.00 99.86 114 PRO E O 1
ATOM 4005 N N . MET F 1 22 ? -15.892 -33.107 9.640 1.00 87.43 14 MET F N 1
ATOM 4006 C CA . MET F 1 22 ? -15.254 -32.483 10.805 1.00 78.61 14 MET F CA 1
ATOM 4007 C C . MET F 1 22 ? -14.199 -31.477 10.377 1.00 74.94 14 MET F C 1
ATOM 4008 O O . MET F 1 22 ? -12.993 -31.766 10.410 1.00 71.90 14 MET F O 1
ATOM 4010 N N . PRO F 1 23 ? -14.632 -30.282 9.984 1.00 73.76 15 PRO F N 1
ATOM 4011 C CA . PRO F 1 23 ? -13.676 -29.281 9.501 1.00 69.10 15 PRO F CA 1
ATOM 4012 C C . PRO F 1 23 ? -12.822 -28.718 10.627 1.00 66.62 15 PRO F C 1
ATOM 4013 O O . PRO F 1 23 ? -13.167 -28.790 11.810 1.00 63.48 15 PRO F O 1
ATOM 4017 N N . ALA F 1 24 ? -11.697 -28.126 10.223 1.00 61.31 16 ALA F N 1
ATOM 4018 C CA . ALA F 1 24 ? -10.749 -27.524 11.143 1.00 61.03 16 ALA F CA 1
ATOM 4019 C C . ALA F 1 24 ? -10.149 -26.278 10.513 1.00 61.86 16 ALA F C 1
ATOM 4020 O O . ALA F 1 24 ? -9.664 -26.316 9.373 1.00 62.63 16 ALA F O 1
ATOM 4022 N N . LEU F 1 25 ? -10.170 -25.183 11.267 1.00 53.86 17 LEU F N 1
ATOM 4023 C CA . LEU F 1 25 ? -9.609 -23.908 10.840 1.00 50.88 17 LEU F CA 1
ATOM 4024 C C . LEU F 1 25 ? -8.405 -23.590 11.718 1.00 50.49 17 LEU F C 1
ATOM 4025 O O . LEU F 1 25 ? -8.527 -23.547 12.948 1.00 49.10 17 LEU F O 1
ATOM 4030 N N . VAL F 1 26 ? -7.257 -23.345 11.091 1.00 47.95 18 VAL F N 1
ATOM 4031 C CA . VAL F 1 26 ? -6.019 -23.053 11.808 1.00 48.11 18 VAL F CA 1
ATOM 4032 C C . VAL F 1 26 ? -5.594 -21.637 11.461 1.00 50.12 18 VAL F C 1
ATOM 4033 O O . VAL F 1 26 ? -5.340 -21.330 10.284 1.00 52.45 18 VAL F O 1
ATOM 4037 N N . ILE F 1 27 ? -5.502 -20.782 12.482 1.00 47.05 19 ILE F N 1
ATOM 4038 C CA . ILE F 1 27 ? -5.234 -19.365 12.301 1.00 44.98 19 ILE F CA 1
ATOM 4039 C C . ILE F 1 27 ? -3.895 -19.006 12.954 1.00 45.49 19 ILE F C 1
ATOM 4040 O O . ILE F 1 27 ? -3.656 -19.336 14.120 1.00 44.23 19 ILE F O 1
ATOM 4045 N N . LYS F 1 28 ? -3.052 -18.294 12.222 1.00 42.88 20 LYS F N 1
ATOM 4046 C CA . LYS F 1 28 ? -1.821 -17.734 12.757 1.00 42.42 20 LYS F CA 1
ATOM 4047 C C . LYS F 1 28 ? -1.795 -16.249 12.438 1.00 47.75 20 LYS F C 1
ATOM 4048 O O . LYS F 1 28 ? -2.091 -15.860 11.301 1.00 49.45 20 LYS F O 1
ATOM 4054 N N . THR F 1 29 ? -1.452 -15.422 13.427 1.00 44.94 21 THR F N 1
ATOM 4055 C CA . THR F 1 29 ? -1.385 -13.991 13.190 1.00 43.81 21 THR F CA 1
ATOM 4056 C C . THR F 1 29 ? -0.282 -13.385 14.039 1.00 44.38 21 THR F C 1
ATOM 4057 O O . THR F 1 29 ? 0.065 -13.903 15.111 1.00 41.81 21 THR F O 1
ATOM 4061 N N . ASN F 1 30 ? 0.295 -12.306 13.528 1.00 41.78 22 ASN F N 1
ATOM 4062 C CA . ASN F 1 30 ? 1.258 -11.524 14.272 1.00 42.78 22 ASN F CA 1
ATOM 4063 C C . ASN F 1 30 ? 0.593 -10.438 15.113 1.00 46.58 22 ASN F C 1
ATOM 4064 O O . ASN F 1 30 ? 1.289 -9.736 15.844 1.00 47.86 22 ASN F O 1
ATOM 4069 N N . ALA F 1 31 ? -0.731 -10.298 15.032 1.00 49.66 23 ALA F N 1
ATOM 4070 C CA . ALA F 1 31 ? -1.446 -9.463 15.984 1.00 47.58 23 ALA F CA 1
ATOM 4071 C C . ALA F 1 31 ? -1.468 -10.120 17.360 1.00 50.56 23 ALA F C 1
ATOM 4072 O O . ALA F 1 31 ? -1.273 -11.327 17.498 1.00 49.14 23 ALA F O 1
ATOM 4074 N N . LYS F 1 32 ? -1.725 -9.312 18.383 1.00 55.88 24 LYS F N 1
ATOM 4075 C CA . LYS F 1 32 ? -1.814 -9.791 19.763 1.00 58.96 24 LYS F CA 1
ATOM 4076 C C . LYS F 1 32 ? -3.237 -9.605 20.259 1.00 61.06 24 LYS F C 1
ATOM 4077 O O . LYS F 1 32 ? -3.779 -8.494 20.191 1.00 55.83 24 LYS F O 1
ATOM 4083 N N . PHE F 1 33 ? -3.842 -10.697 20.718 1.00 54.58 25 PHE F N 1
ATOM 4084 C CA . PHE F 1 33 ? -5.221 -10.715 21.166 1.00 57.61 25 PHE F CA 1
ATOM 4085 C C . PHE F 1 33 ? -5.290 -10.972 22.661 1.00 55.86 25 PHE F C 1
ATOM 4086 O O . PHE F 1 33 ? -4.567 -11.820 23.186 1.00 55.52 25 PHE F O 1
ATOM 4094 N N . THR F 1 34 ? -6.188 -10.272 23.337 1.00 54.88 26 THR F N 1
ATOM 4095 C CA . THR F 1 34 ? -6.469 -10.619 24.718 1.00 54.18 26 THR F CA 1
ATOM 4096 C C . THR F 1 34 ? -7.150 -11.989 24.784 1.00 55.46 26 THR F C 1
ATOM 4097 O O . THR F 1 34 ? -7.540 -12.569 23.769 1.00 49.67 26 THR F O 1
ATOM 4101 N N . GLU F 1 35 ? -7.346 -12.484 26.008 1.00 55.39 27 GLU F N 1
ATOM 4102 C CA . GLU F 1 35 ? -8.000 -13.774 26.160 1.00 51.40 27 GLU F CA 1
ATOM 4103 C C . GLU F 1 35 ? -9.472 -13.689 25.779 1.00 55.10 27 GLU F C 1
ATOM 4104 O O . GLU F 1 35 ? -9.992 -14.592 25.107 1.00 52.16 27 GLU F O 1
ATOM 4110 N N . GLU F 1 36 ? -10.162 -12.596 26.153 1.00 54.51 28 GLU F N 1
ATOM 4111 C CA . GLU F 1 36 ? -11.541 -12.451 25.712 1.00 55.35 28 GLU F CA 1
ATOM 4112 C C . GLU F 1 36 ? -11.601 -12.368 24.191 1.00 53.18 28 GLU F C 1
ATOM 4113 O O . GLU F 1 36 ? -12.483 -12.958 23.558 1.00 55.01 28 GLU F O 1
ATOM 4119 N N . GLU F 1 37 ? -10.656 -11.662 23.576 1.00 53.30 29 GLU F N 1
ATOM 4120 C CA . GLU F 1 37 ? -10.640 -11.533 22.118 1.00 54.72 29 GLU F CA 1
ATOM 4121 C C . GLU F 1 37 ? -10.406 -12.866 21.413 1.00 50.55 29 GLU F C 1
ATOM 4122 O O . GLU F 1 37 ? -11.029 -13.148 20.370 1.00 51.46 29 GLU F O 1
ATOM 4128 N N . LYS F 1 38 ? -9.535 -13.694 21.964 1.00 50.74 30 LYS F N 1
ATOM 4129 C CA . LYS F 1 38 ? -9.337 -15.034 21.420 1.00 49.44 30 LYS F CA 1
ATOM 4130 C C . LYS F 1 38 ? -10.596 -15.867 21.547 1.00 50.66 30 LYS F C 1
ATOM 4131 O O . LYS F 1 38 ? -10.991 -16.565 20.607 1.00 49.83 30 LYS F O 1
ATOM 4137 N N . SER F 1 39 ? -11.249 -15.798 22.711 1.00 49.72 31 SER F N 1
ATOM 4138 C CA . SER F 1 39 ? -12.444 -16.597 22.937 1.00 51.52 31 SER F CA 1
ATOM 4139 C C . SER F 1 39 ? -13.536 -16.237 21.939 1.00 55.37 31 SER F C 1
ATOM 4140 O O . SER F 1 39 ? -14.177 -17.130 21.370 1.00 57.77 31 SER F O 1
ATOM 4143 N N . LYS F 1 40 ? -13.751 -14.936 21.691 1.00 57.47 32 LYS F N 1
ATOM 4144 C CA . LYS F 1 40 ? -14.777 -14.532 20.731 1.00 55.55 32 LYS F CA 1
ATOM 4145 C C . LYS F 1 40 ? -14.376 -14.849 19.296 1.00 57.18 32 LYS F C 1
ATOM 4146 O O . LYS F 1 40 ? -15.238 -15.170 18.455 1.00 58.82 32 LYS F O 1
ATOM 4148 N N . ALA F 1 41 ? -13.080 -14.784 18.994 1.00 53.43 33 ALA F N 1
ATOM 4149 C CA . ALA F 1 41 ? -12.615 -15.026 17.632 1.00 55.36 33 ALA F CA 1
ATOM 4150 C C . ALA F 1 41 ? -12.808 -16.482 17.240 1.00 58.00 33 ALA F C 1
ATOM 4151 O O . ALA F 1 41 ? -13.255 -16.771 16.126 1.00 59.42 33 ALA F O 1
ATOM 4153 N N . THR F 1 42 ? -12.495 -17.417 18.148 1.00 54.84 34 THR F N 1
ATOM 4154 C CA . THR F 1 42 ? -12.676 -18.820 17.822 1.00 54.62 34 THR F CA 1
ATOM 4155 C C . THR F 1 42 ? -14.151 -19.202 17.785 1.00 55.71 34 THR F C 1
ATOM 4156 O O . THR F 1 42 ? -14.512 -20.117 17.048 1.00 56.73 34 THR F O 1
ATOM 4160 N N . GLU F 1 43 ? -15.004 -18.536 18.569 1.00 54.95 35 GLU F N 1
ATOM 4161 C CA . GLU F 1 43 ? -16.447 -18.742 18.443 1.00 59.42 35 GLU F CA 1
ATOM 4162 C C . GLU F 1 43 ? -16.963 -18.182 17.126 1.00 57.75 35 GLU F C 1
ATOM 4163 O O . GLU F 1 43 ? -17.692 -18.855 16.396 1.00 64.52 35 GLU F O 1
ATOM 4169 N N . GLU F 1 44 ? -16.599 -16.946 16.806 1.00 60.60 36 GLU F N 1
ATOM 4170 C CA . GLU F 1 44 ? -17.156 -16.291 15.623 1.00 65.37 36 GLU F CA 1
ATOM 4171 C C . GLU F 1 44 ? -16.613 -16.887 14.339 1.00 66.04 36 GLU F C 1
ATOM 4172 O O . GLU F 1 44 ? -17.372 -17.132 13.394 1.00 65.58 36 GLU F O 1
ATOM 4178 N N . LEU F 1 45 ? -15.308 -17.129 14.274 1.00 59.65 37 LEU F N 1
ATOM 4179 C CA . LEU F 1 45 ? -14.743 -17.776 13.096 1.00 62.53 37 LEU F CA 1
ATOM 4180 C C . LEU F 1 45 ? -15.251 -19.206 12.965 1.00 61.16 37 LEU F C 1
ATOM 4181 O O . LEU F 1 45 ? -15.559 -19.664 11.859 1.00 61.77 37 LEU F O 1
ATOM 4186 N N . GLY F 1 46 ? -15.363 -19.925 14.087 1.00 62.05 38 GLY F N 1
ATOM 4187 C CA . GLY F 1 46 ? -15.967 -21.244 14.032 1.00 62.37 38 GLY F CA 1
ATOM 4188 C C . GLY F 1 46 ? -17.394 -21.201 13.510 1.00 66.87 38 GLY F C 1
ATOM 4189 O O . GLY F 1 46 ? -17.800 -22.045 12.699 1.00 67.36 38 GLY F O 1
ATOM 4190 N N . ASN F 1 47 ? -18.167 -20.207 13.948 1.00 65.16 39 ASN F N 1
ATOM 4191 C CA . ASN F 1 47 ? -19.539 -20.061 13.472 1.00 67.74 39 ASN F CA 1
ATOM 4192 C C . ASN F 1 47 ? -19.567 -19.795 11.972 1.00 72.22 39 ASN F C 1
ATOM 4193 O O . ASN F 1 47 ? -20.345 -20.408 11.229 1.00 73.86 39 ASN F O 1
ATOM 4198 N N . ILE F 1 48 ? -18.727 -18.868 11.514 1.00 70.63 40 ILE F N 1
ATOM 4199 C CA . ILE F 1 48 ? -18.622 -18.575 10.091 1.00 70.12 40 ILE F CA 1
ATOM 4200 C C . ILE F 1 48 ? -18.344 -19.855 9.317 1.00 75.17 40 ILE F C 1
ATOM 4201 O O . ILE F 1 48 ? -18.972 -20.127 8.291 1.00 75.49 40 ILE F O 1
ATOM 4206 N N . VAL F 1 49 ? -17.394 -20.665 9.796 1.00 72.00 41 VAL F N 1
ATOM 4207 C CA . VAL F 1 49 ? -17.097 -21.927 9.118 1.00 70.55 41 VAL F CA 1
ATOM 4208 C C . VAL F 1 49 ? -18.352 -22.796 9.052 1.00 75.05 41 VAL F C 1
ATOM 4209 O O . VAL F 1 49 ? -18.701 -23.345 8.001 1.00 81.19 41 VAL F O 1
ATOM 4213 N N . SER F 1 50 ? -19.036 -22.948 10.185 1.00 72.91 42 SER F N 1
ATOM 4214 C CA . SER F 1 50 ? -20.229 -23.788 10.231 1.00 78.65 42 SER F CA 1
ATOM 4215 C C . SER F 1 50 ? -21.278 -23.316 9.230 1.00 81.94 42 SER F C 1
ATOM 4216 O O . SER F 1 50 ? -21.869 -24.126 8.508 1.00 86.59 42 SER F O 1
ATOM 4219 N N . LYS F 1 51 ? -21.522 -22.006 9.173 1.00 83.08 43 LYS F N 1
ATOM 4220 C CA . LYS F 1 51 ? -22.496 -21.460 8.230 1.00 83.60 43 LYS F CA 1
ATOM 4221 C C . LYS F 1 51 ? -22.116 -21.801 6.795 1.00 90.38 43 LYS F C 1
ATOM 4222 O O . LYS F 1 51 ? -22.878 -22.461 6.077 1.00 87.09 43 LYS F O 1
ATOM 4228 N N . VAL F 1 52 ? -20.921 -21.379 6.362 1.00 87.72 44 VAL F N 1
ATOM 4229 C CA . VAL F 1 52 ? -20.596 -21.476 4.940 1.00 93.75 44 VAL F CA 1
ATOM 4230 C C . VAL F 1 52 ? -20.454 -22.933 4.513 1.00 95.54 44 VAL F C 1
ATOM 4231 O O . VAL F 1 52 ? -20.795 -23.289 3.379 1.00 99.07 44 VAL F O 1
ATOM 4235 N N . LEU F 1 53 ? -19.962 -23.796 5.400 1.00 92.03 45 LEU F N 1
ATOM 4236 C CA . LEU F 1 53 ? -19.826 -25.211 5.091 1.00 93.95 45 LEU F CA 1
ATOM 4237 C C . LEU F 1 53 ? -21.082 -26.008 5.413 1.00 100.18 45 LEU F C 1
ATOM 4238 O O . LEU F 1 53 ? -21.135 -27.202 5.095 1.00 102.11 45 LEU F O 1
ATOM 4243 N N . GLY F 1 54 ? -22.080 -25.387 6.036 1.00 99.97 46 GLY F N 1
ATOM 4244 C CA . GLY F 1 54 ? -23.297 -26.100 6.380 1.00 101.70 46 GLY F CA 1
ATOM 4245 C C . GLY F 1 54 ? -23.070 -27.328 7.234 1.00 103.06 46 GLY F C 1
ATOM 4246 O O . GLY F 1 54 ? -23.649 -28.385 6.959 1.00 109.22 46 GLY F O 1
ATOM 4247 N N . LYS F 1 55 ? -22.227 -27.221 8.257 1.00 100.27 47 LYS F N 1
ATOM 4248 C CA . LYS F 1 55 ? -22.007 -28.292 9.217 1.00 102.05 47 LYS F CA 1
ATOM 4249 C C . LYS F 1 55 ? -22.235 -27.763 10.627 1.00 97.65 47 LYS F C 1
ATOM 4250 O O . LYS F 1 55 ? -21.905 -26.606 10.914 1.00 93.63 47 LYS F O 1
ATOM 4256 N N . PRO F 1 56 ? -22.800 -28.573 11.525 1.00 96.85 48 PRO F N 1
ATOM 4257 C CA . PRO F 1 56 ? -23.055 -28.090 12.889 1.00 94.17 48 PRO F CA 1
ATOM 4258 C C . PRO F 1 56 ? -21.766 -27.783 13.638 1.00 88.63 48 PRO F C 1
ATOM 4259 O O . PRO F 1 56 ? -20.717 -28.387 13.396 1.00 89.21 48 PRO F O 1
ATOM 4263 N N . ILE F 1 57 ? -21.860 -26.831 14.570 1.00 83.20 49 ILE F N 1
ATOM 4264 C CA . ILE F 1 57 ? -20.679 -26.368 15.292 1.00 79.36 49 ILE F CA 1
ATOM 4265 C C . ILE F 1 57 ? -20.061 -27.488 16.122 1.00 76.53 49 ILE F C 1
ATOM 4266 O O . ILE F 1 57 ? -18.895 -27.407 16.497 1.00 73.24 49 ILE F O 1
ATOM 4271 N N . SER F 1 58 ? -20.831 -28.535 16.443 1.00 83.83 50 SER F N 1
ATOM 4272 C CA . SER F 1 58 ? -20.244 -29.664 17.151 1.00 83.97 50 SER F CA 1
ATOM 4273 C C . SER F 1 58 ? -19.065 -30.261 16.385 1.00 85.16 50 SER F C 1
ATOM 4274 O O . SER F 1 58 ? -18.224 -30.934 16.991 1.00 81.37 50 SER F O 1
ATOM 4277 N N . TYR F 1 59 ? -18.973 -30.005 15.075 1.00 86.46 51 TYR F N 1
ATOM 4278 C CA . TYR F 1 59 ? -17.907 -30.573 14.264 1.00 86.30 51 TYR F CA 1
ATOM 4279 C C . TYR F 1 59 ? -16.707 -29.654 14.105 1.00 76.15 51 TYR F C 1
ATOM 4280 O O . TYR F 1 59 ? -15.639 -30.129 13.711 1.00 76.00 51 TYR F O 1
ATOM 4289 N N . VAL F 1 60 ? -16.861 -28.364 14.379 1.00 71.29 52 VAL F N 1
ATOM 4290 C CA . VAL F 1 60 ? -15.899 -27.362 13.941 1.00 65.50 52 VAL F CA 1
ATOM 4291 C C . VAL F 1 60 ? -14.777 -27.250 14.961 1.00 61.97 52 VAL F C 1
ATOM 4292 O O . VAL F 1 60 ? -15.016 -26.913 16.123 1.00 62.55 52 VAL F O 1
ATOM 4296 N N . MET F 1 61 ? -13.554 -27.524 14.517 1.00 57.21 53 MET F N 1
ATOM 4297 C CA . MET F 1 61 ? -12.350 -27.290 15.307 1.00 58.87 53 MET F CA 1
ATOM 4298 C C . MET F 1 61 ? -11.716 -25.985 14.846 1.00 56.15 53 MET F C 1
ATOM 4299 O O . MET F 1 61 ? -11.593 -25.744 13.642 1.00 55.29 53 MET F O 1
ATOM 4304 N N . VAL F 1 62 ? -11.319 -25.142 15.802 1.00 51.44 54 VAL F N 1
ATOM 4305 C CA . VAL F 1 62 ? -10.669 -23.871 15.491 1.00 50.85 54 VAL F CA 1
ATOM 4306 C C . VAL F 1 62 ? -9.448 -23.719 16.393 1.00 45.65 54 VAL F C 1
ATOM 4307 O O . VAL F 1 62 ? -9.541 -23.913 17.607 1.00 44.53 54 VAL F O 1
ATOM 4311 N N . THR F 1 63 ? -8.314 -23.345 15.809 1.00 43.86 55 THR F N 1
ATOM 4312 C CA . THR F 1 63 ? -7.137 -23.024 16.610 1.00 46.01 55 THR F CA 1
ATOM 4313 C C . THR F 1 63 ? -6.647 -21.651 16.191 1.00 41.17 55 THR F C 1
ATOM 4314 O O . THR F 1 63 ? -6.620 -21.334 15.010 1.00 46.26 55 THR F O 1
ATOM 4318 N N . LEU F 1 64 ? -6.231 -20.855 17.168 1.00 41.54 56 LEU F N 1
ATOM 4319 C CA . LEU F 1 64 ? -5.731 -19.513 16.923 1.00 43.29 56 LEU F CA 1
ATOM 4320 C C . LEU F 1 64 ? -4.451 -19.281 17.699 1.00 39.66 56 LEU F C 1
ATOM 4321 O O . LEU F 1 64 ? -4.420 -19.472 18.910 1.00 41.16 56 LEU F O 1
ATOM 4326 N N . GLU F 1 65 ? -3.394 -18.887 16.982 1.00 44.10 57 GLU F N 1
ATOM 4327 C CA . GLU F 1 65 ? -2.088 -18.566 17.550 1.00 42.37 57 GLU F CA 1
ATOM 4328 C C . GLU F 1 65 ? -1.796 -17.119 17.201 1.00 40.01 57 GLU F C 1
ATOM 4329 O O . GLU F 1 65 ? -1.776 -16.769 16.028 1.00 42.64 57 GLU F O 1
ATOM 4335 N N . ASP F 1 66 ? -1.601 -16.286 18.205 1.00 45.16 58 ASP F N 1
ATOM 4336 C CA . ASP F 1 66 ? -1.287 -14.874 18.002 1.00 46.36 58 ASP F CA 1
ATOM 4337 C C . ASP F 1 66 ? 0.157 -14.609 18.412 1.00 44.01 58 ASP F C 1
ATOM 4338 O O . ASP F 1 66 ? 0.820 -15.461 18.985 1.00 46.66 58 ASP F O 1
ATOM 4343 N N . GLY F 1 67 ? 0.653 -13.414 18.085 1.00 46.93 59 GLY F N 1
ATOM 4344 C CA . GLY F 1 67 ? 2.046 -13.103 18.377 1.00 46.55 59 GLY F CA 1
ATOM 4345 C C . GLY F 1 67 ? 3.057 -13.927 17.579 1.00 46.15 59 GLY F C 1
ATOM 4346 O O . GLY F 1 67 ? 4.222 -14.036 17.987 1.00 45.93 59 GLY F O 1
ATOM 4347 N N . VAL F 1 68 ? 2.643 -14.498 16.459 1.00 42.23 60 VAL F N 1
ATOM 4348 C CA . VAL F 1 68 ? 3.521 -15.283 15.593 1.00 40.04 60 VAL F CA 1
ATOM 4349 C C . VAL F 1 68 ? 4.317 -14.325 14.720 1.00 42.19 60 VAL F C 1
ATOM 4350 O O . VAL F 1 68 ? 3.801 -13.277 14.314 1.00 44.07 60 VAL F O 1
ATOM 4354 N N . ALA F 1 69 ? 5.580 -14.661 14.422 1.00 39.77 61 ALA F N 1
ATOM 4355 C CA . ALA F 1 69 ? 6.315 -13.858 13.454 1.00 39.03 61 ALA F CA 1
ATOM 4356 C C . ALA F 1 69 ? 5.779 -14.133 12.054 1.00 37.89 61 ALA F C 1
ATOM 4357 O O . ALA F 1 69 ? 5.801 -15.266 11.584 1.00 36.73 61 ALA F O 1
ATOM 4359 N N . VAL F 1 70 ? 5.263 -13.105 11.386 1.00 38.29 62 VAL F N 1
ATOM 4360 C CA . VAL F 1 70 ? 4.676 -13.260 10.063 1.00 34.89 62 VAL F CA 1
ATOM 4361 C C . VAL F 1 70 ? 5.297 -12.239 9.103 1.00 36.57 62 VAL F C 1
ATOM 4362 O O . VAL F 1 70 ? 5.560 -11.088 9.476 1.00 39.86 62 VAL F O 1
ATOM 4366 N N . ARG F 1 71 ? 5.517 -12.662 7.870 1.00 37.34 63 ARG F N 1
ATOM 4367 C CA . ARG F 1 71 ? 5.879 -11.756 6.781 1.00 39.05 63 ARG F CA 1
ATOM 4368 C C . ARG F 1 71 ? 5.008 -12.102 5.592 1.00 39.98 63 ARG F C 1
ATOM 4369 O O . ARG F 1 71 ? 4.844 -13.275 5.249 1.00 41.64 63 ARG F O 1
ATOM 4377 N N . PHE F 1 72 ? 4.433 -11.086 4.976 1.00 44.66 64 PHE F N 1
ATOM 4378 C CA . PHE F 1 72 ? 3.463 -11.258 3.902 1.00 44.83 64 PHE F CA 1
ATOM 4379 C C . PHE F 1 72 ? 3.689 -10.118 2.923 1.00 45.58 64 PHE F C 1
ATOM 4380 O O . PHE F 1 72 ? 3.625 -8.953 3.316 1.00 48.25 64 PHE F O 1
ATOM 4388 N N . GLY F 1 73 ? 3.973 -10.452 1.673 1.00 41.48 65 GLY F N 1
ATOM 4389 C CA . GLY F 1 73 ? 4.284 -9.434 0.702 1.00 49.46 65 GLY F CA 1
ATOM 4390 C C . GLY F 1 73 ? 5.555 -8.678 1.001 1.00 48.68 65 GLY F C 1
ATOM 4391 O O . GLY F 1 73 ? 5.720 -7.554 0.520 1.00 50.31 65 GLY F O 1
ATOM 4392 N N . GLY F 1 74 ? 6.455 -9.271 1.790 1.00 44.44 66 GLY F N 1
ATOM 4393 C CA . GLY F 1 74 ? 7.684 -8.617 2.197 1.00 49.40 66 GLY F CA 1
ATOM 4394 C C . GLY F 1 74 ? 7.587 -7.825 3.483 1.00 47.78 66 GLY F C 1
ATOM 4395 O O . GLY F 1 74 ? 8.621 -7.416 4.020 1.00 52.39 66 GLY F O 1
ATOM 4396 N N . SER F 1 75 ? 6.382 -7.633 4.011 1.00 48.45 67 SER F N 1
ATOM 4397 C CA . SER F 1 75 ? 6.097 -6.738 5.121 1.00 48.79 67 SER F CA 1
ATOM 4398 C C . SER F 1 75 ? 5.641 -7.515 6.344 1.00 47.39 67 SER F C 1
ATOM 4399 O O . SER F 1 75 ? 4.882 -8.481 6.233 1.00 48.89 67 SER F O 1
ATOM 4402 N N . ASP F 1 76 ? 6.096 -7.087 7.522 1.00 48.68 68 ASP F N 1
ATOM 4403 C CA . ASP F 1 76 ? 5.652 -7.684 8.773 1.00 51.02 68 ASP F CA 1
ATOM 4404 C C . ASP F 1 76 ? 4.527 -6.875 9.419 1.00 54.11 68 ASP F C 1
ATOM 4405 O O . ASP F 1 76 ? 4.307 -6.967 10.624 1.00 54.47 68 ASP F O 1
ATOM 4410 N N . GLU F 1 77 ? 3.799 -6.104 8.629 1.00 57.62 69 GLU F N 1
ATOM 4411 C CA . GLU F 1 77 ? 2.598 -5.447 9.116 1.00 58.61 69 GLU F CA 1
ATOM 4412 C C . GLU F 1 77 ? 1.526 -6.486 9.418 1.00 56.82 69 GLU F C 1
ATOM 4413 O O . GLU F 1 77 ? 1.579 -7.629 8.959 1.00 53.65 69 GLU F O 1
ATOM 4419 N N . LYS F 1 78 ? 0.541 -6.071 10.208 1.00 55.24 70 LYS F N 1
ATOM 4420 C CA . LYS F 1 78 ? -0.496 -6.981 10.681 1.00 56.22 70 LYS F CA 1
ATOM 4421 C C . LYS F 1 78 ? -1.038 -7.829 9.535 1.00 55.23 70 LYS F C 1
ATOM 4422 O O . LYS F 1 78 ? -1.425 -7.303 8.489 1.00 56.54 70 LYS F O 1
ATOM 4428 N N . ALA F 1 79 ? -1.045 -9.146 9.740 1.00 53.62 71 ALA F N 1
ATOM 4429 C CA . ALA F 1 79 ? -1.453 -10.101 8.726 1.00 51.70 71 ALA F CA 1
ATOM 4430 C C . ALA F 1 79 ? -1.989 -11.349 9.401 1.00 48.90 71 ALA F C 1
ATOM 4431 O O . ALA F 1 79 ? -1.748 -11.585 10.583 1.00 54.32 71 ALA F O 1
ATOM 4433 N N . ALA F 1 80 ? -2.698 -12.177 8.632 1.00 56.30 72 ALA F N 1
ATOM 4434 C CA . ALA F 1 80 ? -3.216 -13.423 9.178 1.00 57.84 72 ALA F CA 1
ATOM 4435 C C . ALA F 1 80 ? -3.154 -14.516 8.129 1.00 59.85 72 ALA F C 1
ATOM 4436 O O . ALA F 1 80 ? -3.506 -14.299 6.968 1.00 61.75 72 ALA F O 1
ATOM 4438 N N . PHE F 1 81 ? -2.705 -15.689 8.556 1.00 52.25 73 PHE F N 1
ATOM 4439 C CA . PHE F 1 81 ? -2.639 -16.888 7.734 1.00 58.00 73 PHE F CA 1
ATOM 4440 C C . PHE F 1 81 ? -3.687 -17.867 8.246 1.00 54.83 73 PHE F C 1
ATOM 4441 O O . PHE F 1 81 ? -3.813 -18.061 9.459 1.00 55.35 73 PHE F O 1
ATOM 4449 N N . MET F 1 82 ? -4.439 -18.480 7.325 1.00 60.10 74 MET F N 1
ATOM 4450 C CA . MET F 1 82 ? -5.455 -19.454 7.691 1.00 58.41 74 MET F CA 1
ATOM 4451 C C . MET F 1 82 ? -5.407 -20.673 6.778 1.00 60.05 74 MET F C 1
ATOM 4452 O O . MET F 1 82 ? -5.273 -20.551 5.563 1.00 60.99 74 MET F O 1
ATOM 4457 N N . SER F 1 83 ? -5.522 -21.848 7.384 1.00 57.39 75 SER F N 1
ATOM 4458 C CA . SER F 1 83 ? -5.691 -23.113 6.686 1.00 59.25 75 SER F CA 1
ATOM 4459 C C . SER F 1 83 ? -7.025 -23.727 7.119 1.00 58.12 75 SER F C 1
ATOM 4460 O O . SER F 1 83 ? -7.268 -23.942 8.311 1.00 57.73 75 SER F O 1
ATOM 4463 N N . LEU F 1 84 ? -7.879 -24.007 6.161 1.00 66.18 76 LEU F N 1
ATOM 4464 C CA . LEU F 1 84 ? -9.172 -24.624 6.420 1.00 63.74 76 LEU F CA 1
ATOM 4465 C C . LEU F 1 84 ? -9.141 -26.025 5.838 1.00 67.54 76 LEU F C 1
ATOM 4466 O O . LEU F 1 84 ? -8.944 -26.190 4.632 1.00 72.77 76 LEU F O 1
ATOM 4471 N N . MET F 1 85 ? -9.298 -27.026 6.696 1.00 69.02 77 MET F N 1
ATOM 4472 C CA . MET F 1 85 ? -9.377 -28.422 6.284 1.00 78.87 77 MET F CA 1
ATOM 4473 C C . MET F 1 85 ? -10.808 -28.934 6.406 1.00 77.52 77 MET F C 1
ATOM 4474 O O . MET F 1 85 ? -11.492 -28.649 7.392 1.00 78.29 77 MET F O 1
ATOM 4479 N N . SER F 1 86 ? -11.248 -29.701 5.410 1.00 92.73 78 SER F N 1
ATOM 4480 C CA . SER F 1 86 ? -12.579 -30.309 5.431 1.00 94.37 78 SER F CA 1
ATOM 4481 C C . SER F 1 86 ? -12.601 -31.590 4.606 1.00 97.77 78 SER F C 1
ATOM 4482 O O . SER F 1 86 ? -12.200 -31.591 3.442 1.00 104.24 78 SER F O 1
ATOM 4485 N N . ASN F 1 91 ? -15.694 -26.928 -2.625 1.00 126.17 83 ASN F N 1
ATOM 4486 C CA . ASN F 1 91 ? -16.168 -26.593 -3.964 1.00 127.13 83 ASN F CA 1
ATOM 4487 C C . ASN F 1 91 ? -15.939 -25.110 -4.241 1.00 130.03 83 ASN F C 1
ATOM 4488 O O . ASN F 1 91 ? -15.916 -24.296 -3.318 1.00 127.90 83 ASN F O 1
ATOM 4493 N N . ARG F 1 92 ? -15.777 -24.769 -5.522 1.00 131.67 84 ARG F N 1
ATOM 4494 C CA . ARG F 1 92 ? -15.465 -23.394 -5.903 1.00 127.46 84 ARG F CA 1
ATOM 4495 C C . ARG F 1 92 ? -16.437 -22.398 -5.276 1.00 123.67 84 ARG F C 1
ATOM 4496 O O . ARG F 1 92 ? -16.019 -21.356 -4.753 1.00 119.50 84 ARG F O 1
ATOM 4498 N N . ALA F 1 93 ? -17.737 -22.699 -5.316 1.00 114.48 85 ALA F N 1
ATOM 4499 C CA . ALA F 1 93 ? -18.723 -21.772 -4.770 1.00 109.07 85 ALA F CA 1
ATOM 4500 C C . ALA F 1 93 ? -18.490 -21.521 -3.284 1.00 111.83 85 ALA F C 1
ATOM 4501 O O . ALA F 1 93 ? -18.591 -20.380 -2.814 1.00 109.66 85 ALA F O 1
ATOM 4503 N N . VAL F 1 94 ? -18.187 -22.574 -2.526 1.00 111.99 86 VAL F N 1
ATOM 4504 C CA . VAL F 1 94 ? -18.024 -22.424 -1.085 1.00 110.95 86 VAL F CA 1
ATOM 4505 C C . VAL F 1 94 ? -16.740 -21.661 -0.776 1.00 110.96 86 VAL F C 1
ATOM 4506 O O . VAL F 1 94 ? -16.726 -20.749 0.059 1.00 108.21 86 VAL F O 1
ATOM 4510 N N . ASN F 1 95 ? -15.640 -22.028 -1.445 1.00 112.03 87 ASN F N 1
ATOM 4511 C CA . ASN F 1 95 ? -14.352 -21.408 -1.151 1.00 103.72 87 ASN F CA 1
ATOM 4512 C C . ASN F 1 95 ? -14.420 -19.890 -1.253 1.00 101.27 87 ASN F C 1
ATOM 4513 O O . ASN F 1 95 ? -13.891 -19.176 -0.394 1.00 101.80 87 ASN F O 1
ATOM 4518 N N . LYS F 1 96 ? -15.071 -19.373 -2.294 1.00 92.45 88 LYS F N 1
ATOM 4519 C CA . LYS F 1 96 ? -15.189 -17.928 -2.425 1.00 90.61 88 LYS F CA 1
ATOM 4520 C C . LYS F 1 96 ? -15.969 -17.342 -1.258 1.00 91.94 88 LYS F C 1
ATOM 4521 O O . LYS F 1 96 ? -15.590 -16.295 -0.721 1.00 92.37 88 LYS F O 1
ATOM 4523 N N . ARG F 1 97 ? -17.065 -18.003 -0.853 1.00 92.41 89 ARG F N 1
ATOM 4524 C CA . ARG F 1 97 ? -17.855 -17.518 0.271 1.00 90.17 89 ARG F CA 1
ATOM 4525 C C . ARG F 1 97 ? -17.089 -17.675 1.579 1.00 86.70 89 ARG F C 1
ATOM 4526 O O . ARG F 1 97 ? -17.042 -16.752 2.401 1.00 86.84 89 ARG F O 1
ATOM 4528 N N . ALA F 1 98 ? -16.496 -18.850 1.801 1.00 91.34 90 ALA F N 1
ATOM 4529 C CA . ALA F 1 98 ? -15.662 -19.044 2.987 1.00 90.61 90 ALA F CA 1
ATOM 4530 C C . ALA F 1 98 ? -14.554 -17.998 3.044 1.00 86.25 90 ALA F C 1
ATOM 4531 O O . ALA F 1 98 ? -14.331 -17.367 4.083 1.00 81.80 90 ALA F O 1
ATOM 4533 N N . SER F 1 99 ? -13.862 -17.790 1.920 1.00 90.55 91 SER F N 1
ATOM 4534 C CA . SER F 1 99 ? -12.818 -16.771 1.863 1.00 88.06 91 SER F CA 1
ATOM 4535 C C . SER F 1 99 ? -13.389 -15.399 2.184 1.00 83.05 91 SER F C 1
ATOM 4536 O O . SER F 1 99 ? -12.892 -14.697 3.070 1.00 78.95 91 SER F O 1
ATOM 4539 N N . ALA F 1 100 ? -14.434 -14.991 1.455 1.00 82.98 92 ALA F N 1
ATOM 4540 C CA . ALA F 1 100 ? -15.032 -13.687 1.707 1.00 82.67 92 ALA F CA 1
ATOM 4541 C C . ALA F 1 100 ? -15.524 -13.589 3.141 1.00 81.48 92 ALA F C 1
ATOM 4542 O O . ALA F 1 100 ? -15.388 -12.541 3.781 1.00 83.05 92 ALA F O 1
ATOM 4544 N N . ALA F 1 101 ? -16.104 -14.674 3.661 1.00 84.06 93 ALA F N 1
ATOM 4545 C CA . ALA F 1 101 ? -16.662 -14.645 5.011 1.00 87.29 93 ALA F CA 1
ATOM 4546 C C . ALA F 1 101 ? -15.559 -14.565 6.060 1.00 81.05 93 ALA F C 1
ATOM 4547 O O . ALA F 1 101 ? -15.603 -13.723 6.967 1.00 77.38 93 ALA F O 1
ATOM 4549 N N . LEU F 1 102 ? -14.567 -15.449 5.966 1.00 77.77 94 LEU F N 1
ATOM 4550 C CA . LEU F 1 102 ? -13.465 -15.396 6.917 1.00 73.76 94 LEU F CA 1
ATOM 4551 C C . LEU F 1 102 ? -12.731 -14.068 6.794 1.00 77.05 94 LEU F C 1
ATOM 4552 O O . LEU F 1 102 ? -12.440 -13.411 7.802 1.00 75.88 94 LEU F O 1
ATOM 4557 N N . THR F 1 103 ? -12.439 -13.646 5.558 1.00 74.72 95 THR F N 1
ATOM 4558 C CA . THR F 1 103 ? -11.761 -12.369 5.360 1.00 76.67 95 THR F CA 1
ATOM 4559 C C . THR F 1 103 ? -12.559 -11.231 5.979 1.00 76.30 95 THR F C 1
ATOM 4560 O O . THR F 1 103 ? -11.996 -10.347 6.638 1.00 74.73 95 THR F O 1
ATOM 4564 N N . LYS F 1 104 ? -13.877 -11.235 5.770 1.00 77.79 96 LYS F N 1
ATOM 4565 C CA . LYS F 1 104 ? -14.710 -10.169 6.313 1.00 80.16 96 LYS F CA 1
ATOM 4566 C C . LYS F 1 104 ? -14.579 -10.062 7.825 1.00 78.47 96 LYS F C 1
ATOM 4567 O O . LYS F 1 104 ? -14.524 -8.955 8.373 1.00 79.76 96 LYS F O 1
ATOM 4573 N N . TRP F 1 105 ? -14.531 -11.193 8.524 1.00 76.06 97 TRP F N 1
ATOM 4574 C CA . TRP F 1 105 ? -14.319 -11.130 9.969 1.00 78.23 97 TRP F CA 1
ATOM 4575 C C . TRP F 1 105 ? -13.050 -10.341 10.283 1.00 76.23 97 TRP F C 1
ATOM 4576 O O . TRP F 1 105 ? -13.041 -9.468 11.157 1.00 75.66 97 TRP F O 1
ATOM 4587 N N . PHE F 1 106 ? -11.959 -10.633 9.563 1.00 71.81 98 PHE F N 1
ATOM 4588 C CA . PHE F 1 106 ? -10.702 -9.953 9.843 1.00 71.35 98 PHE F CA 1
ATOM 4589 C C . PHE F 1 106 ? -10.755 -8.490 9.435 1.00 76.86 98 PHE F C 1
ATOM 4590 O O . PHE F 1 106 ? -10.368 -7.610 10.218 1.00 77.91 98 PHE F O 1
ATOM 4598 N N . THR F 1 107 ? -11.226 -8.207 8.210 1.00 75.46 99 THR F N 1
ATOM 4599 C CA . THR F 1 107 ? -11.326 -6.817 7.786 1.00 79.68 99 THR F CA 1
ATOM 4600 C C . THR F 1 107 ? -12.231 -6.039 8.726 1.00 82.62 99 THR F C 1
ATOM 4601 O O . THR F 1 107 ? -12.047 -4.832 8.899 1.00 86.25 99 THR F O 1
ATOM 4605 N N . ASP F 1 108 ? -13.195 -6.723 9.360 1.00 80.48 100 ASP F N 1
ATOM 4606 C CA . ASP F 1 108 ? -14.062 -6.067 10.324 1.00 83.15 100 ASP F CA 1
ATOM 4607 C C . ASP F 1 108 ? -13.345 -5.783 11.638 1.00 85.52 100 ASP F C 1
ATOM 4608 O O . ASP F 1 108 ? -13.793 -4.909 12.387 1.00 83.32 100 ASP F O 1
ATOM 4613 N N . HIS F 1 109 ? -12.260 -6.515 11.940 1.00 87.50 101 HIS F N 1
ATOM 4614 C CA . HIS F 1 109 ? -11.541 -6.399 13.201 1.00 88.57 101 HIS F CA 1
ATOM 4615 C C . HIS F 1 109 ? -10.162 -5.763 13.027 1.00 94.35 101 HIS F C 1
ATOM 4616 O O . HIS F 1 109 ? -9.244 -6.023 13.814 1.00 92.10 101 HIS F O 1
ATOM 4623 N N . GLY F 1 110 ? -10.001 -4.935 11.999 1.00 96.64 102 GLY F N 1
ATOM 4624 C CA . GLY F 1 110 ? -8.829 -4.098 11.873 1.00 100.52 102 GLY F CA 1
ATOM 4625 C C . GLY F 1 110 ? -7.745 -4.585 10.943 1.00 90.15 102 GLY F C 1
ATOM 4626 O O . GLY F 1 110 ? -6.693 -3.939 10.867 1.00 94.52 102 GLY F O 1
ATOM 4627 N N . PHE F 1 111 ? -7.954 -5.688 10.237 1.00 83.18 103 PHE F N 1
ATOM 4628 C CA . PHE F 1 111 ? -6.960 -6.169 9.290 1.00 74.83 103 PHE F CA 1
ATOM 4629 C C . PHE F 1 111 ? -7.197 -5.580 7.906 1.00 81.15 103 PHE F C 1
ATOM 4630 O O . PHE F 1 111 ? -8.330 -5.274 7.523 1.00 84.28 103 PHE F O 1
ATOM 4638 N N . GLN F 1 112 ? -6.116 -5.421 7.154 1.00 81.99 104 GLN F N 1
ATOM 4639 C CA . GLN F 1 112 ? -6.222 -5.064 5.746 1.00 84.82 104 GLN F CA 1
ATOM 4640 C C . GLN F 1 112 ? -6.607 -6.311 4.964 1.00 80.10 104 GLN F C 1
ATOM 4641 O O . GLN F 1 112 ? -5.996 -7.369 5.126 1.00 74.02 104 GLN F O 1
ATOM 4647 N N . GLY F 1 113 ? -7.637 -6.192 4.133 1.00 78.62 105 GLY F N 1
ATOM 4648 C CA . GLY F 1 113 ? -8.124 -7.354 3.410 1.00 79.10 105 GLY F CA 1
ATOM 4649 C C . GLY F 1 113 ? -7.048 -8.030 2.584 1.00 79.51 105 GLY F C 1
ATOM 4650 O O . GLY F 1 113 ? -7.005 -9.260 2.488 1.00 78.08 105 GLY F O 1
ATOM 4651 N N . ASP F 1 114 ? -6.163 -7.237 1.974 1.00 76.67 106 ASP F N 1
ATOM 4652 C CA . ASP F 1 114 ? -5.091 -7.804 1.172 1.00 78.95 106 ASP F CA 1
ATOM 4653 C C . ASP F 1 114 ? -4.049 -8.537 2.008 1.00 76.96 106 ASP F C 1
ATOM 4654 O O . ASP F 1 114 ? -3.174 -9.192 1.434 1.00 75.96 106 ASP F O 1
ATOM 4659 N N . ARG F 1 115 ? -4.117 -8.452 3.332 1.00 70.86 107 ARG F N 1
ATOM 4660 C CA . ARG F 1 115 ? -3.132 -9.092 4.196 1.00 71.41 107 ARG F CA 1
ATOM 4661 C C . ARG F 1 115 ? -3.693 -10.328 4.891 1.00 66.44 107 ARG F C 1
ATOM 4662 O O . ARG F 1 115 ? -3.152 -10.766 5.913 1.00 61.47 107 ARG F O 1
ATOM 4670 N N . ILE F 1 116 ? -4.727 -10.933 4.310 1.00 70.50 108 ILE F N 1
ATOM 4671 C CA . ILE F 1 116 ? -5.335 -12.160 4.811 1.00 68.23 108 ILE F CA 1
ATOM 4672 C C . ILE F 1 116 ? -5.098 -13.252 3.775 1.00 67.55 108 ILE F C 1
ATOM 4673 O O . ILE F 1 116 ? -5.405 -13.072 2.589 1.00 72.04 108 ILE F O 1
ATOM 4678 N N . TYR F 1 117 ? -4.557 -14.381 4.224 1.00 64.42 109 TYR F N 1
ATOM 4679 C CA . TYR F 1 117 ? -4.109 -15.461 3.351 1.00 66.81 109 TYR F CA 1
ATOM 4680 C C . TYR F 1 117 ? -4.787 -16.745 3.797 1.00 64.91 109 TYR F C 1
ATOM 4681 O O . TYR F 1 117 ? -4.597 -17.178 4.932 1.00 60.73 109 TYR F O 1
ATOM 4690 N N . ILE F 1 118 ? -5.577 -17.351 2.910 1.00 65.83 110 ILE F N 1
ATOM 4691 C CA . ILE F 1 118 ? -6.375 -18.519 3.269 1.00 63.02 110 ILE F CA 1
ATOM 4692 C C . ILE F 1 118 ? -6.056 -19.641 2.296 1.00 66.00 110 ILE F C 1
ATOM 4693 O O . ILE F 1 118 ? -6.202 -19.470 1.082 1.00 67.66 110 ILE F O 1
ATOM 4698 N N . VAL F 1 119 ? -5.655 -20.792 2.820 1.00 64.53 111 VAL F N 1
ATOM 4699 C CA . VAL F 1 119 ? -5.419 -21.971 1.999 1.00 64.61 111 VAL F CA 1
ATOM 4700 C C . VAL F 1 119 ? -6.416 -23.051 2.397 1.00 65.86 111 VAL F C 1
ATOM 4701 O O . VAL F 1 119 ? -6.802 -23.167 3.560 1.00 64.61 111 VAL F O 1
ATOM 4705 N N . PHE F 1 120 ? -6.835 -23.846 1.418 1.00 66.12 112 PHE F N 1
ATOM 4706 C CA . PHE F 1 120 ? -7.880 -24.845 1.603 1.00 68.37 112 PHE F CA 1
ATOM 4707 C C . PHE F 1 120 ? -7.279 -26.232 1.429 1.00 71.08 112 PHE F C 1
ATOM 4708 O O . PHE F 1 120 ? -6.691 -26.538 0.379 1.00 72.69 112 PHE F O 1
ATOM 4716 N N . ASN F 1 121 ? -7.431 -27.062 2.455 1.00 73.28 113 ASN F N 1
ATOM 4717 C CA . ASN F 1 121 ? -6.819 -28.383 2.503 1.00 79.08 113 ASN F CA 1
ATOM 4718 C C . ASN F 1 121 ? -7.850 -29.467 2.800 1.00 82.61 113 ASN F C 1
ATOM 4719 O O . ASN F 1 121 ? -8.231 -30.229 1.896 1.00 91.84 113 ASN F O 1
#